Protein AF-A0A9P6MYW6-F1 (afdb_monomer_lite)

Radius of gyration: 35.15 Å; chains: 1; bounding box: 90×70×93 Å

Sequence (444 aa):
MNTSAAIPKIFWPAHLCSRHLRTGFIIGWNVRGFTACIATVVSDIELDHLVAALESLSADPQFSDMNKACGVNPVVLGVAIVPFADGMESQAVANSNARLLASRSLLEHTRKDNLWLTIEVKPTYIPSLESLHCCGYGYNNFSSEIIFYKQPDPRSFQFLSLDPLILDISTINASGALFDAAMSPISAQRRTRSSMGHSRSFMSSSGRTVMDDMNVTLQQINSSYKMENAVHAKAKNLLRRRARSRSMSEAVRESAVDLSIRVRSRLSITATTLWPMIQPFTIRPIMVILFVLRMLVEIILWSLNWKFPAWAFNGIAIKDMTTTGQQIDLRLQQACFWPWQYVMVRKRAWTNTAITRAQYISFYNSMWLVANDIIIGLVLGSFLISNNKYMGEVLQRYDYTVDSISAVLEWLTSKNEYPAGLKLNPELNPFLGQLFKWLIELWA

Secondary structure (DSSP, 8-state):
--------EEEEEGGGSSTT--SEEEEEEE-STTEEEEEEEE-SS-HHHHHHHHHHHHTSHHHHHHHHHHSS--EEEEEEE-S--TTS-HHHHHHHHHHHHT-HHHHHHHHHSS-EEEEEEPTTS-EEEEEEEETTEEEES---EEEEEPPP-TTTT----SS-----HHHHHHTSHHHHHHH-TTTHHHHTTTSTTS------TTHHHHHHHHHHHHHHHHHHHHHHHHHHHHHHHHHHHHHHTT-GGGHHHHHHHHHHHHHHHHHHHHHHHHHHHHHHHHHHHHHHHHHHHHHHHHHHHHHHTPBPPTTSGGG-BGGGG-HHHHHHHHHHHHHHHHHHHHHHHHHTTT---HHHHHHHHHHHHHHHHHHHHHHHHHHHHHHHHHTHHHHHHHHHH--TTTHHHHHHHHHHHSSSSSGGG----TTHHHHHHHHHHHHHHHH-

Organism: NCBI:txid101097

Foldseek 3Di:
DDPPQQAAEEEDEPVLLDLVNAKFWWKFDDQDSNYTYTLDGDPDDDQVLLQVLQVVVCPDPLVVVLCVLLVHRMDGQEIEQECDHPPDDSVVSVVVRVCNVPDPVRVVCLQPPQKYWYWYQDPSSRIDTAWIGGNRDIDGDGHHHYHYDHQADVVVLDADDPDDQDLPCVVVVVVVQPVVVVPDVVVSVVVVVVVVPPPDDDDDPVPPVVNVSVRSSRQRSNCSVVVVVSSVVSSVVVVVVVVVVPDPVCVVVVVVVVVVVVVVVVVVVVCVVCVVVVCCVPVVVVVVVVVVVLVVLVVLLCQQQDFDDCVPPNRDGNLNVDPVSVVSNVLSVLVVCLVVLVVLLVVCSSGSDSSSVSSVVNNVVSVVVVVVVVVVVVVVVVVCVVCVVVVVVVVVVCPCQLVVVLVVLCLQLPPPCARVNNRDDVVVSVVVSVVVNVVSVVVD

InterPro domains:
  IPR007720 Phosphatidylinositol N-acetylglucosaminyltransferase subunit Q/GPI1 [PF05024] (326-443)
  IPR007720 Phosphatidylinositol N-acetylglucosaminyltransferase subunit Q/GPI1 [PTHR21329] (9-444)

Structure (mmCIF, N/CA/C/O backbone):
data_AF-A0A9P6MYW6-F1
#
_entry.id   AF-A0A9P6MYW6-F1
#
loop_
_atom_site.group_PDB
_atom_site.id
_atom_site.type_symbol
_atom_site.label_atom_id
_atom_site.label_alt_id
_atom_site.label_comp_id
_atom_site.label_asym_id
_atom_site.label_entity_id
_atom_site.label_seq_id
_atom_site.pdbx_PDB_ins_code
_atom_site.Cartn_x
_atom_site.Cartn_y
_atom_site.Cartn_z
_atom_site.occupancy
_atom_site.B_iso_or_equiv
_atom_site.auth_seq_id
_atom_site.auth_comp_id
_atom_site.auth_asym_id
_atom_site.auth_atom_id
_atom_site.pdbx_PDB_model_num
ATOM 1 N N . MET A 1 1 ? -6.362 18.037 -42.457 1.00 32.94 1 MET A N 1
ATOM 2 C CA . MET A 1 1 ? -7.086 17.481 -41.294 1.00 32.94 1 MET A CA 1
ATOM 3 C C . MET A 1 1 ? -6.103 17.424 -40.131 1.00 32.94 1 MET A C 1
ATOM 5 O O . MET A 1 1 ? -5.215 16.587 -40.152 1.00 32.94 1 MET A O 1
ATOM 9 N N . ASN A 1 2 ? -6.185 18.376 -39.194 1.00 33.69 2 ASN A N 1
ATOM 10 C CA . ASN A 1 2 ? -5.317 18.451 -38.011 1.00 33.69 2 ASN A CA 1
ATOM 11 C C . ASN A 1 2 ? -5.772 17.415 -36.976 1.00 33.69 2 ASN A C 1
ATOM 13 O O . ASN A 1 2 ? -6.582 17.716 -36.104 1.00 33.69 2 ASN A O 1
ATOM 17 N N . THR A 1 3 ? -5.268 16.189 -37.069 1.00 37.91 3 THR A N 1
ATOM 18 C CA . THR A 1 3 ? -5.216 15.305 -35.903 1.00 37.91 3 THR A CA 1
ATOM 19 C C . THR A 1 3 ? -4.052 15.784 -35.045 1.00 37.91 3 THR A C 1
ATOM 21 O O . THR A 1 3 ? -2.904 15.697 -35.475 1.00 37.91 3 THR A O 1
ATOM 24 N N . SER A 1 4 ? -4.335 16.340 -33.868 1.00 45.44 4 SER A N 1
ATOM 25 C CA . SER A 1 4 ? -3.324 16.639 -32.851 1.00 45.44 4 SER A CA 1
ATOM 26 C C . SER A 1 4 ? -2.428 15.412 -32.661 1.00 45.44 4 SER A C 1
ATOM 28 O O . SER A 1 4 ? -2.913 14.374 -32.205 1.00 45.44 4 SER A O 1
ATOM 30 N N . ALA A 1 5 ? -1.157 15.496 -33.058 1.00 55.72 5 ALA A N 1
ATOM 31 C CA . ALA A 1 5 ? -0.203 14.415 -32.846 1.00 55.72 5 ALA A CA 1
ATOM 32 C C . ALA A 1 5 ? -0.153 14.105 -31.342 1.00 55.72 5 ALA A C 1
ATOM 34 O O . ALA A 1 5 ? 0.033 15.012 -30.529 1.00 55.72 5 ALA A O 1
ATOM 35 N N . ALA A 1 6 ? -0.398 12.850 -30.962 1.00 68.50 6 ALA A N 1
ATOM 36 C CA . ALA A 1 6 ? -0.369 12.442 -29.565 1.00 68.50 6 ALA A CA 1
ATOM 37 C C . ALA A 1 6 ? 1.066 12.586 -29.041 1.00 68.50 6 ALA A C 1
ATOM 39 O O . ALA A 1 6 ? 1.960 11.865 -29.478 1.00 68.50 6 ALA A O 1
ATOM 40 N N . ILE A 1 7 ? 1.283 13.545 -28.140 1.00 85.12 7 ILE A N 1
ATOM 41 C CA . ILE A 1 7 ? 2.577 13.769 -27.494 1.00 85.12 7 ILE A CA 1
ATOM 42 C C . ILE A 1 7 ? 2.796 12.634 -26.482 1.00 85.12 7 ILE A C 1
ATOM 44 O O . ILE A 1 7 ? 1.978 12.492 -25.569 1.00 85.12 7 ILE A O 1
ATOM 48 N N . PRO A 1 8 ? 3.861 11.827 -26.615 1.00 88.81 8 PRO A N 1
ATOM 49 C CA . PRO A 1 8 ? 4.192 10.790 -25.646 1.00 88.81 8 PRO A CA 1
ATOM 50 C C . PRO A 1 8 ? 4.456 11.377 -24.263 1.00 88.81 8 PRO A C 1
ATOM 52 O O . PRO A 1 8 ? 5.194 12.357 -24.120 1.00 88.81 8 PRO A O 1
ATOM 55 N N . LYS A 1 9 ? 3.871 10.733 -23.250 1.00 92.06 9 LYS A N 1
ATOM 56 C CA . LYS A 1 9 ? 3.971 11.124 -21.842 1.00 92.06 9 LYS A CA 1
ATOM 57 C C . LYS A 1 9 ? 4.673 10.039 -21.048 1.00 92.06 9 LYS A C 1
ATOM 59 O O . LYS A 1 9 ? 4.196 8.909 -20.966 1.00 92.06 9 LYS A O 1
ATOM 64 N N . ILE A 1 10 ? 5.802 10.377 -20.445 1.00 94.50 10 ILE A N 1
ATOM 65 C CA . ILE A 1 10 ? 6.609 9.429 -19.682 1.00 94.50 10 ILE A CA 1
ATOM 66 C C . ILE A 1 10 ? 6.639 9.870 -18.228 1.00 94.50 10 ILE A C 1
ATOM 68 O O . ILE A 1 10 ? 7.203 10.910 -17.898 1.00 94.50 10 ILE A O 1
ATOM 72 N N . PHE A 1 11 ? 6.071 9.056 -17.345 1.00 96.06 11 PHE A N 1
ATOM 73 C CA . PHE A 1 11 ? 6.181 9.257 -15.906 1.00 96.06 11 PHE A CA 1
ATOM 74 C C . PHE A 1 11 ? 7.485 8.629 -15.421 1.00 96.06 11 PHE A C 1
ATOM 76 O O . PHE A 1 11 ? 7.635 7.404 -15.439 1.00 96.06 11 PHE A O 1
ATOM 83 N N . TRP A 1 12 ? 8.433 9.470 -15.007 1.00 96.44 12 TRP A N 1
ATOM 84 C CA . TRP A 1 12 ? 9.787 9.069 -14.632 1.00 96.44 12 TRP A CA 1
ATOM 85 C C . TRP A 1 12 ? 10.022 9.208 -13.115 1.00 96.44 12 TRP A C 1
ATOM 87 O O . TRP A 1 12 ? 9.795 10.287 -12.557 1.00 96.44 12 TRP A O 1
ATOM 97 N N . PRO A 1 13 ? 10.513 8.163 -12.422 1.00 96.62 13 PRO A N 1
ATOM 98 C CA . PRO A 1 13 ? 10.846 8.256 -11.005 1.00 96.62 13 PRO A CA 1
ATOM 99 C C . PRO A 1 13 ? 12.003 9.231 -10.751 1.00 96.62 13 PRO A C 1
ATOM 101 O O . PRO A 1 13 ? 13.115 9.054 -11.252 1.00 96.62 13 PRO A O 1
ATOM 104 N N . ALA A 1 14 ? 11.775 10.246 -9.919 1.00 95.12 14 ALA A N 1
ATOM 105 C CA . ALA A 1 14 ? 12.756 11.300 -9.662 1.00 95.12 14 ALA A CA 1
ATOM 106 C C . ALA A 1 14 ? 14.069 10.780 -9.042 1.00 95.12 14 ALA A C 1
ATOM 108 O O . ALA A 1 14 ? 15.131 11.336 -9.308 1.00 95.12 14 ALA A O 1
ATOM 109 N N . HIS A 1 15 ? 14.036 9.694 -8.258 1.00 94.00 15 HIS A N 1
ATOM 110 C CA . HIS A 1 15 ? 15.235 9.131 -7.615 1.00 94.00 15 HIS A CA 1
ATOM 111 C C . HIS A 1 15 ? 16.212 8.477 -8.603 1.00 94.00 15 HIS A C 1
ATOM 113 O O . HIS A 1 15 ? 17.390 8.319 -8.280 1.00 94.00 15 HIS A O 1
ATOM 119 N N . LEU A 1 16 ? 15.753 8.132 -9.811 1.00 93.44 16 LEU A N 1
ATOM 120 C CA . LEU A 1 16 ? 16.619 7.627 -10.877 1.00 93.44 16 LEU A CA 1
ATOM 121 C C . LEU A 1 16 ? 17.461 8.734 -11.521 1.00 93.44 16 LEU A C 1
ATOM 123 O O . LEU A 1 16 ? 18.454 8.422 -12.168 1.00 93.44 16 LEU A O 1
ATOM 127 N N . CYS A 1 17 ? 17.125 10.011 -11.321 1.00 92.19 17 CYS A N 1
ATOM 128 C CA . CYS A 1 17 ? 17.941 11.144 -11.769 1.00 92.19 17 CYS A CA 1
ATOM 129 C C . CYS A 1 17 ? 19.140 11.328 -10.824 1.00 92.19 17 CYS A C 1
ATOM 131 O O . CYS A 1 17 ? 19.250 12.319 -10.103 1.00 92.19 17 CYS A O 1
ATOM 133 N N . SER A 1 18 ? 20.004 10.315 -10.751 1.00 90.50 18 SER A N 1
ATOM 134 C CA . SER A 1 18 ? 21.148 10.275 -9.845 1.00 90.50 18 SER A CA 1
ATOM 135 C C . SER A 1 18 ? 22.374 9.666 -10.513 1.00 90.50 18 SER A C 1
ATOM 137 O O . SER A 1 18 ? 22.271 8.859 -11.436 1.00 90.50 18 SER A O 1
ATOM 139 N N . ARG A 1 19 ? 23.550 9.974 -9.959 1.00 88.00 19 ARG A N 1
ATOM 140 C CA . ARG A 1 19 ? 24.848 9.401 -10.361 1.00 88.00 19 ARG A CA 1
ATOM 141 C C . ARG A 1 19 ? 24.956 7.879 -10.262 1.00 88.00 19 ARG A C 1
ATOM 143 O O . ARG A 1 19 ? 25.913 7.289 -10.748 1.00 88.00 19 ARG A O 1
ATOM 150 N N . HIS A 1 20 ? 24.012 7.239 -9.576 1.00 87.62 20 HIS A N 1
ATOM 151 C CA . HIS A 1 20 ? 24.004 5.792 -9.390 1.00 87.62 20 HIS A CA 1
ATOM 152 C C . HIS A 1 20 ? 23.294 5.056 -10.529 1.00 87.62 20 HIS A C 1
ATOM 154 O O . HIS A 1 20 ? 23.407 3.832 -10.611 1.00 87.62 20 HIS A O 1
ATOM 160 N N . LEU A 1 21 ? 22.581 5.779 -11.400 1.00 89.75 21 LEU A N 1
ATOM 161 C CA . LEU A 1 21 ? 21.935 5.197 -12.565 1.00 89.75 21 LEU A CA 1
ATOM 162 C C . LEU A 1 21 ? 22.989 4.749 -13.583 1.00 89.75 21 LEU A C 1
ATOM 164 O O . LEU A 1 21 ? 23.919 5.484 -13.906 1.00 89.75 21 LEU A O 1
ATOM 168 N N . ARG A 1 22 ? 22.827 3.533 -14.100 1.00 89.50 22 ARG A N 1
ATOM 169 C CA . ARG A 1 22 ? 23.662 2.964 -15.161 1.00 89.50 22 ARG A CA 1
ATOM 170 C C . ARG A 1 22 ? 22.791 2.593 -16.350 1.00 89.50 22 ARG A C 1
ATOM 172 O O . ARG A 1 22 ? 21.579 2.428 -16.204 1.00 89.50 22 ARG A O 1
ATOM 179 N N . THR A 1 23 ? 23.420 2.412 -17.509 1.00 91.38 23 THR A N 1
ATOM 180 C CA . THR A 1 23 ? 22.747 1.872 -18.695 1.00 91.38 23 THR A CA 1
ATOM 181 C C . THR A 1 23 ? 22.046 0.559 -18.348 1.00 91.38 23 THR A C 1
ATOM 183 O O . THR A 1 23 ? 22.616 -0.301 -17.669 1.00 91.38 23 THR A O 1
ATOM 186 N N . GLY A 1 24 ? 20.797 0.403 -18.773 1.00 92.31 24 GLY A N 1
ATOM 187 C CA . GLY A 1 24 ? 19.988 -0.752 -18.404 1.00 92.31 24 GLY A CA 1
ATOM 188 C C . GLY A 1 24 ? 18.611 -0.765 -19.051 1.00 92.31 24 GLY A C 1
ATOM 189 O O . GLY A 1 24 ? 18.260 0.107 -19.842 1.00 92.31 24 GLY A O 1
ATOM 190 N N . PHE A 1 25 ? 17.821 -1.770 -18.696 1.00 94.56 25 PHE A N 1
ATOM 191 C CA . PHE A 1 25 ? 16.467 -1.954 -19.202 1.00 94.56 25 PHE A CA 1
ATOM 192 C C . PHE A 1 25 ? 15.450 -1.221 -18.330 1.00 94.56 25 PHE A C 1
ATOM 194 O O . PHE A 1 25 ? 15.498 -1.289 -17.099 1.00 94.56 25 PHE A O 1
ATOM 201 N N . ILE A 1 26 ? 14.524 -0.525 -18.983 1.00 95.44 26 ILE A N 1
ATOM 202 C CA . ILE A 1 26 ? 13.443 0.230 -18.353 1.00 95.44 26 ILE A CA 1
ATOM 203 C C . ILE A 1 26 ? 12.290 -0.724 -18.079 1.00 95.44 26 ILE A C 1
ATOM 205 O O . ILE A 1 26 ? 11.806 -1.398 -18.987 1.00 95.44 26 ILE A O 1
ATOM 209 N N . ILE A 1 27 ? 11.814 -0.748 -16.839 1.00 95.31 27 ILE A N 1
ATOM 210 C CA . ILE A 1 27 ? 10.699 -1.598 -16.424 1.00 95.31 27 ILE A CA 1
ATOM 211 C C . ILE A 1 27 ? 9.558 -0.714 -15.960 1.00 95.31 27 ILE A C 1
ATOM 213 O O . ILE A 1 27 ? 9.751 0.208 -15.163 1.00 95.31 27 ILE A O 1
ATOM 217 N N . GLY A 1 28 ? 8.355 -1.015 -16.431 1.00 94.19 28 GLY A N 1
ATOM 218 C CA . GLY A 1 28 ? 7.173 -0.252 -16.076 1.00 94.19 28 GLY A CA 1
ATOM 219 C C . GLY A 1 28 ? 5.927 -0.755 -16.779 1.00 94.19 28 GLY A C 1
ATOM 220 O O . GLY A 1 28 ? 5.850 -1.910 -17.189 1.00 94.19 28 GLY A O 1
ATOM 221 N N . TRP A 1 29 ? 4.950 0.129 -16.916 1.00 93.06 29 TRP A N 1
ATOM 222 C CA . TRP A 1 29 ? 3.663 -0.171 -17.521 1.00 93.06 29 TRP A CA 1
ATOM 223 C C . TRP A 1 29 ? 3.427 0.689 -18.756 1.00 93.06 29 TRP A C 1
ATOM 225 O O . TRP A 1 29 ? 3.674 1.897 -18.751 1.00 93.06 29 TRP A O 1
ATOM 235 N N . ASN A 1 30 ? 2.905 0.053 -19.800 1.00 90.56 30 ASN A N 1
ATOM 236 C CA . ASN A 1 30 ? 2.327 0.745 -20.940 1.00 90.56 30 ASN A CA 1
ATOM 237 C C . ASN A 1 30 ? 0.857 1.025 -20.612 1.00 90.56 30 ASN A C 1
ATOM 239 O O . ASN A 1 30 ? 0.095 0.079 -20.406 1.00 90.56 30 ASN A O 1
ATOM 243 N N . VAL A 1 31 ? 0.482 2.302 -20.509 1.00 84.88 31 VAL A N 1
ATOM 244 C CA . VAL A 1 31 ? -0.899 2.702 -20.219 1.00 84.88 31 VAL A CA 1
ATOM 245 C C . VAL A 1 31 ? -1.681 2.652 -21.528 1.00 84.88 31 VAL A C 1
ATOM 247 O O . VAL A 1 31 ? -2.192 1.593 -21.886 1.00 84.88 31 VAL A O 1
ATOM 250 N N . ARG A 1 32 ? -1.746 3.770 -22.266 1.00 81.88 32 ARG A N 1
ATOM 251 C CA . ARG A 1 32 ? -2.348 3.923 -23.603 1.00 81.88 32 ARG A CA 1
ATOM 252 C C . ARG A 1 32 ? -1.789 5.176 -24.282 1.00 81.88 32 ARG A C 1
ATOM 254 O O . ARG A 1 32 ? -1.255 6.055 -23.613 1.00 81.88 32 ARG A O 1
ATOM 261 N N . GLY A 1 33 ? -1.914 5.274 -25.608 1.00 77.69 33 GLY A N 1
ATOM 262 C CA . GLY A 1 33 ? -1.631 6.515 -26.350 1.00 77.69 33 GLY A CA 1
ATOM 263 C C . GLY A 1 33 ? -0.213 7.063 -26.151 1.00 77.69 33 GLY A C 1
ATOM 264 O O . GLY A 1 33 ? -0.057 8.247 -25.876 1.00 77.69 33 GLY A O 1
ATOM 265 N N . PHE A 1 34 ? 0.802 6.194 -26.229 1.00 84.88 34 PHE A N 1
ATOM 266 C CA . PHE A 1 34 ? 2.211 6.521 -25.957 1.00 84.88 34 PHE A CA 1
ATOM 267 C C . PHE A 1 34 ? 2.483 7.077 -24.546 1.00 84.88 34 PHE A C 1
ATOM 269 O O . PHE A 1 34 ? 3.462 7.791 -24.327 1.00 84.88 34 PHE A O 1
ATOM 276 N N . THR A 1 35 ? 1.623 6.737 -23.580 1.00 89.12 35 THR A N 1
ATOM 277 C CA . THR A 1 35 ? 1.835 7.029 -22.161 1.00 89.12 35 THR A CA 1
ATOM 278 C C . THR A 1 35 ? 2.457 5.829 -21.458 1.00 89.12 35 THR A C 1
ATOM 280 O O . THR A 1 35 ? 1.901 4.728 -21.486 1.00 89.12 35 THR A O 1
ATOM 283 N N . ALA A 1 36 ? 3.590 6.048 -20.798 1.00 92.31 36 ALA A N 1
ATOM 284 C CA . ALA A 1 36 ? 4.325 5.017 -20.078 1.00 92.31 36 ALA A CA 1
ATOM 285 C C . ALA A 1 36 ? 4.605 5.446 -18.634 1.00 92.31 36 ALA A C 1
ATOM 287 O O . ALA A 1 36 ? 5.052 6.567 -18.383 1.00 92.31 36 ALA A O 1
ATOM 288 N N . CYS A 1 37 ? 4.385 4.535 -17.685 1.00 95.06 37 CYS A N 1
ATOM 289 C CA . CYS A 1 37 ? 4.752 4.725 -16.286 1.00 95.06 37 CYS A CA 1
ATOM 290 C C . CYS A 1 37 ? 5.963 3.864 -15.949 1.00 95.06 37 CYS A C 1
ATOM 292 O O . CYS A 1 37 ? 5.864 2.639 -15.885 1.00 95.06 37 CYS A O 1
ATOM 294 N N . ILE A 1 38 ? 7.110 4.495 -15.714 1.00 96.06 38 ILE A N 1
ATOM 295 C CA . ILE A 1 38 ? 8.361 3.794 -15.422 1.00 96.06 38 ILE A CA 1
ATOM 296 C C . ILE A 1 38 ? 8.434 3.520 -13.928 1.00 96.06 38 ILE A C 1
ATOM 298 O O . ILE A 1 38 ? 8.245 4.433 -13.132 1.00 96.06 38 ILE A O 1
ATOM 302 N N . ALA A 1 39 ? 8.722 2.279 -13.541 1.00 94.88 39 ALA A N 1
ATOM 303 C CA . ALA A 1 39 ? 8.918 1.890 -12.149 1.00 94.88 39 ALA A CA 1
ATOM 304 C C . ALA A 1 39 ? 10.392 1.980 -11.739 1.00 94.88 39 ALA A C 1
ATOM 306 O O . ALA A 1 39 ? 10.707 2.561 -10.705 1.00 94.88 39 ALA A O 1
ATOM 307 N N . THR A 1 40 ? 11.291 1.397 -12.540 1.00 95.81 40 THR A N 1
ATOM 308 C CA . THR A 1 40 ? 12.731 1.336 -12.252 1.00 95.81 40 THR A CA 1
ATOM 309 C C . THR A 1 40 ? 13.549 1.042 -13.516 1.00 95.81 40 THR A C 1
ATOM 311 O O . THR A 1 40 ? 12.992 0.686 -14.557 1.00 95.81 40 THR A O 1
ATOM 314 N N . VAL A 1 41 ? 14.874 1.156 -13.408 1.00 95.19 41 VAL A N 1
ATOM 315 C CA . VAL A 1 41 ? 15.848 0.743 -14.427 1.00 95.19 41 VAL A CA 1
ATOM 316 C C . VAL A 1 41 ? 16.759 -0.325 -13.829 1.00 95.19 41 VAL A C 1
ATOM 318 O O . VAL A 1 41 ? 17.254 -0.174 -12.710 1.00 95.19 41 VAL A O 1
ATOM 321 N N . VAL A 1 42 ? 16.976 -1.411 -14.570 1.00 93.56 42 VAL A N 1
ATOM 322 C CA . VAL A 1 42 ? 17.817 -2.537 -14.142 1.00 93.56 42 VAL A CA 1
ATOM 323 C C . VAL A 1 42 ? 18.994 -2.705 -15.088 1.00 93.56 42 VAL A C 1
ATOM 325 O O . VAL A 1 42 ? 18.817 -2.900 -16.289 1.00 93.56 42 VAL A O 1
ATOM 328 N N . SER A 1 43 ? 20.195 -2.672 -14.525 1.00 90.00 43 SER A N 1
ATOM 329 C CA . SER A 1 43 ? 21.459 -2.816 -15.250 1.00 90.00 43 SER A CA 1
ATOM 330 C C . SER A 1 43 ? 22.056 -4.218 -15.094 1.00 90.00 43 SER A C 1
ATOM 332 O O . SER A 1 43 ? 21.632 -5.000 -14.242 1.00 90.00 43 SER A O 1
ATOM 334 N N . ASP A 1 44 ? 23.062 -4.518 -15.919 1.00 85.00 44 ASP A N 1
ATOM 335 C CA . ASP A 1 44 ? 23.925 -5.708 -15.834 1.00 85.00 44 ASP A CA 1
ATOM 336 C C . ASP A 1 44 ? 23.228 -7.073 -16.023 1.00 85.00 44 ASP A C 1
ATOM 338 O O . ASP A 1 44 ? 23.792 -8.115 -15.688 1.00 85.00 44 ASP A O 1
ATOM 342 N N . ILE A 1 45 ? 22.016 -7.104 -16.586 1.00 85.75 45 ILE A N 1
ATOM 343 C CA . ILE A 1 45 ? 21.237 -8.331 -16.825 1.00 85.75 45 ILE A CA 1
ATOM 344 C C . ILE A 1 45 ? 20.896 -8.456 -18.307 1.00 85.75 45 ILE A C 1
ATOM 346 O O . ILE A 1 45 ? 20.614 -7.462 -18.958 1.00 85.75 45 ILE A O 1
ATOM 350 N N . GLU A 1 46 ? 20.915 -9.679 -18.840 1.00 86.69 46 GLU A N 1
ATOM 351 C CA . GLU A 1 46 ? 20.475 -9.964 -20.211 1.00 86.69 46 GLU A CA 1
ATOM 352 C C . GLU A 1 46 ? 18.945 -9.898 -20.321 1.00 86.69 46 GLU A C 1
ATOM 354 O O . GLU A 1 46 ? 18.231 -10.369 -19.432 1.00 86.69 46 GLU A O 1
ATOM 359 N N . LEU A 1 47 ? 18.447 -9.340 -21.428 1.00 87.56 47 LEU A N 1
ATOM 360 C CA . LEU A 1 47 ? 17.025 -9.051 -21.628 1.00 87.56 47 LEU A CA 1
ATOM 361 C C . LEU A 1 47 ? 16.128 -10.281 -21.428 1.00 87.56 47 LEU A C 1
ATOM 363 O O . LEU A 1 47 ? 15.164 -10.208 -20.674 1.00 87.56 47 LEU A O 1
ATOM 367 N N . ASP A 1 48 ? 16.484 -11.427 -22.009 1.00 86.25 48 ASP A N 1
ATOM 368 C CA . ASP A 1 48 ? 15.656 -12.642 -21.948 1.00 86.25 48 ASP A CA 1
ATOM 369 C C . ASP A 1 48 ? 15.503 -13.164 -20.509 1.00 86.25 48 ASP A C 1
ATOM 371 O O . ASP A 1 48 ? 14.430 -13.596 -20.084 1.00 86.25 48 ASP A O 1
ATOM 375 N N . HIS A 1 49 ? 16.568 -13.061 -19.707 1.00 87.44 49 HIS A N 1
ATOM 376 C CA . HIS A 1 49 ? 16.521 -13.406 -18.288 1.00 87.44 49 HIS A CA 1
ATOM 377 C C . HIS A 1 49 ? 15.667 -12.429 -17.480 1.00 87.44 49 HIS A C 1
ATOM 379 O O . HIS A 1 49 ? 15.019 -12.842 -16.516 1.00 87.44 49 HIS A O 1
ATOM 385 N N . LEU A 1 50 ? 15.665 -11.148 -17.853 1.00 89.25 50 LEU A N 1
ATOM 386 C CA . LEU A 1 50 ? 14.830 -10.139 -17.213 1.00 89.25 50 LEU A CA 1
ATOM 387 C C . LEU A 1 50 ? 13.347 -10.346 -17.543 1.00 89.25 50 LEU A C 1
ATOM 389 O O . LEU A 1 50 ? 12.523 -10.307 -16.630 1.00 89.25 50 LEU A O 1
ATOM 393 N N . VAL A 1 51 ? 13.017 -10.626 -18.805 1.00 89.44 51 VAL A N 1
ATOM 394 C CA . VAL A 1 51 ? 11.647 -10.934 -19.246 1.00 89.44 51 VAL A CA 1
ATOM 395 C C . VAL A 1 51 ? 11.120 -12.166 -18.507 1.00 89.44 51 VAL A C 1
ATOM 397 O O . VAL A 1 51 ? 10.086 -12.081 -17.846 1.00 89.44 51 VAL A O 1
ATOM 400 N N . ALA A 1 52 ? 11.888 -13.260 -18.465 1.00 87.50 52 ALA A N 1
ATOM 401 C CA . ALA A 1 52 ? 11.512 -14.457 -17.706 1.00 87.50 52 ALA A CA 1
ATOM 402 C C . ALA A 1 52 ? 11.356 -14.187 -16.192 1.00 87.50 52 ALA A C 1
ATOM 404 O O . ALA A 1 52 ? 10.507 -14.778 -15.516 1.00 87.50 52 ALA A O 1
ATOM 405 N N . ALA A 1 53 ? 12.164 -13.282 -15.626 1.00 87.94 53 ALA A N 1
ATOM 406 C CA . ALA A 1 53 ? 12.041 -12.886 -14.225 1.00 87.94 53 ALA A CA 1
ATOM 407 C C . ALA A 1 53 ? 10.750 -12.102 -13.952 1.00 87.94 53 ALA A C 1
ATOM 409 O O . ALA A 1 53 ? 10.131 -12.316 -12.907 1.00 87.94 53 ALA A O 1
ATOM 410 N N . LEU A 1 54 ? 10.350 -11.219 -14.872 1.00 90.06 54 LEU A N 1
ATOM 411 C CA . LEU A 1 54 ? 9.099 -10.464 -14.798 1.00 90.06 54 LEU A CA 1
ATOM 412 C C . LEU A 1 54 ? 7.885 -11.382 -14.960 1.00 90.06 54 LEU A C 1
ATOM 414 O O . LEU A 1 54 ? 6.945 -11.275 -14.175 1.00 90.06 54 LEU A O 1
ATOM 418 N N . GLU A 1 55 ? 7.934 -12.341 -15.885 1.00 88.44 55 GLU A N 1
ATOM 419 C CA . GLU A 1 55 ? 6.893 -13.365 -16.035 1.00 88.44 55 GLU A CA 1
ATOM 420 C C . GLU A 1 55 ? 6.736 -14.185 -14.748 1.00 88.44 55 GLU A C 1
ATOM 422 O O . GLU A 1 55 ? 5.633 -14.293 -14.206 1.00 88.44 55 GLU A O 1
ATOM 427 N N . SER A 1 56 ? 7.845 -14.666 -14.173 1.00 87.88 56 SER A N 1
ATOM 428 C CA . SER A 1 56 ? 7.835 -15.360 -12.877 1.00 87.88 56 SER A CA 1
ATOM 429 C C . SER A 1 56 ? 7.285 -14.493 -11.743 1.00 87.88 56 SER A C 1
ATOM 431 O O . SER A 1 56 ? 6.658 -15.030 -10.830 1.00 87.88 56 SER A O 1
ATOM 433 N N . LEU A 1 57 ? 7.547 -13.183 -11.759 1.00 86.62 57 LEU A N 1
ATOM 434 C CA . LEU A 1 57 ? 7.027 -12.258 -10.757 1.00 86.62 57 LEU A CA 1
ATOM 435 C C . LEU A 1 57 ? 5.519 -12.057 -10.929 1.00 86.62 57 LEU A C 1
ATOM 437 O O . LEU A 1 57 ? 4.793 -12.063 -9.945 1.00 86.62 57 LEU A O 1
ATOM 441 N N . SER A 1 58 ? 5.039 -11.938 -12.167 1.00 83.94 58 SER A N 1
ATOM 442 C CA . SER A 1 58 ? 3.615 -11.768 -12.471 1.00 83.94 58 SER A CA 1
ATOM 443 C C . SER A 1 58 ? 2.758 -12.975 -12.067 1.00 83.94 58 SER A C 1
ATOM 445 O O . SER A 1 58 ? 1.582 -12.808 -11.745 1.00 83.94 58 SER A O 1
ATOM 447 N N . ALA A 1 59 ? 3.358 -14.169 -12.028 1.00 83.81 59 ALA A N 1
ATOM 448 C CA . ALA A 1 59 ? 2.718 -15.404 -11.581 1.00 83.81 59 ALA A CA 1
ATOM 449 C C . ALA A 1 59 ? 2.634 -15.541 -10.047 1.00 83.81 59 ALA A C 1
ATOM 451 O O . ALA A 1 59 ? 1.908 -16.403 -9.548 1.00 83.81 59 ALA A O 1
ATOM 452 N N . ASP A 1 60 ? 3.365 -14.723 -9.282 1.00 82.56 60 ASP A N 1
ATOM 453 C CA . ASP A 1 60 ? 3.310 -14.745 -7.821 1.00 82.56 60 ASP A CA 1
ATOM 454 C C . ASP A 1 60 ? 1.949 -14.194 -7.337 1.00 82.56 60 ASP A C 1
ATOM 456 O O . ASP A 1 60 ? 1.562 -13.084 -7.728 1.00 82.56 60 ASP A O 1
ATOM 460 N N . PRO A 1 61 ? 1.213 -14.916 -6.466 1.00 76.81 61 PRO A N 1
ATOM 461 C CA . PRO A 1 61 ? -0.077 -14.468 -5.942 1.00 76.81 61 PRO A CA 1
ATOM 462 C C . PRO A 1 61 ? -0.056 -13.055 -5.346 1.00 76.81 61 PRO A C 1
ATOM 464 O O . PRO A 1 61 ? -1.034 -12.325 -5.485 1.00 76.81 61 PRO A O 1
ATOM 467 N N . GLN A 1 62 ? 1.055 -12.639 -4.722 1.00 71.69 62 GLN A N 1
ATOM 468 C CA . GLN A 1 62 ? 1.175 -11.299 -4.131 1.00 71.69 62 GLN A CA 1
ATOM 469 C C . GLN A 1 62 ? 1.204 -10.189 -5.191 1.00 71.69 62 GLN A C 1
ATOM 471 O O . GLN A 1 62 ? 0.700 -9.089 -4.959 1.00 71.69 62 GLN A O 1
ATOM 476 N N . PHE A 1 63 ? 1.777 -10.474 -6.362 1.00 78.62 63 PHE A N 1
ATOM 477 C CA . PHE A 1 63 ? 1.880 -9.536 -7.480 1.00 78.62 63 PHE A CA 1
ATOM 478 C C . PHE A 1 63 ? 0.660 -9.604 -8.397 1.00 78.62 63 PHE A C 1
ATOM 480 O O . PHE A 1 63 ? 0.305 -8.595 -8.998 1.00 78.62 63 PHE A O 1
ATOM 487 N N . SER A 1 64 ? -0.042 -10.741 -8.440 1.00 76.94 64 SER A N 1
ATOM 488 C CA . SER A 1 64 ? -1.293 -10.891 -9.192 1.00 76.94 64 SER A CA 1
ATOM 489 C C . SER A 1 64 ? -2.342 -9.849 -8.789 1.00 76.94 64 SER A C 1
ATOM 491 O O . SER A 1 64 ? -2.964 -9.228 -9.651 1.00 76.94 64 SER A O 1
ATOM 493 N N . ASP A 1 65 ? -2.507 -9.586 -7.491 1.00 73.06 65 ASP A N 1
ATOM 494 C CA . ASP A 1 65 ? -3.467 -8.583 -7.016 1.00 73.06 65 ASP A CA 1
ATOM 495 C C . ASP A 1 65 ? -3.019 -7.143 -7.314 1.00 73.06 65 ASP A C 1
ATOM 497 O O . ASP A 1 65 ? -3.850 -6.289 -7.629 1.00 73.06 65 ASP A O 1
ATOM 501 N N . MET A 1 66 ? -1.709 -6.876 -7.292 1.00 78.62 66 MET A N 1
ATOM 502 C CA . MET A 1 66 ? -1.145 -5.590 -7.721 1.00 78.62 66 MET A CA 1
ATOM 503 C C . MET A 1 66 ? -1.364 -5.359 -9.223 1.00 78.62 66 MET A C 1
ATOM 505 O O . MET A 1 66 ? -1.738 -4.258 -9.625 1.00 78.62 66 MET A O 1
ATOM 509 N N . ASN A 1 67 ? -1.195 -6.398 -10.041 1.00 81.25 67 ASN A N 1
ATOM 510 C CA . ASN A 1 67 ? -1.403 -6.335 -11.486 1.00 81.25 67 ASN A CA 1
ATOM 511 C C . ASN A 1 67 ? -2.875 -6.088 -11.836 1.00 81.25 67 ASN A C 1
ATOM 513 O O . ASN A 1 67 ? -3.163 -5.297 -12.730 1.00 81.25 67 ASN A O 1
ATOM 517 N N . LYS A 1 68 ? -3.817 -6.688 -11.090 1.00 78.94 68 LYS A N 1
ATOM 518 C CA . LYS A 1 68 ? -5.254 -6.390 -11.235 1.00 78.94 68 LYS A CA 1
ATOM 519 C C . LYS A 1 68 ? -5.563 -4.918 -10.969 1.00 78.94 68 LYS A C 1
ATOM 521 O O . LYS A 1 68 ? -6.372 -4.344 -11.687 1.00 78.94 68 LYS A O 1
ATOM 526 N N . ALA A 1 69 ? -4.929 -4.316 -9.961 1.00 75.25 69 ALA A N 1
ATOM 527 C CA . ALA A 1 69 ? -5.099 -2.894 -9.667 1.00 75.25 69 ALA A CA 1
ATOM 528 C C . ALA A 1 69 ? -4.476 -2.011 -10.764 1.00 75.25 69 ALA A C 1
ATOM 530 O O . ALA A 1 69 ? -5.123 -1.107 -11.270 1.00 75.25 69 ALA A O 1
ATOM 531 N N . CYS A 1 70 ? -3.258 -2.325 -11.215 1.00 80.56 70 CYS A N 1
ATOM 532 C CA . CYS A 1 70 ? -2.573 -1.564 -12.268 1.00 80.56 70 CYS A CA 1
ATOM 533 C C . CYS A 1 70 ? -3.179 -1.750 -13.675 1.00 80.56 70 CYS A C 1
ATOM 535 O O . CYS A 1 70 ? -2.724 -1.102 -14.620 1.00 80.56 70 CYS A O 1
ATOM 537 N N . GLY A 1 71 ? -4.144 -2.664 -13.835 1.00 78.12 71 GLY A N 1
ATOM 538 C CA . GLY A 1 71 ? -4.826 -3.003 -15.088 1.00 78.12 71 GLY A CA 1
ATOM 539 C C . GLY A 1 71 ? -3.985 -3.805 -16.089 1.00 78.12 71 GLY A C 1
ATOM 540 O O . GLY A 1 71 ? -4.542 -4.522 -16.919 1.00 78.12 71 GLY A O 1
ATOM 541 N N . VAL A 1 72 ? -2.655 -3.714 -16.007 1.00 84.56 72 VAL A N 1
ATOM 542 C CA . VAL A 1 72 ? -1.699 -4.331 -16.934 1.00 84.56 72 VAL A CA 1
ATOM 543 C C . VAL A 1 72 ? -0.512 -4.894 -16.151 1.00 84.56 72 VAL A C 1
ATOM 545 O O . VAL A 1 72 ? -0.114 -4.346 -15.119 1.00 84.56 72 VAL A O 1
ATOM 548 N N . ASN A 1 73 ? 0.079 -5.980 -16.651 1.00 87.88 73 ASN A N 1
ATOM 549 C CA . ASN A 1 73 ? 1.332 -6.498 -16.111 1.00 87.88 73 ASN A CA 1
ATOM 550 C C . ASN A 1 73 ? 2.499 -5.556 -16.458 1.00 87.88 73 ASN A C 1
ATOM 552 O O . ASN A 1 73 ? 2.519 -4.980 -17.548 1.00 87.88 73 ASN A O 1
ATOM 556 N N . PRO A 1 74 ? 3.484 -5.412 -15.560 1.00 90.25 74 PRO A N 1
ATOM 557 C CA . PRO A 1 74 ? 4.704 -4.684 -15.863 1.00 90.25 74 PRO A CA 1
ATOM 558 C C . PRO A 1 74 ? 5.522 -5.425 -16.924 1.00 90.25 74 PRO A C 1
ATOM 560 O O . PRO A 1 74 ? 5.667 -6.647 -16.873 1.00 90.25 74 PRO A O 1
ATOM 563 N N . VAL A 1 75 ? 6.083 -4.669 -17.859 1.00 91.56 75 VAL A N 1
ATOM 564 C CA . VAL A 1 75 ? 6.882 -5.164 -18.983 1.00 91.56 75 VAL A CA 1
ATOM 565 C C . VAL A 1 75 ? 8.194 -4.392 -19.081 1.00 91.56 75 VAL A C 1
ATOM 567 O O . VAL A 1 75 ? 8.375 -3.347 -18.444 1.00 91.56 75 VAL A O 1
ATOM 570 N N . VAL A 1 76 ? 9.122 -4.909 -19.884 1.00 92.94 76 VAL A N 1
ATOM 571 C CA . VAL A 1 76 ? 10.274 -4.120 -20.322 1.00 92.94 76 VAL A CA 1
ATOM 572 C C . VAL A 1 76 ? 9.769 -3.120 -21.357 1.00 92.94 76 VAL A C 1
ATOM 574 O O . VAL A 1 76 ? 9.210 -3.510 -22.373 1.00 92.94 76 VAL A O 1
ATOM 577 N N . LEU A 1 77 ? 9.911 -1.831 -21.064 1.00 91.75 77 LEU A N 1
ATOM 578 C CA . LEU A 1 77 ? 9.427 -0.744 -21.918 1.00 91.75 77 LEU A CA 1
ATOM 579 C C . LEU A 1 77 ? 10.503 -0.202 -22.851 1.00 91.75 77 LEU A C 1
ATOM 581 O O . LEU A 1 77 ? 10.198 0.632 -23.696 1.00 91.75 77 LEU A O 1
ATOM 585 N N . GLY A 1 78 ? 11.762 -0.588 -22.656 1.00 91.94 78 GLY A N 1
ATOM 586 C CA . GLY A 1 78 ? 12.854 -0.040 -23.436 1.00 91.94 78 GLY A CA 1
ATOM 587 C C . GLY A 1 78 ? 14.204 -0.080 -22.743 1.00 91.94 78 GLY A C 1
ATOM 588 O O . GLY A 1 78 ? 14.429 -0.847 -21.803 1.00 91.94 78 GLY A O 1
ATOM 589 N N . VAL A 1 79 ? 15.096 0.792 -23.199 1.00 93.69 79 VAL A N 1
ATOM 590 C CA . VAL A 1 79 ? 16.468 0.924 -22.710 1.00 93.69 79 VAL A CA 1
ATOM 591 C C . VAL A 1 79 ? 16.748 2.358 -22.268 1.00 93.69 79 VAL A C 1
ATOM 593 O O . VAL A 1 79 ? 16.405 3.321 -22.954 1.00 93.69 79 VAL A O 1
ATOM 596 N N . ALA A 1 80 ? 17.382 2.491 -21.106 1.00 93.75 80 ALA A N 1
ATOM 597 C CA . ALA A 1 80 ? 17.962 3.735 -20.631 1.00 93.75 80 ALA A CA 1
ATOM 598 C C . ALA A 1 80 ? 19.467 3.700 -20.909 1.00 93.75 8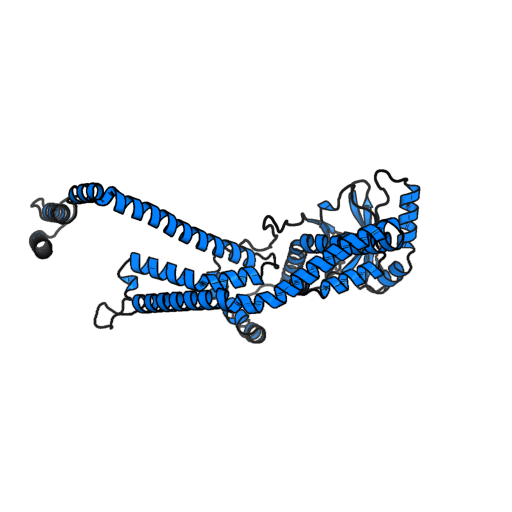0 ALA A C 1
ATOM 600 O O . ALA A 1 80 ? 20.165 2.803 -20.431 1.00 93.75 80 ALA A O 1
ATOM 601 N N . ILE A 1 81 ? 19.960 4.663 -21.682 1.00 92.62 81 ILE A N 1
ATOM 602 C CA . ILE A 1 81 ? 21.364 4.808 -22.052 1.00 92.62 81 ILE A CA 1
ATOM 603 C C . ILE A 1 81 ? 21.968 5.908 -21.194 1.00 92.62 81 ILE A C 1
ATOM 605 O O . ILE A 1 81 ? 21.507 7.047 -21.216 1.00 92.62 81 ILE A O 1
ATOM 609 N N . VAL A 1 82 ? 23.016 5.572 -20.448 1.00 90.88 82 VAL A N 1
ATOM 610 C CA . VAL A 1 82 ? 23.812 6.553 -19.713 1.00 90.88 82 VAL A CA 1
ATOM 611 C C . VAL A 1 82 ? 25.196 6.594 -20.374 1.00 90.88 82 VAL A C 1
ATOM 613 O O . VAL A 1 82 ? 25.955 5.626 -20.267 1.00 90.88 82 VAL A O 1
ATOM 616 N N . PRO A 1 83 ? 25.533 7.657 -21.130 1.00 85.75 83 PRO A N 1
ATOM 617 C CA . PRO A 1 83 ? 26.793 7.739 -21.874 1.00 85.75 83 PRO A CA 1
ATOM 618 C C . PRO A 1 83 ? 28.007 8.066 -20.989 1.00 85.75 83 PRO A C 1
ATOM 620 O O . PRO A 1 83 ? 29.140 8.054 -21.461 1.00 85.75 83 PRO A O 1
ATOM 623 N N . PHE A 1 84 ? 27.787 8.325 -19.703 1.00 83.62 84 PHE A N 1
ATOM 624 C CA . PHE A 1 84 ? 28.809 8.617 -18.703 1.00 83.62 84 PHE A CA 1
ATOM 625 C C . PHE A 1 84 ? 28.581 7.753 -17.460 1.00 83.62 84 PHE A C 1
ATOM 627 O O . PHE A 1 84 ? 27.463 7.346 -17.157 1.00 83.62 84 PHE A O 1
ATOM 634 N N . ALA A 1 85 ? 29.643 7.471 -16.715 1.00 78.31 85 ALA A N 1
ATOM 635 C CA . ALA A 1 85 ? 29.536 6.838 -15.410 1.00 78.31 85 ALA A CA 1
ATOM 636 C C . ALA A 1 85 ? 30.697 7.298 -14.530 1.00 78.31 85 ALA A C 1
ATOM 638 O O . ALA A 1 85 ? 31.857 7.207 -14.936 1.00 78.31 85 ALA A O 1
ATOM 639 N N . ASP A 1 86 ? 30.386 7.765 -13.320 1.00 73.06 86 ASP A N 1
ATOM 640 C CA . ASP A 1 86 ? 31.400 8.203 -12.362 1.00 73.06 86 ASP A CA 1
ATOM 641 C C . ASP A 1 86 ? 32.375 7.054 -12.055 1.00 73.06 86 ASP A C 1
ATOM 643 O O . ASP A 1 86 ? 31.973 5.963 -11.639 1.00 73.06 86 ASP A O 1
ATOM 647 N N . GLY A 1 87 ? 33.671 7.303 -12.262 1.00 71.69 87 GLY A N 1
ATOM 648 C CA . GLY A 1 87 ? 34.739 6.335 -11.997 1.00 71.69 87 GLY A CA 1
ATOM 649 C C . GLY A 1 87 ? 34.941 5.259 -13.073 1.00 71.69 87 GLY A C 1
ATOM 650 O O . GLY A 1 87 ? 35.676 4.306 -12.825 1.00 71.69 87 GLY A O 1
ATOM 651 N N . MET A 1 88 ? 34.320 5.387 -14.252 1.00 76.50 88 MET A N 1
ATOM 652 C CA . MET A 1 88 ? 34.567 4.517 -15.408 1.00 76.50 88 MET A CA 1
ATOM 653 C C . MET A 1 88 ? 35.121 5.317 -16.592 1.00 76.50 88 MET A C 1
ATOM 655 O O . MET A 1 88 ? 34.708 6.447 -16.837 1.00 76.50 88 MET A O 1
ATOM 659 N N . GLU A 1 89 ? 36.042 4.720 -17.350 1.00 81.44 89 GLU A N 1
ATOM 660 C CA . GLU A 1 89 ? 36.573 5.339 -18.568 1.00 81.44 89 GLU A CA 1
ATOM 661 C C . GLU A 1 89 ? 35.468 5.517 -19.620 1.00 81.44 89 GLU A C 1
ATOM 663 O O . GLU A 1 89 ? 34.734 4.572 -19.925 1.00 81.44 89 GLU A O 1
ATOM 668 N N . SER A 1 90 ? 35.390 6.701 -20.237 1.00 79.25 90 SER A N 1
ATOM 669 C CA . SER A 1 90 ? 34.373 7.028 -21.248 1.00 79.25 90 SER A CA 1
ATOM 670 C C . SER A 1 90 ? 34.338 6.022 -22.405 1.00 79.25 90 SER A C 1
ATOM 672 O O . SER A 1 90 ? 33.263 5.664 -22.884 1.00 79.25 90 SER A O 1
ATOM 674 N N . GLN A 1 91 ? 35.499 5.492 -22.809 1.00 81.44 91 GLN A N 1
ATOM 675 C CA . GLN A 1 91 ? 35.595 4.480 -23.864 1.00 81.44 91 GLN A CA 1
ATOM 676 C C . GLN A 1 91 ? 34.981 3.136 -23.439 1.00 81.44 91 GLN A C 1
ATOM 678 O O . GLN A 1 91 ? 34.342 2.457 -24.244 1.00 81.44 91 GLN A O 1
ATOM 683 N N . ALA A 1 92 ? 35.138 2.745 -22.172 1.00 80.06 92 ALA A N 1
ATOM 684 C CA . ALA A 1 92 ? 34.561 1.514 -21.640 1.00 80.06 92 ALA A CA 1
ATOM 685 C C . ALA A 1 92 ? 33.029 1.604 -21.558 1.00 80.06 92 ALA A C 1
ATOM 687 O O . ALA A 1 92 ? 32.339 0.648 -21.921 1.00 80.06 92 ALA A O 1
ATOM 688 N N . VAL A 1 93 ? 32.498 2.765 -21.156 1.00 81.94 93 VAL A N 1
ATOM 689 C CA . VAL A 1 93 ? 31.050 3.034 -21.129 1.00 81.94 93 VAL A CA 1
ATOM 690 C C . VAL A 1 93 ? 30.471 3.015 -22.543 1.00 81.94 93 VAL A C 1
ATOM 692 O O . VAL A 1 93 ? 29.493 2.310 -22.791 1.00 81.94 93 VAL A O 1
ATOM 695 N N . ALA A 1 94 ? 31.118 3.695 -23.495 1.00 81.31 94 ALA A N 1
ATOM 696 C CA . ALA A 1 94 ? 30.703 3.699 -24.897 1.00 81.31 94 ALA A CA 1
ATOM 697 C C . ALA A 1 94 ? 30.690 2.284 -25.501 1.00 81.31 94 ALA A C 1
ATOM 699 O O . ALA A 1 94 ? 29.714 1.885 -26.134 1.00 81.31 94 ALA A O 1
ATOM 700 N N . ASN A 1 95 ? 31.729 1.485 -25.238 1.00 82.56 95 ASN A N 1
ATOM 701 C CA . ASN A 1 95 ? 31.803 0.097 -25.694 1.00 82.56 95 ASN A CA 1
ATOM 702 C C . ASN A 1 95 ? 30.715 -0.787 -25.063 1.00 82.56 95 ASN A C 1
ATOM 704 O O . ASN A 1 95 ? 30.158 -1.652 -25.739 1.00 82.56 95 ASN A O 1
ATOM 708 N N . SER A 1 96 ? 30.404 -0.588 -23.779 1.00 81.19 96 SER A N 1
ATOM 709 C CA . SER A 1 96 ? 29.323 -1.305 -23.093 1.00 81.19 96 SER A CA 1
ATOM 710 C C . SER A 1 96 ? 27.959 -0.969 -23.700 1.00 81.19 96 SER A C 1
ATOM 712 O O . SER A 1 96 ? 27.195 -1.868 -24.057 1.00 81.19 96 SER A O 1
ATOM 714 N N . ASN A 1 97 ? 27.695 0.323 -23.911 1.00 84.50 97 ASN A N 1
ATOM 715 C CA . ASN A 1 97 ? 26.460 0.807 -24.522 1.00 84.50 97 ASN A CA 1
ATOM 716 C C . ASN A 1 97 ? 26.312 0.276 -25.956 1.00 84.50 97 ASN A C 1
ATOM 718 O O . ASN A 1 97 ? 25.258 -0.250 -26.306 1.00 84.50 97 ASN A O 1
ATOM 722 N N . ALA A 1 98 ? 27.381 0.309 -26.758 1.00 80.81 98 ALA A N 1
ATOM 723 C CA . ALA A 1 98 ? 27.381 -0.232 -28.116 1.00 80.81 98 ALA A CA 1
ATOM 724 C C . ALA A 1 98 ? 27.087 -1.741 -28.147 1.00 80.81 98 ALA A C 1
ATOM 726 O O . ALA A 1 98 ? 26.310 -2.203 -28.979 1.00 80.81 98 ALA A O 1
ATOM 727 N N . ARG A 1 99 ? 27.656 -2.520 -27.215 1.00 81.56 99 ARG A N 1
ATOM 728 C CA . ARG A 1 99 ? 27.366 -3.961 -27.092 1.00 81.56 99 ARG A CA 1
ATOM 729 C C . ARG A 1 99 ? 25.912 -4.231 -26.724 1.00 81.56 99 ARG A C 1
ATOM 731 O O . ARG A 1 99 ? 25.325 -5.169 -27.257 1.00 81.56 99 ARG A O 1
ATOM 738 N N . LEU A 1 100 ? 25.342 -3.431 -25.825 1.00 81.12 100 LEU A N 1
ATOM 739 C CA . LEU A 1 100 ? 23.947 -3.570 -25.417 1.00 81.12 100 LEU A CA 1
ATOM 740 C C . LEU A 1 100 ? 23.005 -3.237 -26.581 1.00 81.12 100 LEU A C 1
ATOM 742 O O . LEU A 1 100 ? 22.105 -4.022 -26.874 1.00 81.12 100 LEU A O 1
ATOM 746 N N . LEU A 1 101 ? 23.253 -2.137 -27.293 1.00 79.44 101 LEU A N 1
ATOM 747 C CA . LEU A 1 101 ? 22.457 -1.719 -28.453 1.00 79.44 101 LEU A CA 1
ATOM 748 C C . LEU A 1 101 ? 22.572 -2.686 -29.639 1.00 79.44 101 LEU A C 1
ATOM 750 O O . LEU A 1 101 ? 21.600 -2.899 -30.356 1.00 79.44 101 LEU A O 1
ATOM 754 N N . ALA A 1 102 ? 23.734 -3.318 -29.823 1.00 76.19 102 ALA A N 1
ATOM 755 C CA . ALA A 1 102 ? 23.953 -4.333 -30.853 1.00 76.19 102 ALA A CA 1
ATOM 756 C C . ALA A 1 102 ? 23.429 -5.732 -30.467 1.00 76.19 102 ALA A C 1
ATOM 758 O O . ALA A 1 102 ? 23.573 -6.682 -31.245 1.00 76.19 102 ALA A O 1
ATOM 759 N N . SER A 1 103 ? 22.853 -5.902 -29.272 1.00 80.19 103 SER A N 1
ATOM 760 C CA . SER A 1 103 ? 22.366 -7.207 -28.830 1.00 80.19 103 SER A CA 1
ATOM 761 C C . SER A 1 103 ? 21.159 -7.663 -29.660 1.00 80.19 103 SER A C 1
ATOM 763 O O . SER A 1 103 ? 20.206 -6.921 -29.899 1.00 80.19 103 SER A O 1
ATOM 765 N N . ARG A 1 104 ? 21.198 -8.921 -30.121 1.00 73.06 104 ARG A N 1
ATOM 766 C CA . ARG A 1 104 ? 20.137 -9.498 -30.966 1.00 73.06 104 ARG A CA 1
ATOM 767 C C . ARG A 1 104 ? 18.788 -9.535 -30.250 1.00 73.06 104 ARG A C 1
ATOM 769 O O . ARG A 1 104 ? 17.776 -9.220 -30.865 1.00 73.06 104 ARG A O 1
ATOM 776 N N . SER A 1 105 ? 18.792 -9.864 -28.959 1.00 73.00 105 SER A N 1
ATOM 777 C CA . SER A 1 105 ? 17.586 -9.900 -28.129 1.00 73.00 105 SER A CA 1
ATOM 778 C C . SER A 1 105 ? 16.906 -8.534 -28.063 1.00 73.00 105 SER A C 1
ATOM 780 O O . SER A 1 105 ? 15.688 -8.469 -28.207 1.00 73.00 105 SER A O 1
ATOM 782 N N . LEU A 1 106 ? 17.668 -7.442 -27.949 1.00 77.44 106 LEU A N 1
ATOM 783 C CA . LEU A 1 106 ? 17.126 -6.083 -27.989 1.00 77.44 106 LEU A CA 1
ATOM 784 C C . LEU A 1 106 ? 16.489 -5.778 -29.349 1.00 77.44 106 LEU A C 1
ATOM 786 O O . LEU A 1 106 ? 15.333 -5.378 -29.400 1.00 77.44 106 LEU A O 1
ATOM 790 N N . LEU A 1 107 ? 17.188 -6.049 -30.455 1.00 74.81 107 LEU A N 1
ATOM 791 C CA . LEU A 1 107 ? 16.685 -5.784 -31.813 1.00 74.81 107 LEU A CA 1
ATOM 792 C C . LEU A 1 107 ? 15.430 -6.592 -32.187 1.00 74.81 107 LEU A C 1
ATOM 794 O O . LEU A 1 107 ? 14.661 -6.175 -33.062 1.00 74.81 107 LEU A O 1
ATOM 798 N N . GLU A 1 108 ? 15.245 -7.767 -31.586 1.00 75.62 108 GLU A N 1
ATOM 799 C CA . GLU A 1 108 ? 14.029 -8.566 -31.733 1.00 75.62 108 GLU A CA 1
ATOM 800 C C . GLU A 1 108 ? 12.868 -8.006 -30.909 1.00 75.62 108 GLU A C 1
ATOM 802 O O . GLU A 1 108 ? 11.764 -7.879 -31.440 1.00 75.62 108 GLU A O 1
ATOM 807 N N . HIS A 1 109 ? 13.112 -7.631 -29.651 1.00 76.00 109 HIS A N 1
ATOM 808 C CA . HIS A 1 109 ? 12.089 -7.061 -28.770 1.00 76.00 109 HIS A CA 1
ATOM 809 C C . HIS A 1 109 ? 11.629 -5.682 -29.257 1.00 76.00 109 HIS A C 1
ATOM 811 O O . HIS A 1 109 ? 10.433 -5.467 -29.418 1.00 76.00 109 HIS A O 1
ATOM 817 N N . THR A 1 110 ? 12.544 -4.806 -29.688 1.00 72.12 110 THR A N 1
ATOM 818 C CA . THR A 1 110 ? 12.201 -3.503 -30.291 1.00 72.12 110 THR A CA 1
ATOM 819 C C . THR A 1 110 ? 11.267 -3.622 -31.505 1.00 72.12 110 THR A C 1
ATOM 821 O O . THR A 1 110 ? 10.496 -2.706 -31.784 1.00 72.12 110 THR A O 1
ATOM 824 N N . ARG A 1 111 ? 11.315 -4.743 -32.242 1.00 67.94 111 ARG A N 1
ATOM 825 C CA . ARG A 1 111 ? 10.434 -4.992 -33.397 1.00 67.94 111 ARG A CA 1
ATOM 826 C C . ARG A 1 111 ? 9.104 -5.651 -33.034 1.00 67.94 111 ARG A C 1
ATOM 828 O O . ARG A 1 111 ? 8.131 -5.432 -33.752 1.00 67.94 111 ARG A O 1
ATOM 835 N N . LYS A 1 112 ? 9.071 -6.475 -31.986 1.00 72.31 112 LYS A N 1
ATOM 836 C CA . LYS A 1 112 ? 7.882 -7.239 -31.570 1.00 72.31 112 LYS A CA 1
ATOM 837 C C . LYS A 1 112 ? 7.010 -6.483 -30.570 1.00 72.31 112 LYS A C 1
ATOM 839 O O . LYS A 1 112 ? 5.799 -6.688 -30.561 1.00 72.31 112 LYS A O 1
ATOM 844 N N . ASP A 1 113 ? 7.610 -5.640 -29.741 1.00 71.69 113 ASP A N 1
ATOM 845 C CA . ASP A 1 113 ? 6.916 -5.013 -28.627 1.00 71.69 113 ASP A CA 1
ATOM 846 C C . ASP A 1 113 ? 5.980 -3.891 -29.087 1.00 71.69 113 ASP A C 1
ATOM 848 O O . ASP A 1 113 ? 6.245 -3.130 -30.022 1.00 71.69 113 ASP A O 1
ATOM 852 N N . ASN A 1 114 ? 4.858 -3.768 -28.377 1.00 77.69 114 ASN A N 1
ATOM 853 C CA . ASN A 1 114 ? 3.846 -2.747 -28.650 1.00 77.69 114 ASN A CA 1
ATOM 854 C C . ASN A 1 114 ? 4.368 -1.324 -28.396 1.00 77.69 114 ASN A C 1
ATOM 856 O O . ASN A 1 114 ? 3.835 -0.371 -28.954 1.00 77.69 114 ASN A O 1
ATOM 860 N N . LEU A 1 115 ? 5.375 -1.168 -27.534 1.00 86.56 115 LEU A N 1
ATOM 861 C CA . LEU A 1 115 ? 6.018 0.106 -27.232 1.00 86.56 115 LEU A CA 1
ATOM 862 C C . LEU A 1 115 ? 7.440 -0.156 -26.733 1.00 86.56 115 LEU A C 1
ATOM 864 O O . LEU A 1 115 ? 7.615 -0.871 -25.750 1.00 86.56 115 LEU A O 1
ATOM 868 N N . TRP A 1 116 ? 8.427 0.464 -27.373 1.00 90.44 116 TRP A N 1
ATOM 869 C CA . TRP A 1 116 ? 9.829 0.410 -26.979 1.00 90.44 116 TRP A CA 1
ATOM 870 C C . TRP A 1 116 ? 10.437 1.815 -26.973 1.00 90.44 116 TRP A C 1
ATOM 872 O O . TRP A 1 116 ? 10.402 2.525 -27.976 1.00 90.44 116 TRP A O 1
ATOM 882 N N . LEU A 1 117 ? 10.986 2.226 -25.834 1.00 91.81 117 LEU A N 1
ATOM 883 C CA . LEU A 1 117 ? 11.523 3.562 -25.589 1.00 91.81 117 LEU A CA 1
ATOM 884 C C . LEU A 1 117 ? 13.052 3.522 -25.524 1.00 91.81 117 LEU A C 1
ATOM 886 O O . LEU A 1 117 ? 13.625 2.719 -24.788 1.00 91.81 117 LEU A O 1
ATOM 890 N N . THR A 1 118 ? 13.711 4.436 -26.225 1.00 92.38 118 THR A N 1
ATOM 891 C CA . THR A 1 118 ? 15.148 4.682 -26.064 1.00 92.38 118 THR A CA 1
ATOM 892 C C . THR A 1 118 ? 15.318 6.016 -25.362 1.00 92.38 118 THR A C 1
ATOM 894 O O . THR A 1 118 ? 15.013 7.067 -25.926 1.00 92.38 118 THR A O 1
ATOM 897 N N . ILE A 1 119 ? 15.741 5.976 -24.101 1.00 93.19 119 ILE A N 1
ATOM 898 C CA . ILE A 1 119 ? 15.909 7.173 -23.275 1.00 93.19 119 ILE A CA 1
ATOM 899 C C . ILE A 1 119 ? 17.391 7.376 -23.015 1.00 93.19 119 ILE A C 1
ATOM 901 O O . ILE A 1 119 ? 18.031 6.546 -22.375 1.00 93.19 119 ILE A O 1
ATOM 905 N N . GLU A 1 120 ? 17.923 8.501 -23.466 1.00 93.19 120 GLU A N 1
ATOM 906 C CA . GLU A 1 120 ? 19.277 8.930 -23.152 1.00 93.19 120 GLU A CA 1
ATOM 907 C C . GLU A 1 120 ? 19.254 9.812 -21.902 1.00 93.19 120 GLU A C 1
ATOM 909 O O . GLU A 1 120 ? 18.491 10.774 -21.807 1.00 93.19 120 GLU A O 1
ATOM 914 N N . VAL A 1 121 ? 20.091 9.498 -20.921 1.00 93.38 121 VAL A N 1
ATOM 915 C CA . VAL A 1 121 ? 20.270 10.326 -19.728 1.00 93.38 121 VAL A CA 1
ATOM 916 C C . VAL A 1 121 ? 21.377 11.329 -20.011 1.00 93.38 121 VAL A C 1
ATOM 918 O O . VAL A 1 121 ? 22.510 10.940 -20.271 1.00 93.38 121 VAL A O 1
ATOM 921 N N . LYS A 1 122 ? 21.064 12.626 -19.948 1.00 91.69 122 LYS A N 1
ATOM 922 C CA . LYS A 1 122 ? 22.037 13.710 -20.164 1.00 91.69 122 LYS A CA 1
ATOM 923 C C . LYS A 1 122 ? 22.990 13.856 -18.972 1.00 91.69 122 LYS A C 1
ATOM 925 O O . LYS A 1 122 ? 22.612 13.461 -17.873 1.00 91.69 122 LYS A O 1
ATOM 930 N N . PRO A 1 123 ? 24.161 14.513 -19.119 1.00 87.44 123 PRO A N 1
ATOM 931 C CA . PRO A 1 123 ? 25.111 14.746 -18.016 1.00 87.44 123 PRO A CA 1
ATOM 932 C C . PRO A 1 123 ? 24.524 15.444 -16.779 1.00 87.44 123 PRO A C 1
ATOM 934 O O . PRO A 1 123 ? 25.067 15.343 -15.685 1.00 87.44 123 PRO A O 1
ATOM 937 N N . THR A 1 124 ? 23.388 16.127 -16.930 1.00 89.25 124 THR A N 1
ATOM 938 C CA . THR A 1 124 ? 22.598 16.699 -15.830 1.00 89.25 124 THR A CA 1
ATOM 939 C C . THR A 1 124 ? 21.773 15.664 -15.051 1.00 89.25 124 THR A C 1
ATOM 941 O O . THR A 1 124 ? 21.010 16.042 -14.168 1.00 89.25 124 THR A O 1
ATOM 944 N N . TYR A 1 125 ? 21.896 14.374 -15.375 1.00 89.88 125 TYR A N 1
ATOM 945 C CA . TYR A 1 125 ? 21.077 13.256 -14.889 1.00 89.88 125 TYR A CA 1
ATOM 946 C C . TYR A 1 125 ? 19.592 13.346 -15.259 1.00 89.88 125 TYR A C 1
ATOM 948 O O . TYR A 1 125 ? 18.762 12.643 -14.683 1.00 89.88 125 TYR A O 1
ATOM 956 N N . ILE A 1 126 ? 19.253 14.193 -16.232 1.00 92.44 126 ILE A N 1
ATOM 957 C CA . ILE A 1 126 ? 17.886 14.365 -16.722 1.00 92.44 126 ILE A CA 1
ATOM 958 C C . ILE A 1 126 ? 17.681 13.438 -17.930 1.00 92.44 126 ILE A C 1
ATOM 960 O O . ILE A 1 126 ? 18.456 13.528 -18.889 1.00 92.44 126 ILE A O 1
ATOM 964 N N . PRO A 1 127 ? 16.662 12.559 -17.918 1.00 93.88 127 PRO A N 1
ATOM 965 C CA . PRO A 1 127 ? 16.329 11.724 -19.065 1.00 93.88 127 PRO A CA 1
ATOM 966 C C . PRO A 1 127 ? 15.782 12.571 -20.219 1.00 93.88 127 PRO A C 1
ATOM 968 O O . PRO A 1 127 ? 15.001 13.500 -20.018 1.00 93.88 127 PRO A O 1
ATOM 971 N N . SER A 1 128 ? 16.157 12.211 -21.439 1.00 92.62 128 SER A N 1
ATOM 972 C CA . SER A 1 128 ? 15.572 12.698 -22.683 1.00 92.62 128 SER A CA 1
ATOM 973 C C . SER A 1 128 ? 15.225 11.520 -23.575 1.00 92.62 128 SER A C 1
ATOM 975 O O . SER A 1 128 ? 16.022 10.602 -23.743 1.00 92.62 128 SER A O 1
ATOM 977 N N . LEU A 1 129 ? 14.024 11.539 -24.137 1.00 92.00 129 LEU A N 1
ATOM 978 C CA . LEU A 1 129 ? 13.584 10.509 -25.061 1.00 92.00 129 LEU A CA 1
ATOM 979 C C . LEU A 1 129 ? 14.216 10.753 -26.436 1.00 92.00 129 LEU A C 1
ATOM 981 O O . LEU A 1 129 ? 14.020 11.813 -27.024 1.00 92.00 129 LEU A O 1
ATOM 985 N N . GLU A 1 130 ? 14.980 9.779 -26.918 1.00 90.31 130 GLU A N 1
ATOM 986 C CA . GLU A 1 130 ? 15.714 9.854 -28.184 1.00 90.31 130 GLU A CA 1
ATOM 987 C C . GLU A 1 130 ? 14.882 9.274 -29.333 1.00 90.31 130 GLU A C 1
ATOM 989 O O . GLU A 1 130 ? 14.675 9.918 -30.364 1.00 90.31 130 GLU A O 1
ATOM 994 N N . SER A 1 131 ? 14.355 8.065 -29.132 1.00 88.75 131 SER A N 1
ATOM 995 C CA . SER A 1 131 ? 13.517 7.373 -30.108 1.00 88.75 131 SER A CA 1
ATOM 996 C C . SER A 1 131 ? 12.417 6.564 -29.433 1.00 88.75 131 SER A C 1
ATOM 998 O O . SER A 1 131 ? 12.529 6.124 -28.283 1.00 88.75 131 SER A O 1
ATOM 1000 N N . LEU A 1 132 ? 11.320 6.383 -30.163 1.00 88.31 132 LEU A N 1
ATOM 1001 C CA . LEU A 1 132 ? 10.187 5.567 -29.750 1.00 88.31 132 LEU A CA 1
ATOM 1002 C C . LEU A 1 132 ? 9.854 4.608 -30.881 1.00 88.31 132 LEU A C 1
ATOM 1004 O O . LEU A 1 132 ? 9.628 5.028 -32.008 1.00 88.31 132 LEU A O 1
ATOM 1008 N N . HIS A 1 133 ? 9.785 3.321 -30.580 1.00 87.75 133 HIS A N 1
ATOM 1009 C CA . HIS A 1 133 ? 9.336 2.303 -31.515 1.00 87.75 133 HIS A CA 1
ATOM 1010 C C . HIS A 1 133 ? 7.981 1.758 -31.066 1.00 87.75 133 HIS A C 1
ATOM 1012 O O . HIS A 1 133 ? 7.760 1.500 -29.885 1.00 87.75 133 HIS A O 1
ATOM 1018 N N . CYS A 1 134 ? 7.050 1.608 -31.999 1.00 83.69 134 CYS A N 1
ATOM 1019 C CA . CYS A 1 134 ? 5.718 1.077 -31.731 1.00 83.69 134 CYS A CA 1
ATOM 1020 C C . CYS A 1 134 ? 5.242 0.292 -32.951 1.00 83.69 134 CYS A C 1
ATOM 1022 O O . CYS A 1 134 ? 5.269 0.809 -34.071 1.00 83.69 134 CYS A O 1
ATOM 1024 N N . CYS A 1 135 ? 4.834 -0.962 -32.739 1.00 78.94 135 CYS A N 1
ATOM 1025 C CA . CYS A 1 135 ? 4.335 -1.854 -33.791 1.00 78.94 135 CYS A CA 1
ATOM 1026 C C . CYS A 1 135 ?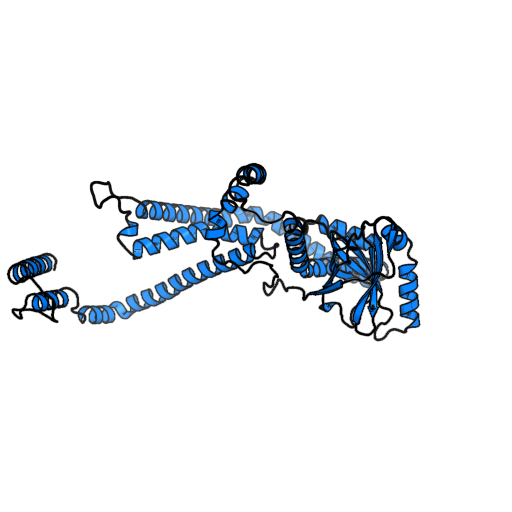 5.294 -1.975 -34.996 1.00 78.94 135 CYS A C 1
ATOM 1028 O O . CYS A 1 135 ? 4.857 -1.988 -36.145 1.00 78.94 135 CYS A O 1
ATOM 1030 N N . GLY A 1 136 ? 6.607 -2.003 -34.742 1.00 74.81 136 GLY A N 1
ATOM 1031 C CA . GLY A 1 136 ? 7.644 -2.091 -35.777 1.00 74.81 136 GLY A CA 1
ATOM 1032 C C . GLY A 1 136 ? 8.000 -0.771 -36.478 1.00 74.81 136 GLY A C 1
ATOM 1033 O O . GLY A 1 136 ? 8.949 -0.750 -37.260 1.00 74.81 136 GLY A O 1
ATOM 1034 N N . TYR A 1 137 ? 7.308 0.333 -36.179 1.00 80.31 137 TYR A N 1
ATOM 1035 C CA . TYR A 1 137 ? 7.622 1.663 -36.708 1.00 80.31 137 TYR A CA 1
ATOM 1036 C C . TYR A 1 137 ? 8.454 2.466 -35.710 1.00 80.31 137 TYR A C 1
ATOM 1038 O O . TYR A 1 137 ? 8.106 2.545 -34.534 1.00 80.31 137 TYR A O 1
ATOM 1046 N N . GLY A 1 138 ? 9.550 3.061 -36.185 1.00 81.81 138 GLY A N 1
ATOM 1047 C CA . GLY A 1 138 ? 10.377 3.985 -35.411 1.00 81.81 138 GLY A CA 1
ATOM 1048 C C . GLY A 1 138 ? 9.941 5.430 -35.620 1.00 81.81 138 GLY A C 1
ATOM 1049 O O . GLY A 1 138 ? 9.821 5.892 -36.753 1.00 81.81 138 GLY A O 1
ATOM 1050 N N . TYR A 1 139 ? 9.734 6.136 -34.520 1.00 84.50 139 TYR A N 1
ATOM 1051 C CA . TYR A 1 139 ? 9.470 7.562 -34.455 1.00 84.50 139 TYR A CA 1
ATOM 1052 C C . TYR A 1 139 ? 10.720 8.236 -33.899 1.00 84.50 139 TYR A C 1
ATOM 1054 O O . TYR A 1 139 ? 11.198 7.874 -32.824 1.00 84.50 139 TYR A O 1
ATOM 1062 N N . ASN A 1 140 ? 11.223 9.226 -34.633 1.00 82.62 140 ASN A N 1
ATOM 1063 C CA . ASN A 1 140 ? 12.376 10.045 -34.266 1.00 82.62 140 ASN A CA 1
ATOM 1064 C C . ASN A 1 140 ? 11.960 11.524 -34.348 1.00 82.62 140 ASN A C 1
ATOM 1066 O O . ASN A 1 140 ? 11.048 11.858 -35.105 1.00 82.62 140 ASN A O 1
ATOM 1070 N N . ASN A 1 141 ? 12.631 12.411 -33.607 1.00 78.31 141 ASN A N 1
ATOM 1071 C CA . ASN A 1 141 ? 12.411 13.867 -33.647 1.00 78.31 141 ASN A CA 1
ATOM 1072 C C . ASN A 1 141 ? 10.964 14.311 -33.359 1.00 78.31 141 ASN A C 1
ATOM 1074 O O . ASN A 1 141 ? 10.369 15.080 -34.113 1.00 78.31 141 ASN A O 1
ATOM 1078 N N . PHE A 1 142 ? 10.398 13.848 -32.247 1.00 81.62 142 PHE A N 1
ATOM 1079 C CA . PHE A 1 142 ? 9.082 14.271 -31.770 1.00 81.62 142 PHE A CA 1
ATOM 1080 C C . PHE A 1 142 ? 9.199 14.947 -30.401 1.00 81.62 142 PHE A C 1
ATOM 1082 O O . PHE A 1 142 ? 10.135 14.708 -29.641 1.00 81.62 142 PHE A O 1
ATOM 1089 N N . SER A 1 143 ? 8.243 15.815 -30.079 1.00 86.69 143 SER A N 1
ATOM 1090 C CA . SER A 1 143 ? 8.150 16.397 -28.741 1.00 86.69 143 SER A CA 1
ATOM 1091 C C . SER A 1 143 ? 7.635 15.346 -27.761 1.00 86.69 143 SER A C 1
ATOM 1093 O O . SER A 1 143 ? 6.665 14.655 -28.058 1.00 86.69 143 SER A O 1
ATOM 1095 N N . SER A 1 144 ? 8.259 15.243 -26.590 1.00 90.25 144 SER A N 1
ATOM 1096 C CA . SER A 1 144 ? 7.847 14.338 -25.515 1.00 90.25 144 SER A CA 1
ATOM 1097 C C . SER A 1 144 ? 7.720 15.088 -24.199 1.00 90.25 144 SER A C 1
ATOM 1099 O O . SER A 1 144 ? 8.530 15.972 -23.915 1.00 90.25 144 SER A O 1
ATOM 1101 N N . GLU A 1 145 ? 6.765 14.691 -23.369 1.00 93.75 145 GLU A N 1
ATOM 1102 C CA . GLU A 1 145 ? 6.593 15.217 -22.018 1.00 93.75 145 GLU A CA 1
ATOM 1103 C C . GLU A 1 145 ? 7.110 14.187 -21.007 1.00 93.75 145 GLU A C 1
ATOM 1105 O O . GLU A 1 145 ? 6.610 13.063 -20.942 1.00 93.75 145 GLU A O 1
ATOM 1110 N N . ILE A 1 146 ? 8.120 14.558 -20.219 1.00 94.44 146 ILE A N 1
ATOM 1111 C CA . ILE A 1 146 ? 8.626 13.722 -19.126 1.00 94.44 146 ILE A CA 1
ATOM 1112 C C . ILE A 1 146 ? 8.165 14.338 -17.809 1.00 94.44 146 ILE A C 1
ATOM 1114 O O . ILE A 1 146 ? 8.564 15.446 -17.453 1.00 94.44 146 ILE A O 1
ATOM 1118 N N . ILE A 1 147 ? 7.316 13.609 -17.091 1.00 95.38 147 ILE A N 1
ATOM 1119 C CA . ILE A 1 147 ? 6.717 14.030 -15.828 1.00 95.38 147 ILE A CA 1
ATOM 1120 C C . ILE A 1 147 ? 7.443 13.308 -14.701 1.00 95.38 147 ILE A C 1
ATOM 1122 O O . ILE A 1 147 ? 7.353 12.087 -14.558 1.00 95.38 147 ILE A O 1
ATOM 1126 N N . PHE A 1 148 ? 8.163 14.064 -13.880 1.00 96.25 148 PHE A N 1
ATOM 1127 C CA . PHE A 1 148 ? 8.855 13.501 -12.730 1.00 96.25 148 PHE A CA 1
ATOM 1128 C C . PHE A 1 148 ? 7.889 13.262 -11.579 1.00 96.25 148 PHE A C 1
ATOM 1130 O O . PHE A 1 148 ? 7.118 14.145 -11.207 1.00 96.25 148 PHE A O 1
ATOM 1137 N N . TYR A 1 149 ? 7.979 12.084 -10.971 1.00 95.44 149 TYR A N 1
ATOM 1138 C CA . TYR A 1 149 ? 7.223 11.774 -9.767 1.00 95.44 149 TYR A CA 1
ATOM 1139 C C . TYR A 1 149 ? 8.144 11.280 -8.655 1.00 95.44 149 TYR A C 1
ATOM 1141 O O . TYR A 1 149 ? 9.137 10.583 -8.882 1.00 95.44 149 TYR A O 1
ATOM 1149 N N . LYS A 1 150 ? 7.807 11.643 -7.417 1.00 94.75 150 LYS A N 1
ATOM 1150 C CA . LYS A 1 150 ? 8.450 11.080 -6.233 1.00 94.75 150 LYS A CA 1
ATOM 1151 C C . LYS A 1 150 ? 7.750 9.773 -5.897 1.00 94.75 150 LYS A C 1
ATOM 1153 O O . LYS A 1 150 ? 6.538 9.769 -5.689 1.00 94.75 150 LYS A O 1
ATOM 1158 N N . GLN A 1 151 ? 8.501 8.677 -5.847 1.00 92.62 151 GLN A N 1
ATOM 1159 C CA . GLN A 1 151 ? 7.924 7.394 -5.471 1.00 92.62 151 GLN A CA 1
ATOM 1160 C C . GLN A 1 151 ? 7.329 7.470 -4.056 1.00 92.62 151 GLN A C 1
ATOM 1162 O O . GLN A 1 151 ? 8.025 7.906 -3.132 1.00 92.62 151 GLN A O 1
ATOM 1167 N N . PRO A 1 152 ? 6.069 7.052 -3.867 1.00 91.19 152 PRO A N 1
ATOM 1168 C CA . PRO A 1 152 ? 5.463 7.018 -2.547 1.00 91.19 152 PRO A CA 1
ATOM 1169 C C . PRO A 1 152 ? 6.060 5.877 -1.722 1.00 91.19 152 PRO A C 1
ATOM 1171 O O . PRO A 1 152 ? 6.143 4.736 -2.181 1.00 91.19 152 PRO A O 1
ATOM 1174 N N . ASP A 1 153 ? 6.451 6.176 -0.482 1.00 86.31 153 ASP A N 1
ATOM 1175 C CA . ASP A 1 153 ? 6.941 5.160 0.447 1.00 86.31 153 ASP A CA 1
ATOM 1176 C C . ASP A 1 153 ? 5.770 4.417 1.126 1.00 86.31 153 ASP A C 1
ATOM 1178 O O . ASP A 1 153 ? 5.045 5.010 1.938 1.00 86.31 153 ASP A O 1
ATOM 1182 N N . PRO A 1 154 ? 5.585 3.106 0.867 1.00 81.62 154 PRO A N 1
ATOM 1183 C CA . PRO A 1 154 ? 4.528 2.332 1.502 1.00 81.62 154 PRO A CA 1
ATOM 1184 C C . PRO A 1 154 ? 4.750 2.125 3.005 1.00 81.62 154 PRO A C 1
ATOM 1186 O O . PRO A 1 154 ? 3.772 1.857 3.701 1.00 81.62 154 PRO A O 1
ATOM 1189 N N . ARG A 1 155 ? 5.984 2.242 3.525 1.00 82.94 155 ARG A N 1
ATOM 1190 C CA . ARG A 1 155 ? 6.262 2.116 4.972 1.00 82.94 155 ARG A CA 1
ATOM 1191 C C . ARG A 1 155 ? 5.737 3.320 5.744 1.00 82.94 155 ARG A C 1
ATOM 1193 O O . ARG A 1 155 ? 5.219 3.165 6.843 1.00 82.94 155 ARG A O 1
ATOM 1200 N N . SER A 1 156 ? 5.814 4.491 5.122 1.00 84.69 156 SER A N 1
ATOM 1201 C CA . SER A 1 156 ? 5.261 5.749 5.624 1.00 84.69 156 SER A CA 1
ATOM 1202 C C . SER A 1 156 ? 3.789 5.958 5.229 1.00 84.69 156 SER A C 1
ATOM 1204 O O . SER A 1 156 ? 3.271 7.063 5.356 1.00 84.69 156 SER A O 1
ATOM 1206 N N . PHE A 1 157 ? 3.111 4.920 4.714 1.00 83.00 157 PHE A N 1
ATOM 1207 C CA . PHE A 1 157 ? 1.720 4.949 4.235 1.00 83.00 157 PHE A CA 1
ATOM 1208 C C . PHE A 1 157 ? 1.413 5.977 3.129 1.00 83.00 157 PHE A C 1
ATOM 1210 O O . PHE A 1 157 ? 0.241 6.258 2.866 1.00 83.00 157 PHE A O 1
ATOM 1217 N N . GLN A 1 158 ? 2.428 6.479 2.423 1.00 88.38 158 GLN A N 1
ATOM 1218 C CA . GLN A 1 158 ? 2.253 7.468 1.359 1.00 88.38 158 GLN A CA 1
ATOM 1219 C C . GLN A 1 158 ? 1.564 6.851 0.134 1.00 88.38 158 GLN A C 1
ATOM 1221 O O . GLN A 1 158 ? 1.752 5.672 -0.182 1.00 88.38 158 GLN A O 1
ATOM 1226 N N . PHE A 1 159 ? 0.738 7.651 -0.536 1.00 87.88 159 PHE A N 1
ATOM 1227 C CA . PHE A 1 159 ? 0.091 7.332 -1.808 1.00 87.88 159 PHE A CA 1
ATOM 1228 C C . PHE A 1 159 ? -0.367 8.634 -2.481 1.00 87.88 159 PHE A C 1
ATOM 1230 O O . PHE A 1 159 ? -0.518 9.658 -1.816 1.00 87.88 159 PHE A O 1
ATOM 1237 N N . LEU A 1 160 ? -0.593 8.584 -3.789 1.00 89.38 160 LEU A N 1
ATOM 1238 C CA . LEU A 1 160 ? -1.152 9.668 -4.589 1.00 89.38 160 LEU A CA 1
ATOM 1239 C C . LEU A 1 160 ? -2.573 9.304 -5.033 1.00 89.38 160 LEU A C 1
ATOM 1241 O O . LEU A 1 160 ? -2.832 8.165 -5.427 1.00 89.38 160 LEU A O 1
ATOM 1245 N N . SER A 1 161 ? -3.492 10.263 -4.991 1.00 86.56 161 SER A N 1
ATOM 1246 C CA . SER A 1 161 ? -4.857 10.127 -5.508 1.00 86.56 161 SER A CA 1
ATOM 1247 C C . SER A 1 161 ? -5.314 11.427 -6.160 1.00 86.56 161 SER A C 1
ATOM 1249 O O . SER A 1 161 ? -4.842 12.502 -5.797 1.00 86.56 161 SER A O 1
ATOM 1251 N N . LEU A 1 162 ? -6.228 11.317 -7.128 1.00 85.75 162 LEU A N 1
ATOM 1252 C CA . LEU A 1 162 ? -6.915 12.481 -7.701 1.00 85.75 162 LEU A CA 1
ATOM 1253 C C . LEU A 1 162 ? -7.936 13.052 -6.723 1.00 85.75 162 LEU A C 1
ATOM 1255 O O . LEU A 1 162 ? -8.078 14.264 -6.604 1.00 85.75 162 LEU A O 1
ATOM 1259 N N . ASP A 1 163 ? -8.621 12.157 -6.016 1.00 80.06 163 ASP A N 1
ATOM 1260 C CA . ASP A 1 163 ? -9.651 12.526 -5.063 1.00 80.06 163 ASP A CA 1
ATOM 1261 C C . ASP A 1 163 ? -9.048 12.752 -3.671 1.00 80.06 163 ASP A C 1
ATOM 1263 O O . ASP A 1 163 ? -8.112 12.036 -3.275 1.00 80.06 163 ASP A O 1
ATOM 1267 N N . PRO A 1 164 ? -9.584 13.714 -2.900 1.00 81.88 164 PRO A N 1
ATOM 1268 C CA . PRO A 1 164 ? -9.212 13.887 -1.505 1.00 81.88 164 PRO A CA 1
ATOM 1269 C C . PRO A 1 164 ? -9.551 12.630 -0.696 1.00 81.88 164 PRO A C 1
ATOM 1271 O O . PRO A 1 164 ? -10.481 11.882 -1.005 1.00 81.88 164 PRO A O 1
ATOM 1274 N N . LEU A 1 165 ? -8.795 12.399 0.377 1.00 81.38 165 LEU A N 1
ATOM 1275 C CA . LEU A 1 165 ? -9.032 11.260 1.255 1.00 81.38 165 LEU A CA 1
ATOM 1276 C C . LEU A 1 165 ? -10.351 11.441 2.021 1.00 81.38 165 LEU A C 1
ATOM 1278 O O . LEU A 1 165 ? -10.451 12.278 2.916 1.00 81.38 165 LEU A O 1
ATOM 1282 N N . ILE A 1 166 ? -11.343 10.611 1.703 1.00 77.69 166 ILE A N 1
ATOM 1283 C CA . ILE A 1 166 ? -12.623 10.560 2.417 1.00 77.69 166 ILE A CA 1
ATOM 1284 C C . ILE A 1 166 ? -12.487 9.595 3.596 1.00 77.69 166 ILE A C 1
ATOM 1286 O O . ILE A 1 166 ? -12.265 8.401 3.404 1.00 77.69 166 ILE A O 1
ATOM 1290 N N . LEU A 1 167 ? -12.625 10.110 4.819 1.00 74.62 167 LEU A N 1
ATOM 1291 C CA . LEU A 1 167 ? -12.526 9.315 6.051 1.00 74.62 167 LEU A CA 1
ATOM 1292 C C . LEU A 1 167 ? -13.846 8.642 6.442 1.00 74.62 167 LEU A C 1
ATOM 1294 O O . LEU A 1 167 ? -13.834 7.623 7.133 1.00 74.62 167 LEU A O 1
ATOM 1298 N N . ASP A 1 168 ? -14.976 9.189 5.995 1.00 67.00 168 ASP A N 1
ATOM 1299 C CA . ASP A 1 168 ? -16.288 8.633 6.299 1.00 67.00 168 ASP A CA 1
ATOM 1300 C C . ASP A 1 168 ? -16.644 7.489 5.340 1.00 67.00 168 ASP A C 1
ATOM 1302 O O . ASP A 1 168 ? -17.210 7.680 4.263 1.00 67.00 168 ASP A O 1
ATOM 1306 N N . ILE A 1 169 ? -16.315 6.266 5.750 1.00 63.50 169 ILE A N 1
ATOM 1307 C CA . ILE A 1 169 ? -16.571 5.043 4.976 1.00 63.50 169 ILE A CA 1
ATOM 1308 C C . ILE A 1 169 ? -18.079 4.744 4.880 1.00 63.50 169 ILE A C 1
ATOM 1310 O O . ILE A 1 169 ? -18.492 3.984 4.003 1.00 63.50 169 ILE A O 1
ATOM 1314 N N . SER A 1 170 ? -18.924 5.341 5.732 1.00 58.97 170 SER A N 1
ATOM 1315 C CA . SER A 1 170 ? -20.376 5.131 5.675 1.00 58.97 170 SER A CA 1
ATOM 1316 C C . SER A 1 170 ? -20.974 5.662 4.368 1.00 58.97 170 SER A C 1
ATOM 1318 O O . SER A 1 170 ? -21.817 4.994 3.772 1.00 58.97 170 SER A O 1
ATOM 1320 N N . THR A 1 171 ? -20.442 6.769 3.841 1.00 55.62 171 THR A N 1
ATOM 1321 C CA . THR A 1 171 ? -20.813 7.321 2.525 1.00 55.62 171 THR A CA 1
ATOM 1322 C C . THR A 1 171 ? -20.461 6.370 1.373 1.00 55.62 171 THR A C 1
ATOM 1324 O O . THR A 1 171 ? -21.226 6.207 0.419 1.00 55.62 171 THR A O 1
ATOM 1327 N N . ILE A 1 172 ? -19.338 5.658 1.498 1.00 53.84 172 ILE A N 1
ATOM 1328 C CA . ILE A 1 172 ? -18.865 4.661 0.528 1.00 53.84 172 ILE A CA 1
ATOM 1329 C C . ILE A 1 172 ? -19.720 3.382 0.616 1.00 53.84 172 ILE A C 1
ATOM 1331 O O . ILE A 1 172 ? -20.034 2.766 -0.404 1.00 53.84 172 ILE A O 1
ATOM 1335 N N . ASN A 1 173 ? -20.151 3.002 1.824 1.00 49.09 173 ASN A N 1
ATOM 1336 C CA . ASN A 1 173 ? -21.024 1.852 2.077 1.00 49.09 173 ASN A CA 1
ATOM 1337 C C . ASN A 1 173 ? -22.492 2.100 1.678 1.00 49.09 173 ASN A C 1
ATOM 1339 O O . ASN A 1 173 ? -23.137 1.175 1.187 1.00 49.09 173 ASN A O 1
ATOM 1343 N N . ALA A 1 174 ? -23.009 3.326 1.825 1.00 43.38 174 ALA A N 1
ATOM 1344 C CA . ALA A 1 174 ? -24.366 3.716 1.418 1.00 43.38 174 ALA A CA 1
ATOM 1345 C C . ALA A 1 174 ? -24.602 3.560 -0.097 1.00 43.38 174 ALA A C 1
ATOM 1347 O O . ALA A 1 174 ? -25.729 3.361 -0.540 1.00 43.38 174 ALA A O 1
ATOM 1348 N N . SER A 1 175 ? -23.524 3.547 -0.887 1.00 38.72 175 SER A N 1
ATOM 1349 C CA . SER A 1 175 ? -23.548 3.241 -2.322 1.00 38.72 175 SER A CA 1
ATOM 1350 C C . SER A 1 175 ? -23.714 1.740 -2.638 1.00 38.72 175 SER A C 1
ATOM 1352 O O . SER A 1 175 ? -23.594 1.342 -3.795 1.00 38.72 175 SER A O 1
ATOM 1354 N N . GLY A 1 176 ? -23.932 0.873 -1.638 1.00 38.97 176 GLY A N 1
ATOM 1355 C CA . GLY A 1 176 ? -24.213 -0.566 -1.798 1.00 38.97 176 GLY A CA 1
ATOM 1356 C C . GLY A 1 176 ? -23.045 -1.424 -2.312 1.00 38.97 176 GLY A C 1
ATOM 1357 O O . GLY A 1 176 ? -23.081 -2.649 -2.222 1.00 38.97 176 GLY A O 1
ATOM 1358 N N . ALA A 1 177 ? -21.966 -0.808 -2.798 1.00 42.44 177 ALA A N 1
ATOM 1359 C CA . ALA A 1 177 ? -20.870 -1.494 -3.477 1.00 42.44 177 ALA A CA 1
ATOM 1360 C C . ALA A 1 177 ? -20.061 -2.441 -2.571 1.00 42.44 177 ALA A C 1
ATOM 1362 O O . ALA A 1 177 ? -19.466 -3.400 -3.058 1.00 42.44 177 ALA A O 1
ATOM 1363 N N . LEU A 1 178 ? -20.019 -2.191 -1.259 1.00 44.50 178 LEU A N 1
ATOM 1364 C CA . LEU A 1 178 ? -19.112 -2.888 -0.340 1.00 44.50 178 LEU A CA 1
ATOM 1365 C C . LEU A 1 178 ? -19.715 -4.158 0.285 1.00 44.50 178 LEU A C 1
ATOM 1367 O O . LEU A 1 178 ? -18.971 -5.094 0.577 1.00 44.50 178 LEU A O 1
ATOM 1371 N N . PHE A 1 179 ? -21.044 -4.216 0.426 1.00 39.50 179 PHE A N 1
ATOM 1372 C CA . PHE A 1 179 ? -21.768 -5.412 0.876 1.00 39.50 179 PHE A CA 1
ATOM 1373 C C . PHE A 1 179 ? -21.934 -6.420 -0.276 1.00 39.50 179 PHE A C 1
ATOM 1375 O O . PHE A 1 179 ? -21.650 -7.605 -0.112 1.00 39.50 179 PHE A O 1
ATOM 1382 N N . ASP A 1 180 ? -22.254 -5.940 -1.484 1.00 36.50 180 ASP A N 1
ATOM 1383 C CA . ASP A 1 180 ? -22.447 -6.792 -2.667 1.00 36.50 180 ASP A CA 1
ATOM 1384 C C . ASP A 1 180 ? -21.129 -7.356 -3.238 1.00 36.50 180 ASP A C 1
ATOM 1386 O O . ASP A 1 180 ? -21.090 -8.502 -3.694 1.00 36.50 180 ASP A O 1
ATOM 1390 N N . ALA A 1 181 ? -20.019 -6.608 -3.163 1.00 43.12 181 ALA A N 1
ATOM 1391 C CA . ALA A 1 181 ? -18.702 -7.091 -3.602 1.00 43.12 181 ALA A CA 1
ATOM 1392 C C . ALA A 1 181 ? -18.103 -8.174 -2.683 1.00 43.12 181 ALA A C 1
ATOM 1394 O O . ALA A 1 181 ? -17.187 -8.888 -3.093 1.00 43.12 181 ALA A O 1
ATOM 1395 N N . ALA A 1 182 ? -18.599 -8.303 -1.448 1.00 42.56 182 ALA A N 1
ATOM 1396 C CA . ALA A 1 182 ? -18.139 -9.310 -0.495 1.00 42.56 182 ALA A CA 1
ATOM 1397 C C . ALA A 1 182 ? -18.797 -10.686 -0.709 1.00 42.56 182 ALA A C 1
ATOM 1399 O O . ALA A 1 182 ? -18.199 -11.696 -0.337 1.00 42.56 182 ALA A O 1
ATOM 1400 N N . MET A 1 183 ? -19.989 -10.733 -1.321 1.00 38.91 183 MET A N 1
ATOM 1401 C CA . MET A 1 183 ? -20.792 -11.957 -1.441 1.00 38.91 183 MET A CA 1
ATOM 1402 C C . MET A 1 183 ? -20.709 -12.627 -2.826 1.00 38.91 183 MET A C 1
ATOM 1404 O O . MET A 1 183 ? -20.870 -13.841 -2.911 1.00 38.91 183 MET A O 1
ATOM 1408 N N . SER A 1 184 ? -20.454 -11.888 -3.919 1.00 35.69 184 SER A N 1
ATOM 1409 C CA . SER A 1 184 ? -20.270 -12.486 -5.256 1.00 35.69 184 SER A CA 1
ATOM 1410 C C . SER A 1 184 ? -19.650 -11.496 -6.266 1.00 35.69 184 SER A C 1
ATOM 1412 O O . SER A 1 184 ? -20.260 -10.469 -6.578 1.00 35.69 184 SER A O 1
ATOM 1414 N N . PRO A 1 185 ? -18.476 -11.799 -6.860 1.00 41.50 185 PRO A N 1
ATOM 1415 C CA . PRO A 1 185 ? -17.852 -10.943 -7.875 1.00 41.50 185 PRO A CA 1
ATOM 1416 C C . PRO A 1 185 ? -18.632 -10.886 -9.206 1.00 41.50 185 PRO A C 1
ATOM 1418 O O . PRO A 1 185 ? -18.390 -9.997 -10.016 1.00 41.50 185 PRO A O 1
ATOM 1421 N N . ILE A 1 186 ? -19.597 -11.786 -9.437 1.00 44.88 186 ILE A N 1
ATOM 1422 C CA . ILE A 1 186 ? -20.328 -11.917 -10.714 1.00 44.88 186 ILE A CA 1
ATOM 1423 C C . ILE A 1 186 ? -21.608 -11.053 -10.739 1.00 44.88 186 ILE A C 1
ATOM 1425 O O . ILE A 1 186 ? -22.048 -10.595 -11.795 1.00 44.88 186 ILE A O 1
ATOM 1429 N N . SER A 1 187 ? -22.205 -10.768 -9.578 1.00 37.06 187 SER A N 1
ATOM 1430 C CA . SER A 1 187 ? -23.477 -10.029 -9.465 1.00 37.06 187 SER A CA 1
ATOM 1431 C C . SER A 1 187 ? -23.314 -8.504 -9.481 1.00 37.06 187 SER A C 1
ATOM 1433 O O . SER A 1 187 ? -24.195 -7.806 -9.991 1.00 37.06 187 SER A O 1
ATOM 1435 N N . ALA A 1 188 ? -22.173 -7.979 -9.016 1.00 41.94 188 ALA A N 1
ATOM 1436 C CA . ALA A 1 188 ? -21.861 -6.544 -9.039 1.00 41.94 188 ALA A CA 1
ATOM 1437 C C . ALA A 1 188 ? -21.743 -5.983 -10.474 1.00 41.94 188 ALA A C 1
ATOM 1439 O O . ALA A 1 188 ? -22.129 -4.844 -10.750 1.00 41.94 188 ALA A O 1
ATOM 1440 N N . GLN A 1 189 ? -21.291 -6.810 -11.422 1.00 44.03 189 GLN A N 1
ATOM 1441 C CA . GLN A 1 189 ? -21.122 -6.429 -12.828 1.00 44.03 189 GLN A CA 1
ATOM 1442 C C . GLN A 1 189 ? -22.447 -6.388 -13.613 1.00 44.03 189 GLN A C 1
ATOM 1444 O O . GLN A 1 189 ? -22.544 -5.730 -14.649 1.00 44.03 189 GLN A O 1
ATOM 1449 N N . ARG A 1 190 ? -23.497 -7.060 -13.116 1.00 39.69 190 ARG A N 1
ATOM 1450 C CA . ARG A 1 190 ? -24.806 -7.137 -13.787 1.00 39.69 190 ARG A CA 1
ATOM 1451 C C . ARG A 1 190 ? -25.752 -5.997 -13.384 1.00 39.69 190 ARG A C 1
ATOM 1453 O O . ARG A 1 190 ? -26.545 -5.569 -14.216 1.00 39.69 190 ARG A O 1
ATOM 1460 N N . ARG A 1 191 ? -25.637 -5.459 -12.158 1.00 41.19 191 ARG A N 1
ATOM 1461 C CA . ARG A 1 191 ? -26.479 -4.346 -11.654 1.00 41.19 191 ARG A CA 1
ATOM 1462 C C . ARG A 1 191 ? -25.903 -2.945 -11.882 1.00 41.19 191 ARG A C 1
ATOM 1464 O O . ARG A 1 191 ? -26.672 -2.003 -12.048 1.00 41.19 191 ARG A O 1
ATOM 1471 N N . THR A 1 192 ? -24.583 -2.799 -12.014 1.00 42.91 192 THR A N 1
ATOM 1472 C CA . THR A 1 192 ? -23.955 -1.529 -12.450 1.00 42.91 192 THR A CA 1
ATOM 1473 C C . THR A 1 192 ? -24.388 -1.108 -13.858 1.00 42.91 192 THR A C 1
ATOM 1475 O O . THR A 1 192 ? -24.383 0.077 -14.180 1.00 42.91 192 THR A O 1
ATOM 1478 N N . ARG A 1 193 ? -24.843 -2.054 -14.692 1.00 44.25 193 ARG A N 1
ATOM 1479 C CA . ARG A 1 193 ? -25.450 -1.754 -15.997 1.00 44.25 193 ARG A CA 1
ATOM 1480 C C . ARG A 1 193 ? -26.892 -1.242 -15.915 1.00 44.25 193 ARG A C 1
ATOM 1482 O O . ARG A 1 193 ? -27.286 -0.501 -16.807 1.00 44.25 193 ARG A O 1
ATOM 1489 N N . SER A 1 194 ? -27.662 -1.590 -14.879 1.00 36.47 194 SER A N 1
ATOM 1490 C CA . SER A 1 194 ? -29.086 -1.228 -14.788 1.00 36.47 194 SER A CA 1
ATOM 1491 C C . SER A 1 194 ? -29.365 0.039 -13.972 1.00 36.47 194 SER A C 1
ATOM 1493 O O . SER A 1 194 ? -30.378 0.681 -14.221 1.00 36.47 194 SER A O 1
ATOM 1495 N N . SER A 1 195 ? -28.486 0.452 -13.045 1.00 37.69 195 SER A N 1
ATOM 1496 C CA . SER A 1 195 ? -28.663 1.717 -12.296 1.00 37.69 195 SER A CA 1
ATOM 1497 C C . SER A 1 195 ? -28.047 2.947 -12.979 1.00 37.69 195 SER A C 1
ATOM 1499 O O . SER A 1 195 ? -28.292 4.079 -12.571 1.00 37.69 195 SER A O 1
ATOM 1501 N N . MET A 1 196 ? -27.306 2.760 -14.077 1.00 42.31 196 MET A N 1
ATOM 1502 C CA . MET A 1 196 ? -26.674 3.852 -14.831 1.00 42.31 196 MET A CA 1
ATOM 1503 C C . MET A 1 196 ? -27.657 4.651 -15.719 1.00 42.31 196 MET A C 1
ATOM 1505 O O . MET A 1 196 ? -27.226 5.490 -16.513 1.00 42.31 196 MET A O 1
ATOM 1509 N N . GLY A 1 197 ? -28.964 4.380 -15.601 1.00 31.97 197 GLY A N 1
ATOM 1510 C CA . GLY A 1 197 ? -30.034 4.976 -16.405 1.00 31.97 197 GLY A CA 1
ATOM 1511 C C . GLY A 1 197 ? -30.688 6.239 -15.831 1.00 31.97 197 GLY A C 1
ATOM 1512 O O . GLY A 1 197 ? -31.341 6.945 -16.593 1.00 31.97 197 GLY A O 1
ATOM 1513 N N . HIS A 1 198 ? -30.526 6.568 -14.542 1.00 33.97 198 HIS A N 1
ATOM 1514 C CA . HIS A 1 198 ? -31.322 7.647 -13.917 1.00 33.97 198 HIS A CA 1
ATOM 1515 C C . HIS A 1 198 ? -30.549 8.804 -13.267 1.00 33.97 198 HIS A C 1
ATOM 1517 O O . HIS A 1 198 ? -31.172 9.738 -12.778 1.00 33.97 198 HIS A O 1
ATOM 1523 N N . SER A 1 199 ? -29.218 8.845 -13.388 1.00 35.97 199 SER A N 1
ATOM 1524 C CA . SER A 1 199 ? -28.413 9.999 -12.935 1.00 35.97 199 SER A CA 1
ATOM 1525 C C . SER A 1 199 ? -27.403 10.452 -13.993 1.00 35.97 199 SER A C 1
ATOM 1527 O O . SER A 1 199 ? -26.220 10.629 -13.713 1.00 35.97 199 SER A O 1
ATOM 1529 N N . ARG A 1 200 ? -27.845 10.595 -15.249 1.00 34.28 200 ARG A N 1
ATOM 1530 C CA . ARG A 1 200 ? -27.025 11.113 -16.359 1.00 34.28 200 ARG A CA 1
ATOM 1531 C C . ARG A 1 200 ? -27.503 12.499 -16.783 1.00 34.28 200 ARG A C 1
ATOM 1533 O O . ARG A 1 200 ? -28.098 12.665 -17.841 1.00 34.28 200 ARG A O 1
ATOM 1540 N N . SER A 1 201 ? -27.200 13.491 -15.951 1.00 29.89 201 SER A N 1
ATOM 1541 C CA . SER A 1 201 ? -27.188 14.893 -16.365 1.00 29.89 201 SER A CA 1
ATOM 1542 C C . SER A 1 201 ? -25.819 15.217 -16.977 1.00 29.89 201 SER A C 1
ATOM 1544 O O . SER A 1 201 ? -24.805 15.254 -16.289 1.00 29.89 201 SER A O 1
ATOM 1546 N N . PHE A 1 202 ? -25.812 15.310 -18.307 1.00 31.44 202 PHE A N 1
ATOM 1547 C CA . PHE A 1 202 ? -24.997 16.195 -19.149 1.00 31.44 202 PHE A CA 1
ATOM 1548 C C . PHE A 1 202 ? -23.544 16.514 -18.717 1.00 31.44 202 PHE A C 1
ATOM 1550 O O . PHE A 1 202 ? -23.247 17.610 -18.259 1.00 31.44 202 PHE A O 1
ATOM 1557 N N . MET A 1 203 ? -22.595 15.613 -18.998 1.00 31.17 203 MET A N 1
ATOM 1558 C CA . MET A 1 203 ? -21.188 15.988 -19.227 1.00 31.17 203 MET A CA 1
ATOM 1559 C C . MET A 1 203 ? -20.585 15.149 -20.361 1.00 31.17 203 MET A C 1
ATOM 1561 O O . MET A 1 203 ? -20.806 13.941 -20.454 1.00 31.17 203 MET A O 1
ATOM 1565 N N . SER A 1 204 ? -19.855 15.838 -21.240 1.00 29.05 204 SER A N 1
ATOM 1566 C CA . SER A 1 204 ? -19.257 15.357 -22.491 1.00 29.05 204 SER A CA 1
ATOM 1567 C C . SER A 1 204 ? -18.490 14.032 -22.355 1.00 29.05 204 SER A C 1
ATOM 1569 O O . SER A 1 204 ? -17.685 13.826 -21.446 1.00 29.05 204 SER A O 1
ATOM 1571 N N . SER A 1 205 ? -18.714 13.141 -23.320 1.00 33.12 205 SER A N 1
ATOM 1572 C CA . SER A 1 205 ? -18.162 11.785 -23.438 1.00 33.12 205 SER A CA 1
ATOM 1573 C C . SER A 1 205 ? -16.634 11.723 -23.578 1.00 33.12 205 SER A C 1
ATOM 1575 O O . SER A 1 205 ? -16.058 10.658 -23.365 1.00 33.12 205 SER A O 1
ATOM 1577 N N . SER A 1 206 ? -15.963 12.848 -23.850 1.00 36.66 206 SER A N 1
ATOM 1578 C CA . SER A 1 206 ? -14.501 12.916 -23.988 1.00 36.66 206 SER A CA 1
ATOM 1579 C C . SER A 1 206 ? -13.734 12.929 -22.654 1.00 36.66 206 SER A C 1
ATOM 1581 O O . SER A 1 206 ? -12.537 12.659 -22.650 1.00 36.66 206 SER A O 1
ATOM 1583 N N . GLY A 1 207 ? -14.382 13.243 -21.523 1.00 37.75 207 GLY A N 1
ATOM 1584 C CA . GLY A 1 207 ? -13.707 13.367 -20.217 1.00 37.75 207 GLY A CA 1
ATOM 1585 C C . GLY A 1 207 ? -13.537 12.050 -19.447 1.00 37.75 207 GLY A C 1
ATOM 1586 O O . GLY A 1 207 ? -12.703 11.958 -18.549 1.00 37.75 207 GLY A O 1
ATOM 1587 N N . ARG A 1 208 ? -14.309 11.013 -19.799 1.00 40.69 208 ARG A N 1
ATOM 1588 C CA . ARG A 1 208 ? -14.335 9.736 -19.063 1.00 40.69 208 ARG A CA 1
ATOM 1589 C C . ARG A 1 208 ? -13.081 8.882 -19.261 1.00 40.69 208 ARG A C 1
ATOM 1591 O O . ARG A 1 208 ? -12.710 8.168 -18.342 1.00 40.69 208 ARG A O 1
ATOM 1598 N N . THR A 1 209 ? -12.443 8.942 -20.429 1.00 56.69 209 THR A N 1
ATOM 1599 C CA . THR A 1 209 ? -11.251 8.134 -20.748 1.00 56.69 209 THR A CA 1
ATOM 1600 C C . THR A 1 209 ? -9.989 8.696 -20.098 1.00 56.69 209 THR A C 1
ATOM 1602 O O . THR A 1 209 ? -9.230 7.953 -19.492 1.00 56.69 209 THR A O 1
ATOM 1605 N N . VAL A 1 210 ? -9.814 10.020 -20.131 1.00 58.12 210 VAL A N 1
ATOM 1606 C CA . VAL A 1 210 ? -8.636 10.701 -19.563 1.00 58.12 210 VAL A CA 1
ATOM 1607 C C . VAL A 1 210 ? -8.570 10.556 -18.037 1.00 58.12 210 VAL A C 1
ATOM 1609 O O . VAL A 1 210 ? -7.491 10.361 -17.478 1.00 58.12 210 VAL A O 1
ATOM 1612 N N . MET A 1 211 ? -9.718 10.630 -17.353 1.00 57.22 211 MET A N 1
ATOM 1613 C CA . MET A 1 211 ? -9.776 10.489 -15.894 1.00 57.22 211 MET A CA 1
ATOM 1614 C C . MET A 1 211 ? -9.491 9.045 -15.439 1.00 57.22 211 MET A C 1
ATOM 1616 O O . MET A 1 211 ? -8.868 8.842 -14.397 1.00 57.22 211 MET A O 1
ATOM 1620 N N . ASP A 1 212 ? -9.891 8.052 -16.240 1.00 70.75 212 ASP A N 1
ATOM 1621 C CA . ASP A 1 212 ? -9.590 6.636 -15.998 1.00 70.75 212 ASP A CA 1
ATOM 1622 C C . ASP A 1 212 ? -8.092 6.344 -16.211 1.00 70.75 212 ASP A C 1
ATOM 1624 O O . ASP A 1 212 ? -7.442 5.768 -15.338 1.00 70.75 212 ASP A O 1
ATOM 1628 N N . ASP A 1 213 ? -7.498 6.857 -17.297 1.00 80.25 213 ASP A N 1
ATOM 1629 C CA . ASP A 1 213 ? -6.071 6.674 -17.611 1.00 80.25 213 ASP A CA 1
ATOM 1630 C C . ASP A 1 213 ? -5.149 7.289 -16.540 1.00 80.25 213 ASP A C 1
ATOM 1632 O O . ASP A 1 213 ? -4.141 6.689 -16.151 1.00 80.25 213 ASP A O 1
ATOM 1636 N N . MET A 1 214 ? -5.494 8.468 -16.007 1.00 86.69 214 MET A N 1
ATOM 1637 C CA . MET A 1 214 ? -4.733 9.089 -14.918 1.00 86.69 214 MET A CA 1
ATOM 1638 C C . MET A 1 214 ? -4.869 8.306 -13.605 1.00 86.69 214 MET A C 1
ATOM 1640 O O . MET A 1 214 ? -3.881 8.132 -12.895 1.00 86.69 214 MET A O 1
ATOM 1644 N N . ASN A 1 215 ? -6.057 7.788 -13.282 1.00 85.44 215 ASN A N 1
ATOM 1645 C CA . ASN A 1 215 ? -6.246 6.957 -12.091 1.00 85.44 215 ASN A CA 1
ATOM 1646 C C . ASN A 1 215 ? -5.409 5.667 -12.174 1.00 85.44 215 ASN A C 1
ATOM 1648 O O . ASN A 1 215 ? -4.714 5.317 -11.219 1.00 85.44 215 ASN A O 1
ATOM 1652 N N . VAL A 1 216 ? -5.392 5.010 -13.339 1.00 86.38 216 VAL A N 1
ATOM 1653 C CA . VAL A 1 216 ? -4.527 3.847 -13.604 1.00 86.38 216 VAL A CA 1
ATOM 1654 C C . VAL A 1 216 ? -3.049 4.220 -13.458 1.00 86.38 216 VAL A C 1
ATOM 1656 O O . VAL A 1 216 ? -2.302 3.521 -12.772 1.00 86.38 216 VAL A O 1
ATOM 1659 N N . THR A 1 217 ? -2.632 5.353 -14.025 1.00 90.69 217 THR A N 1
ATOM 1660 C CA . THR A 1 217 ? -1.249 5.845 -13.921 1.00 90.69 217 THR A CA 1
ATOM 1661 C C . THR A 1 217 ? -0.849 6.111 -12.467 1.00 90.69 217 THR A C 1
ATOM 1663 O O . THR A 1 217 ? 0.221 5.692 -12.029 1.00 90.69 217 THR A O 1
ATOM 1666 N N . LEU A 1 218 ? -1.712 6.746 -11.668 1.00 90.94 218 LEU A N 1
ATOM 1667 C CA . LEU A 1 218 ? -1.447 6.964 -10.244 1.00 90.94 218 LEU A CA 1
ATOM 1668 C C . LEU A 1 218 ? -1.364 5.650 -9.463 1.00 90.94 218 LEU A C 1
ATOM 1670 O O . LEU A 1 218 ? -0.535 5.530 -8.564 1.00 90.94 218 LEU A O 1
ATOM 1674 N N . GLN A 1 219 ? -2.174 4.644 -9.799 1.00 88.25 219 GLN A N 1
ATOM 1675 C CA . GLN A 1 219 ? -2.081 3.322 -9.172 1.00 88.25 219 GLN A CA 1
ATOM 1676 C C . GLN A 1 219 ? -0.763 2.609 -9.510 1.00 88.25 219 GLN A C 1
ATOM 1678 O O . GLN A 1 219 ? -0.178 1.958 -8.637 1.00 88.25 219 GLN A O 1
ATOM 1683 N N . GLN A 1 220 ? -0.259 2.785 -10.732 1.00 91.62 220 GLN A N 1
ATOM 1684 C CA . GLN A 1 220 ? 1.056 2.299 -11.155 1.00 91.62 220 GLN A CA 1
ATOM 1685 C C . GLN A 1 220 ? 2.186 3.027 -10.414 1.00 91.62 220 GLN A C 1
ATOM 1687 O O . GLN A 1 220 ? 3.061 2.372 -9.845 1.00 91.62 220 GLN A O 1
ATOM 1692 N N . ILE A 1 221 ? 2.116 4.359 -10.300 1.00 93.50 221 ILE A N 1
ATOM 1693 C CA . ILE A 1 221 ? 3.040 5.163 -9.481 1.00 93.50 221 ILE A CA 1
ATOM 1694 C C . ILE A 1 221 ? 3.011 4.700 -8.016 1.00 93.50 221 ILE A C 1
ATOM 1696 O O . ILE A 1 221 ? 4.052 4.470 -7.407 1.00 93.50 221 ILE A O 1
ATOM 1700 N N . ASN A 1 222 ? 1.825 4.475 -7.451 1.00 91.50 222 ASN A N 1
ATOM 1701 C CA . ASN A 1 222 ? 1.660 3.990 -6.078 1.00 91.50 222 ASN A CA 1
ATOM 1702 C C . ASN A 1 222 ? 2.221 2.582 -5.845 1.00 91.50 222 ASN A C 1
ATOM 1704 O O . ASN A 1 222 ? 2.478 2.201 -4.697 1.00 91.50 222 ASN A O 1
ATOM 1708 N N . SER A 1 223 ? 2.396 1.811 -6.917 1.00 89.00 223 SER A N 1
ATOM 1709 C CA . SER A 1 223 ? 2.925 0.448 -6.901 1.00 89.00 223 SER A CA 1
ATOM 1710 C C . SER A 1 223 ? 4.407 0.385 -7.295 1.00 89.00 223 SER A C 1
ATOM 1712 O O . SER A 1 223 ? 5.047 -0.653 -7.096 1.00 89.00 223 SER A O 1
ATOM 1714 N N . SER A 1 224 ? 4.986 1.489 -7.784 1.00 92.38 224 SER A N 1
ATOM 1715 C CA . SER A 1 224 ? 6.338 1.538 -8.350 1.00 92.38 224 SER A CA 1
ATOM 1716 C C . SER A 1 224 ? 7.411 1.098 -7.353 1.00 92.38 224 SER A C 1
ATOM 1718 O O . SER A 1 224 ? 8.267 0.293 -7.702 1.00 92.38 224 SER A O 1
ATOM 1720 N N . TYR A 1 225 ? 7.322 1.530 -6.089 1.00 91.94 225 TYR A N 1
ATOM 1721 C CA . TYR A 1 225 ? 8.289 1.178 -5.043 1.00 91.94 225 TYR A CA 1
ATOM 1722 C C . TYR A 1 225 ? 8.317 -0.330 -4.752 1.00 91.94 225 TYR A C 1
ATOM 1724 O O . TYR A 1 225 ? 9.377 -0.934 -4.560 1.00 91.94 225 TYR A O 1
ATOM 1732 N N . LYS A 1 226 ? 7.138 -0.966 -4.688 1.00 89.38 226 LYS A N 1
ATOM 1733 C CA . LYS A 1 226 ? 7.046 -2.418 -4.468 1.00 89.38 226 LYS A CA 1
ATOM 1734 C C . LYS A 1 226 ? 7.596 -3.165 -5.678 1.00 89.38 226 LYS A C 1
ATOM 1736 O O . LYS A 1 226 ? 8.355 -4.115 -5.497 1.00 89.38 226 LYS A O 1
ATOM 1741 N N . MET A 1 227 ? 7.254 -2.701 -6.880 1.00 90.75 227 MET A N 1
ATOM 1742 C CA . MET A 1 227 ? 7.741 -3.279 -8.127 1.00 90.75 227 MET A CA 1
ATOM 1743 C C . MET A 1 227 ? 9.266 -3.191 -8.233 1.00 90.75 227 MET A C 1
ATOM 1745 O O . MET A 1 227 ? 9.924 -4.198 -8.470 1.00 90.75 227 MET A O 1
ATOM 1749 N N . GLU A 1 228 ? 9.840 -2.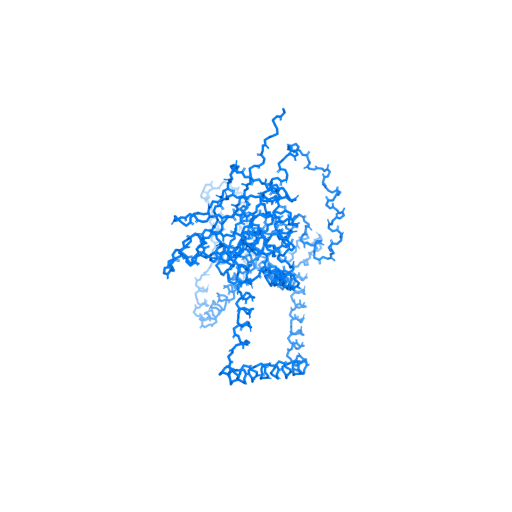020 -7.969 1.00 93.12 228 GLU A N 1
ATOM 1750 C CA . GLU A 1 228 ? 11.283 -1.790 -7.984 1.00 93.12 228 GLU A CA 1
ATOM 1751 C C . GLU A 1 228 ? 12.026 -2.759 -7.059 1.00 93.12 228 GLU A C 1
ATOM 1753 O O . GLU A 1 228 ? 12.914 -3.490 -7.500 1.00 93.12 228 GLU A O 1
ATOM 1758 N N . ASN A 1 229 ? 11.621 -2.842 -5.790 1.00 91.56 229 ASN A N 1
ATOM 1759 C CA . ASN A 1 229 ? 12.265 -3.738 -4.830 1.00 91.56 229 ASN A CA 1
ATOM 1760 C C . ASN A 1 229 ? 12.150 -5.215 -5.225 1.00 91.56 229 ASN A C 1
ATOM 1762 O O . ASN A 1 229 ? 13.094 -5.986 -5.041 1.00 91.56 229 ASN A O 1
ATOM 1766 N N . ALA A 1 230 ? 11.002 -5.618 -5.768 1.00 90.88 230 ALA A N 1
ATOM 1767 C CA . ALA A 1 230 ? 10.758 -6.988 -6.193 1.00 90.88 230 ALA A CA 1
ATOM 1768 C C . ALA A 1 230 ? 11.644 -7.392 -7.374 1.00 90.88 230 ALA A C 1
ATOM 1770 O O . ALA A 1 230 ? 12.281 -8.451 -7.357 1.00 90.88 230 ALA A O 1
ATOM 1771 N N . VAL A 1 231 ? 11.724 -6.511 -8.369 1.00 92.00 231 VAL A N 1
ATOM 1772 C CA . VAL A 1 231 ? 12.576 -6.684 -9.540 1.00 92.00 231 VAL A CA 1
ATOM 1773 C C . VAL A 1 231 ? 14.036 -6.726 -9.128 1.00 92.00 231 VAL A C 1
ATOM 1775 O O . VAL A 1 231 ? 14.720 -7.685 -9.473 1.00 92.00 231 VAL A O 1
ATOM 1778 N N . HIS A 1 232 ? 14.516 -5.754 -8.346 1.00 92.00 232 HIS A N 1
ATOM 1779 C CA . HIS A 1 232 ? 15.912 -5.725 -7.900 1.00 92.00 232 HIS A CA 1
ATOM 1780 C C . HIS A 1 232 ? 16.273 -6.952 -7.062 1.00 92.00 232 HIS A C 1
ATOM 1782 O O . HIS A 1 232 ? 17.368 -7.499 -7.203 1.00 92.00 232 HIS A O 1
ATOM 1788 N N . ALA A 1 233 ? 15.355 -7.456 -6.233 1.00 90.50 233 ALA A N 1
ATOM 1789 C CA . ALA A 1 233 ? 15.570 -8.693 -5.487 1.00 90.50 233 ALA A CA 1
ATOM 1790 C C . ALA A 1 233 ? 15.727 -9.912 -6.415 1.00 90.50 233 ALA A C 1
ATOM 1792 O O . ALA A 1 233 ? 16.638 -10.725 -6.221 1.00 90.50 233 ALA A O 1
ATOM 1793 N N . LYS A 1 234 ? 14.878 -10.042 -7.443 1.00 89.75 234 LYS A N 1
ATOM 1794 C CA . LYS A 1 234 ? 14.973 -11.117 -8.447 1.00 89.75 234 LYS A CA 1
ATOM 1795 C C . LYS A 1 234 ? 16.238 -10.980 -9.298 1.00 89.75 234 LYS A C 1
ATOM 1797 O O . LYS A 1 234 ? 17.001 -11.940 -9.395 1.00 89.75 234 LYS A O 1
ATOM 1802 N N . ALA A 1 235 ? 16.505 -9.785 -9.812 1.00 87.88 235 ALA A N 1
ATOM 1803 C CA . ALA A 1 235 ? 17.697 -9.408 -10.564 1.00 87.88 235 ALA A CA 1
ATOM 1804 C C . ALA A 1 235 ? 18.986 -9.769 -9.809 1.00 87.88 235 ALA A C 1
ATOM 1806 O O . ALA A 1 235 ? 19.821 -10.531 -10.297 1.00 87.88 235 ALA A O 1
ATOM 1807 N N . LYS A 1 236 ? 19.106 -9.332 -8.551 1.00 88.50 236 LYS A N 1
ATOM 1808 C CA . LYS A 1 236 ? 20.245 -9.648 -7.680 1.00 88.50 236 LYS A CA 1
ATOM 1809 C C . LYS A 1 236 ? 20.409 -11.149 -7.455 1.00 88.50 236 LYS A C 1
ATOM 1811 O O . LYS A 1 236 ? 21.534 -11.644 -7.398 1.00 88.50 236 LYS A O 1
ATOM 1816 N N . ASN A 1 237 ? 19.312 -11.891 -7.323 1.00 87.31 237 ASN A N 1
ATOM 1817 C CA . ASN A 1 237 ? 19.364 -13.344 -7.175 1.00 87.31 237 ASN A CA 1
ATOM 1818 C C . ASN A 1 237 ? 19.855 -14.043 -8.451 1.00 87.31 237 ASN A C 1
ATOM 1820 O O . ASN A 1 237 ? 20.627 -14.998 -8.338 1.00 87.31 237 ASN A O 1
ATOM 1824 N N . LEU A 1 238 ? 19.466 -13.561 -9.635 1.00 84.88 238 LEU A N 1
ATOM 1825 C CA . LEU A 1 238 ? 19.960 -14.061 -10.922 1.00 84.88 238 LEU A CA 1
ATOM 1826 C C . LEU A 1 238 ? 21.454 -13.776 -11.100 1.00 84.88 238 LEU A C 1
ATOM 1828 O O . LEU A 1 238 ? 22.222 -14.699 -11.367 1.00 84.88 238 LEU A O 1
ATOM 1832 N N . LEU A 1 239 ? 21.888 -12.543 -10.830 1.00 82.69 239 LEU A N 1
ATOM 1833 C CA . LEU A 1 239 ? 23.304 -12.164 -10.865 1.00 82.69 239 LEU A CA 1
ATOM 1834 C C . LEU A 1 239 ? 24.140 -13.003 -9.896 1.00 82.69 239 LEU A C 1
ATOM 1836 O O . LEU A 1 239 ? 25.193 -13.522 -10.260 1.00 82.69 239 LEU A O 1
ATOM 1840 N N . ARG A 1 240 ? 23.634 -13.229 -8.677 1.00 80.75 240 ARG A N 1
ATOM 1841 C CA . ARG A 1 240 ? 24.272 -14.125 -7.703 1.00 80.75 240 ARG A CA 1
ATOM 1842 C C . ARG A 1 240 ? 24.349 -15.567 -8.189 1.00 80.75 240 ARG A C 1
ATOM 1844 O O . ARG A 1 240 ? 25.296 -16.250 -7.828 1.00 80.75 240 ARG A O 1
ATOM 1851 N N . ARG A 1 241 ? 23.352 -16.084 -8.914 1.00 76.81 241 ARG A N 1
ATOM 1852 C CA . ARG A 1 241 ? 23.410 -17.446 -9.483 1.00 76.81 241 ARG A CA 1
ATOM 1853 C C . ARG A 1 241 ? 24.480 -17.535 -10.575 1.00 76.81 241 ARG A C 1
ATOM 1855 O O . ARG A 1 241 ? 25.252 -18.483 -10.566 1.00 76.81 241 ARG A O 1
ATOM 1862 N N . ARG A 1 242 ? 24.581 -16.518 -11.436 1.00 69.06 242 ARG A N 1
ATOM 1863 C CA . ARG A 1 242 ? 25.607 -16.430 -12.489 1.00 69.06 242 ARG A CA 1
ATOM 1864 C C . ARG A 1 242 ? 27.026 -16.286 -11.929 1.00 69.06 242 ARG A C 1
ATOM 1866 O O . ARG A 1 242 ? 27.948 -16.903 -12.442 1.00 69.06 242 ARG A O 1
ATOM 1873 N N . ALA A 1 243 ? 27.210 -15.494 -10.873 1.00 64.69 243 ALA A N 1
ATOM 1874 C CA . ALA A 1 243 ? 28.507 -15.357 -10.206 1.00 64.69 243 ALA A CA 1
ATOM 1875 C C . ALA A 1 243 ? 28.934 -16.658 -9.498 1.00 64.69 243 ALA A C 1
ATOM 1877 O O . ALA A 1 243 ? 30.107 -17.024 -9.543 1.00 64.69 243 ALA A O 1
ATOM 1878 N N . ARG A 1 244 ? 27.970 -17.388 -8.913 1.00 56.88 244 ARG A N 1
ATOM 1879 C CA . ARG A 1 244 ? 28.191 -18.669 -8.219 1.00 56.88 244 ARG A CA 1
ATOM 1880 C C . ARG A 1 244 ? 28.650 -19.807 -9.129 1.00 56.88 244 ARG A C 1
ATOM 1882 O O . ARG A 1 244 ? 29.375 -20.674 -8.666 1.00 56.88 244 ARG A O 1
ATOM 1889 N N . SER A 1 245 ? 28.321 -19.797 -10.423 1.00 55.25 245 SER A N 1
ATOM 1890 C CA . SER A 1 245 ? 28.790 -20.838 -11.350 1.00 55.25 245 SER A CA 1
ATOM 1891 C C . SER A 1 245 ? 30.286 -20.736 -11.704 1.00 55.25 245 SER A C 1
ATOM 1893 O O . SER A 1 245 ? 30.742 -21.464 -12.582 1.00 55.25 245 SER A O 1
ATOM 1895 N N . ARG A 1 246 ? 31.052 -19.815 -11.089 1.00 52.91 246 ARG A N 1
ATOM 1896 C CA . ARG A 1 246 ? 32.462 -19.534 -11.423 1.00 52.91 246 ARG A CA 1
ATOM 1897 C C . ARG A 1 246 ? 33.473 -19.671 -10.266 1.00 52.91 246 ARG A C 1
ATOM 1899 O O . ARG A 1 246 ? 34.654 -19.475 -10.529 1.00 52.91 246 ARG A O 1
ATOM 1906 N N . SER A 1 247 ? 33.089 -20.013 -9.027 1.00 53.59 247 SER A N 1
ATOM 1907 C CA . SER A 1 247 ? 34.031 -20.025 -7.882 1.00 53.59 247 SER A CA 1
ATOM 1908 C C . SER A 1 247 ? 33.950 -21.284 -7.001 1.00 53.59 247 SER A C 1
ATOM 1910 O O . SER A 1 247 ? 32.920 -21.554 -6.392 1.00 53.59 247 SER A O 1
ATOM 1912 N N . MET A 1 248 ? 35.063 -22.025 -6.874 1.00 53.44 248 MET A N 1
ATOM 1913 C CA . MET A 1 248 ? 35.184 -23.244 -6.046 1.00 53.44 248 MET A CA 1
ATOM 1914 C C . MET A 1 248 ? 35.329 -22.979 -4.534 1.00 53.44 248 MET A C 1
ATOM 1916 O O . MET A 1 248 ? 35.005 -23.854 -3.734 1.00 53.44 248 MET A O 1
ATOM 1920 N N . SER A 1 249 ? 35.758 -21.789 -4.097 1.00 54.84 249 SER A N 1
ATOM 1921 C CA . SER A 1 249 ? 35.842 -21.455 -2.659 1.00 54.84 249 SER A CA 1
ATOM 1922 C C . SER A 1 249 ? 34.467 -21.195 -2.027 1.00 54.84 249 SER A C 1
ATOM 1924 O O . SER A 1 249 ? 34.300 -21.288 -0.811 1.00 54.84 249 SER A O 1
ATOM 1926 N N . GLU A 1 250 ? 33.449 -20.942 -2.854 1.00 52.53 250 GLU A N 1
ATOM 1927 C CA . GLU A 1 250 ? 32.059 -20.817 -2.420 1.00 52.53 250 GLU A CA 1
ATOM 1928 C C . GLU A 1 250 ? 31.356 -22.160 -2.213 1.00 52.53 250 GLU A C 1
ATOM 1930 O O . GLU A 1 250 ? 30.321 -22.151 -1.560 1.00 52.53 250 GLU A O 1
ATOM 1935 N N . ALA A 1 251 ? 31.915 -23.301 -2.636 1.00 55.59 251 ALA A N 1
ATOM 1936 C CA . ALA A 1 251 ? 31.349 -24.630 -2.359 1.00 55.59 251 ALA A CA 1
ATOM 1937 C C . ALA A 1 251 ? 31.254 -24.923 -0.843 1.00 55.59 251 ALA A C 1
ATOM 1939 O O . ALA A 1 251 ? 30.308 -25.544 -0.360 1.00 55.59 251 ALA A O 1
ATOM 1940 N N . VAL A 1 252 ? 32.187 -24.379 -0.051 1.00 57.94 252 VAL A N 1
ATOM 1941 C CA . VAL A 1 252 ? 32.149 -24.443 1.422 1.00 57.94 252 VAL A CA 1
ATOM 1942 C C . VAL A 1 252 ? 31.028 -23.557 1.987 1.00 57.94 252 VAL A C 1
ATOM 1944 O O . VAL A 1 252 ? 30.361 -23.919 2.957 1.00 57.94 252 VAL A O 1
ATOM 1947 N N . ARG A 1 253 ? 30.743 -22.417 1.341 1.00 54.81 253 ARG A N 1
ATOM 1948 C CA . ARG A 1 253 ? 29.599 -21.556 1.680 1.00 54.81 253 ARG A CA 1
ATOM 1949 C C . ARG A 1 253 ? 28.278 -22.144 1.189 1.00 54.81 253 ARG A C 1
ATOM 1951 O O . ARG A 1 253 ? 27.268 -21.964 1.860 1.00 54.81 253 ARG A O 1
ATOM 1958 N N . GLU A 1 254 ? 28.274 -22.874 0.077 1.00 53.53 254 GLU A N 1
ATOM 1959 C CA . GLU A 1 254 ? 27.145 -23.693 -0.357 1.00 53.53 254 GLU A CA 1
ATOM 1960 C C . GLU A 1 254 ? 26.845 -24.772 0.675 1.00 53.53 254 GLU A C 1
ATOM 1962 O O . GLU A 1 254 ? 25.680 -24.944 0.983 1.00 53.53 254 GLU A O 1
ATOM 1967 N N . SER A 1 255 ? 27.838 -25.373 1.339 1.00 55.78 255 SER A N 1
ATOM 1968 C CA . SER A 1 255 ? 27.573 -26.275 2.470 1.00 55.78 255 SER A CA 1
ATOM 1969 C C . SER A 1 255 ? 26.899 -25.570 3.657 1.00 55.78 255 SER A C 1
ATOM 1971 O O . SER A 1 255 ? 26.053 -26.171 4.312 1.00 55.78 255 SER A O 1
ATOM 1973 N N . ALA A 1 256 ? 27.225 -24.304 3.942 1.00 55.28 256 ALA A N 1
ATOM 1974 C CA . ALA A 1 256 ? 26.605 -23.538 5.032 1.00 55.28 256 ALA A CA 1
ATOM 1975 C C . ALA A 1 256 ? 25.211 -22.990 4.664 1.00 55.28 256 ALA A C 1
ATOM 1977 O O . ALA A 1 256 ? 24.293 -22.996 5.486 1.00 55.28 256 ALA A O 1
ATOM 1978 N N . VAL A 1 257 ? 25.024 -22.542 3.419 1.00 59.28 257 VAL A N 1
ATOM 1979 C CA . VAL A 1 257 ? 23.727 -22.097 2.891 1.00 59.28 257 VAL A CA 1
ATOM 1980 C C . VAL A 1 257 ? 22.799 -23.294 2.704 1.00 59.28 257 VAL A C 1
ATOM 1982 O O . VAL A 1 257 ? 21.642 -23.208 3.102 1.00 59.28 257 VAL A O 1
ATOM 1985 N N . ASP A 1 258 ? 23.297 -24.421 2.205 1.00 60.62 258 ASP A N 1
ATOM 1986 C CA . ASP A 1 258 ? 22.556 -25.675 2.112 1.00 60.62 258 ASP A CA 1
ATOM 1987 C C . ASP A 1 258 ? 22.235 -26.220 3.503 1.00 60.62 258 ASP A C 1
ATOM 1989 O O . ASP A 1 258 ? 21.096 -26.593 3.738 1.00 60.62 258 ASP A O 1
ATOM 1993 N N . LEU A 1 259 ? 23.139 -26.129 4.489 1.00 60.22 259 LEU A N 1
ATOM 1994 C CA . LEU A 1 259 ? 22.804 -26.422 5.887 1.00 60.22 259 LEU A CA 1
ATOM 1995 C C . LEU A 1 259 ? 21.699 -25.491 6.404 1.00 60.22 259 LEU A C 1
ATOM 1997 O O . LEU A 1 259 ? 20.761 -25.967 7.028 1.00 60.22 259 LEU A O 1
ATOM 2001 N N . SER A 1 260 ? 21.740 -24.188 6.112 1.00 66.19 260 SER A N 1
ATOM 2002 C CA . SER A 1 260 ? 20.704 -23.239 6.549 1.00 66.19 260 SER A CA 1
ATOM 2003 C C . SER A 1 260 ? 19.349 -23.478 5.870 1.00 66.19 260 SER A C 1
ATOM 2005 O O . SER A 1 260 ? 18.308 -23.366 6.513 1.00 66.19 260 SER A O 1
ATOM 2007 N N . ILE A 1 261 ? 19.344 -23.867 4.592 1.00 65.75 261 ILE A N 1
ATOM 2008 C CA . ILE A 1 261 ? 18.144 -24.227 3.830 1.00 65.75 261 ILE A CA 1
ATOM 2009 C C . ILE A 1 261 ? 17.630 -25.590 4.294 1.00 65.75 261 ILE A C 1
ATOM 2011 O O . ILE A 1 261 ? 16.422 -25.771 4.421 1.00 65.75 261 ILE A O 1
ATOM 2015 N N . ARG A 1 262 ? 18.513 -26.535 4.623 1.00 63.44 262 ARG A N 1
ATOM 2016 C CA . ARG A 1 262 ? 18.182 -27.859 5.161 1.00 63.44 262 ARG A CA 1
ATOM 2017 C C . ARG A 1 262 ? 17.662 -27.758 6.593 1.00 63.44 262 ARG A C 1
ATOM 2019 O O . ARG A 1 262 ? 16.684 -28.412 6.914 1.00 63.44 262 ARG A O 1
ATOM 2026 N N . VAL A 1 263 ? 18.220 -26.882 7.426 1.00 67.88 263 VAL A N 1
ATOM 2027 C CA . VAL A 1 263 ? 17.717 -26.560 8.771 1.00 67.88 263 VAL A CA 1
ATOM 2028 C C . VAL A 1 263 ? 16.393 -25.816 8.676 1.00 67.88 263 VAL A C 1
ATOM 2030 O O . VAL A 1 263 ? 15.450 -26.197 9.353 1.00 67.88 263 VAL A O 1
ATOM 2033 N N . ARG A 1 264 ? 16.264 -24.810 7.803 1.00 69.31 264 ARG A N 1
ATOM 2034 C CA . ARG A 1 264 ? 15.003 -24.082 7.597 1.00 69.31 264 ARG A CA 1
ATOM 2035 C C . ARG A 1 264 ? 13.916 -24.971 7.005 1.00 69.31 264 ARG A C 1
ATOM 2037 O O . ARG A 1 264 ? 12.769 -24.839 7.405 1.00 69.31 264 ARG A O 1
ATOM 2044 N N . SER A 1 265 ? 14.246 -25.868 6.080 1.00 68.31 265 SER A N 1
ATOM 2045 C CA . SER A 1 265 ? 13.292 -26.832 5.525 1.00 68.31 265 SER A CA 1
ATOM 2046 C C . SER A 1 265 ? 12.956 -27.916 6.538 1.00 68.31 265 SER A C 1
ATOM 2048 O O . SER A 1 265 ? 11.785 -28.206 6.688 1.00 68.31 265 SER A O 1
ATOM 2050 N N . ARG A 1 266 ? 13.912 -28.437 7.318 1.00 64.56 266 ARG A N 1
ATOM 2051 C CA . ARG A 1 266 ? 13.636 -29.349 8.444 1.00 64.56 266 ARG A CA 1
ATOM 2052 C C . ARG A 1 266 ? 12.768 -28.682 9.505 1.00 64.56 266 ARG A C 1
ATOM 2054 O O . ARG A 1 266 ? 11.825 -29.314 9.946 1.00 64.56 266 ARG A O 1
ATOM 2061 N N . LEU A 1 267 ? 13.038 -27.423 9.855 1.00 69.44 267 LEU A N 1
ATOM 2062 C CA . LEU A 1 267 ? 12.249 -26.621 10.793 1.00 69.44 267 LEU A CA 1
ATOM 2063 C C . LEU A 1 267 ? 10.870 -26.285 10.224 1.00 69.44 267 LEU A C 1
ATOM 2065 O O . LEU A 1 267 ? 9.887 -26.301 10.947 1.00 69.44 267 LEU A O 1
ATOM 2069 N N . SER A 1 268 ? 10.780 -25.999 8.925 1.00 67.31 268 SER A N 1
ATOM 2070 C CA . SER A 1 268 ? 9.507 -25.784 8.240 1.00 67.31 268 SER A CA 1
ATOM 2071 C C . SER A 1 268 ? 8.704 -27.074 8.173 1.00 67.31 268 SER A C 1
ATOM 2073 O O . SER A 1 268 ? 7.505 -27.023 8.389 1.00 67.31 268 SER A O 1
ATOM 2075 N N . ILE A 1 269 ? 9.346 -28.213 7.907 1.00 65.75 269 ILE A N 1
ATOM 2076 C CA . ILE A 1 269 ? 8.717 -29.532 7.877 1.00 65.75 269 ILE A CA 1
ATOM 2077 C C . ILE A 1 269 ? 8.235 -29.867 9.288 1.00 65.75 269 ILE A C 1
ATOM 2079 O O . ILE A 1 269 ? 7.039 -30.053 9.457 1.00 65.75 269 ILE A O 1
ATOM 2083 N N . THR A 1 270 ? 9.089 -29.814 10.317 1.00 66.88 270 THR A N 1
ATOM 2084 C CA . THR A 1 270 ? 8.676 -30.069 11.708 1.00 66.88 270 THR A CA 1
ATOM 2085 C C . THR A 1 270 ? 7.606 -29.095 12.184 1.00 66.88 270 THR A C 1
ATOM 2087 O O . THR A 1 270 ? 6.647 -29.533 12.808 1.00 66.88 270 THR A O 1
ATOM 2090 N N . ALA A 1 271 ? 7.693 -27.806 11.847 1.00 71.31 271 ALA A N 1
ATOM 2091 C CA . ALA A 1 271 ? 6.640 -26.841 12.146 1.00 71.31 271 ALA A CA 1
ATOM 2092 C C . ALA A 1 271 ? 5.335 -27.190 11.420 1.00 71.31 271 ALA A C 1
ATOM 2094 O O . ALA A 1 271 ? 4.284 -27.159 12.046 1.00 71.31 271 ALA A O 1
ATOM 2095 N N . THR A 1 272 ? 5.370 -27.583 10.144 1.00 70.12 272 THR A N 1
ATOM 2096 C CA . THR A 1 272 ? 4.163 -27.992 9.403 1.00 70.12 272 THR A CA 1
ATOM 2097 C C . THR A 1 272 ? 3.567 -29.308 9.904 1.00 70.12 272 THR A C 1
ATOM 2099 O O . THR A 1 272 ? 2.355 -29.472 9.812 1.00 70.12 272 THR A O 1
ATOM 2102 N N . THR A 1 273 ? 4.365 -30.216 10.481 1.00 74.69 273 THR A N 1
ATOM 2103 C CA . THR A 1 273 ? 3.873 -31.467 11.085 1.00 74.69 273 THR A CA 1
ATOM 2104 C C . THR A 1 273 ? 3.360 -31.265 12.514 1.00 74.69 273 THR A C 1
ATOM 2106 O O . THR A 1 273 ? 2.385 -31.896 12.908 1.00 74.69 273 THR A O 1
ATOM 2109 N N . LEU A 1 274 ? 3.984 -30.375 13.295 1.00 76.38 274 LEU A N 1
ATOM 2110 C CA . LEU A 1 274 ? 3.607 -30.089 14.687 1.00 76.38 274 LEU A CA 1
ATOM 2111 C C . LEU A 1 274 ? 2.466 -29.068 14.798 1.00 76.38 274 LEU A C 1
ATOM 2113 O O . LEU A 1 274 ? 1.653 -29.154 15.717 1.00 76.38 274 LEU A O 1
ATOM 2117 N N . TRP A 1 275 ? 2.359 -28.126 13.857 1.00 79.81 275 TRP A N 1
ATOM 2118 C CA . TRP A 1 275 ? 1.276 -27.141 13.802 1.00 79.81 275 TRP A CA 1
ATOM 2119 C C . TRP A 1 275 ? -0.127 -27.766 13.855 1.00 79.81 275 TRP A C 1
ATOM 2121 O O . TRP A 1 275 ? -0.902 -27.342 14.710 1.00 79.81 275 TRP A O 1
ATOM 2131 N N . PRO A 1 276 ? -0.475 -28.797 13.056 1.00 79.12 276 PRO A N 1
ATOM 2132 C CA . PRO A 1 276 ? -1.793 -29.424 13.134 1.00 79.12 276 PRO A CA 1
ATOM 2133 C C . PRO A 1 276 ? -2.038 -30.187 14.447 1.00 79.12 276 PRO A C 1
ATOM 2135 O O . PRO A 1 276 ? -3.196 -30.366 14.812 1.00 79.12 276 PRO A O 1
ATOM 2138 N N . MET A 1 277 ? -0.996 -30.598 15.186 1.00 81.50 277 MET A N 1
ATOM 2139 C CA . MET A 1 277 ? -1.148 -31.193 16.525 1.00 81.50 277 MET A CA 1
ATOM 2140 C C . MET A 1 277 ? -1.385 -30.139 17.608 1.00 81.50 277 MET A C 1
ATOM 2142 O O . MET A 1 277 ? -2.173 -30.377 18.514 1.00 81.50 277 MET A O 1
ATOM 2146 N N . ILE A 1 278 ? -0.747 -28.969 17.513 1.00 80.25 278 ILE A N 1
ATOM 2147 C CA . ILE A 1 278 ? -0.878 -27.879 18.497 1.00 80.25 278 ILE A CA 1
ATOM 2148 C C . ILE A 1 278 ? -2.141 -27.040 18.242 1.00 80.25 278 ILE A C 1
ATOM 2150 O O . ILE A 1 278 ? -2.800 -26.597 19.184 1.00 80.25 278 ILE A O 1
ATOM 2154 N N . GLN A 1 279 ? -2.515 -26.858 16.972 1.00 81.12 279 GLN A N 1
ATOM 2155 C CA . GLN A 1 279 ? -3.702 -26.127 16.524 1.00 81.12 279 GLN A CA 1
ATOM 2156 C C . GLN A 1 279 ? -4.997 -26.478 17.288 1.00 81.12 279 GLN A C 1
ATOM 2158 O O . GLN A 1 279 ? -5.708 -25.546 17.674 1.00 81.12 279 GLN A O 1
ATOM 2163 N N . PRO A 1 280 ? -5.361 -27.756 17.526 1.00 82.38 280 PRO A N 1
ATOM 2164 C CA . PRO A 1 280 ? -6.581 -28.092 18.253 1.00 82.38 280 PRO A CA 1
ATOM 2165 C C . PRO A 1 280 ? -6.551 -27.678 19.726 1.00 82.38 280 PRO A C 1
ATOM 2167 O O . PRO A 1 280 ? -7.606 -27.359 20.263 1.00 82.38 280 PRO A O 1
ATOM 2170 N N . PHE A 1 281 ? -5.382 -27.644 20.367 1.00 86.62 281 PHE A N 1
ATOM 2171 C CA . PHE A 1 281 ? -5.260 -27.288 21.784 1.00 86.62 281 PHE A CA 1
ATOM 2172 C C . PHE A 1 281 ? -5.206 -25.781 22.022 1.00 86.62 281 PHE A C 1
ATOM 2174 O O . PHE A 1 281 ? -5.518 -25.332 23.116 1.00 86.62 281 PHE A O 1
ATOM 2181 N N . THR A 1 282 ? -4.832 -24.991 21.014 1.00 83.38 282 THR A N 1
ATOM 2182 C CA . THR A 1 282 ? -4.714 -23.532 21.145 1.00 83.38 282 THR A CA 1
ATOM 2183 C C . THR A 1 282 ? -5.834 -22.793 20.419 1.00 83.38 282 THR A C 1
ATOM 2185 O O . THR A 1 282 ? -6.544 -21.997 21.025 1.00 83.38 282 THR A O 1
ATOM 2188 N N . ILE A 1 283 ? -6.064 -23.077 19.135 1.00 85.94 283 ILE A N 1
ATOM 2189 C CA . ILE A 1 283 ? -7.009 -22.306 18.313 1.00 85.94 283 ILE A CA 1
ATOM 2190 C C . ILE A 1 283 ? -8.460 -22.658 18.644 1.00 85.94 283 ILE A C 1
ATOM 2192 O O . ILE A 1 283 ? -9.296 -21.761 18.710 1.00 85.94 283 ILE A O 1
ATOM 2196 N N . ARG A 1 284 ? -8.787 -23.937 18.875 1.00 85.12 284 ARG A N 1
ATOM 2197 C CA . ARG A 1 284 ? -10.172 -24.340 19.187 1.00 85.12 284 ARG A CA 1
ATOM 2198 C C . ARG A 1 284 ? -10.705 -23.729 20.488 1.00 85.12 284 ARG A C 1
ATOM 2200 O O . ARG A 1 284 ? -11.800 -23.178 20.420 1.00 85.12 284 ARG A O 1
ATOM 2207 N N . PRO A 1 285 ? -9.996 -23.748 21.637 1.00 89.94 285 PRO A N 1
ATOM 2208 C CA . PRO A 1 285 ? -10.514 -23.091 22.836 1.00 89.94 285 PRO A CA 1
ATOM 2209 C C . PRO A 1 285 ? -10.636 -21.577 22.651 1.00 89.94 285 PRO A C 1
ATOM 2211 O O . PRO A 1 285 ? -11.639 -21.007 23.065 1.00 89.94 285 PRO A O 1
ATOM 2214 N N . ILE A 1 286 ? -9.694 -20.931 21.950 1.00 89.56 286 ILE A N 1
ATOM 2215 C CA . ILE A 1 286 ? -9.807 -19.504 21.607 1.00 89.56 286 ILE A CA 1
ATOM 2216 C C . ILE A 1 286 ? -11.068 -19.244 20.771 1.00 89.56 286 ILE A C 1
ATOM 2218 O O . ILE A 1 286 ? -11.820 -18.322 21.071 1.00 89.56 286 ILE A O 1
ATOM 2222 N N . MET A 1 287 ? -11.346 -20.070 19.760 1.00 87.62 287 MET A N 1
ATOM 2223 C CA . MET A 1 287 ? -12.561 -19.954 18.945 1.00 87.62 287 MET A CA 1
ATOM 2224 C C . MET A 1 287 ? -13.836 -20.142 19.772 1.00 87.62 287 MET A C 1
ATOM 2226 O O . MET A 1 287 ? -14.791 -19.399 19.572 1.00 87.62 287 MET A O 1
ATOM 2230 N N . VAL A 1 288 ? -13.855 -21.090 20.715 1.00 90.69 288 VAL A N 1
ATOM 2231 C CA . VAL A 1 288 ? -14.997 -21.296 21.623 1.00 90.69 288 VAL A CA 1
ATOM 2232 C C . VAL A 1 288 ? -15.199 -20.081 22.528 1.00 90.69 288 VAL A C 1
ATOM 2234 O O . VAL A 1 288 ? -16.322 -19.603 22.648 1.00 90.69 288 VAL A O 1
ATOM 2237 N N . ILE A 1 289 ? -14.128 -19.530 23.107 1.00 91.06 289 ILE A N 1
ATOM 2238 C CA . ILE A 1 289 ? -14.195 -18.311 23.928 1.00 91.06 289 ILE A CA 1
ATOM 2239 C C . ILE A 1 289 ? -14.740 -17.139 23.104 1.00 91.06 289 ILE A C 1
ATOM 2241 O O . ILE A 1 289 ? -15.655 -16.449 23.548 1.00 91.06 289 ILE A O 1
ATOM 2245 N N . LEU A 1 290 ? -14.227 -16.938 21.886 1.00 87.44 290 LEU A N 1
ATOM 2246 C CA . LEU A 1 290 ? -14.708 -15.890 20.983 1.00 87.44 290 LEU A CA 1
ATOM 2247 C C . LEU A 1 290 ? -16.172 -16.104 20.579 1.00 87.44 290 LEU A C 1
ATOM 2249 O O . LEU A 1 290 ? -16.915 -15.132 20.470 1.00 87.44 290 LEU A O 1
ATOM 2253 N N . PHE A 1 291 ? -16.602 -17.354 20.388 1.00 88.75 291 PHE A N 1
ATOM 2254 C CA . PHE A 1 291 ? -17.992 -17.691 20.090 1.00 88.75 291 PHE A CA 1
ATOM 2255 C C . PHE A 1 291 ? -18.916 -17.368 21.267 1.00 88.75 291 PHE A C 1
ATOM 2257 O O . PHE A 1 291 ? -19.929 -16.702 21.076 1.00 88.75 291 PHE A O 1
ATOM 2264 N N . VAL A 1 292 ? -18.550 -17.768 22.489 1.00 91.12 292 VAL A N 1
ATOM 2265 C CA . VAL A 1 292 ? -19.318 -17.447 23.703 1.00 91.12 292 VAL A CA 1
ATOM 2266 C C . VAL A 1 292 ? -19.394 -15.937 23.906 1.00 91.12 292 VAL A C 1
ATOM 2268 O O . VAL A 1 292 ? -20.480 -15.403 24.113 1.00 91.12 292 VAL A O 1
ATOM 2271 N N . LEU A 1 293 ? -18.268 -15.232 23.772 1.00 87.81 293 LEU A N 1
ATOM 2272 C CA . LEU A 1 293 ? -18.238 -13.774 23.850 1.00 87.81 293 LEU A CA 1
ATOM 2273 C C . LEU A 1 293 ? -19.158 -13.147 22.796 1.00 87.81 293 LEU A C 1
ATOM 2275 O O . LEU A 1 293 ? -19.924 -12.242 23.110 1.00 87.81 293 LEU A O 1
ATOM 2279 N N . ARG A 1 294 ? -19.135 -13.655 21.558 1.00 85.88 294 ARG A N 1
ATOM 2280 C CA . ARG A 1 294 ? -20.005 -13.166 20.485 1.00 85.88 294 ARG A CA 1
ATOM 2281 C C . ARG A 1 294 ? -21.483 -13.403 20.786 1.00 85.88 294 ARG A C 1
ATOM 2283 O O . ARG A 1 294 ? -22.283 -12.505 20.547 1.00 85.88 294 ARG A O 1
ATOM 2290 N N . MET A 1 295 ? -21.834 -14.569 21.324 1.00 88.44 295 MET A N 1
ATOM 2291 C CA . MET A 1 295 ? -23.202 -14.876 21.749 1.00 88.44 295 MET A CA 1
ATOM 2292 C C . MET A 1 295 ? -23.671 -13.913 22.842 1.00 88.44 295 MET A C 1
ATOM 2294 O O . MET A 1 295 ? -24.773 -13.384 22.747 1.00 88.44 295 MET A O 1
ATOM 2298 N N . LEU A 1 296 ? -22.827 -13.626 23.839 1.00 89.44 296 LEU A N 1
ATOM 2299 C CA . LEU A 1 296 ? -23.144 -12.654 24.890 1.00 89.44 296 LEU A CA 1
ATOM 2300 C C . LEU A 1 296 ? -23.372 -11.251 24.320 1.00 89.44 296 LEU A C 1
ATOM 2302 O O . LEU A 1 296 ? -24.353 -10.603 24.672 1.00 89.44 296 LEU A O 1
ATOM 2306 N N . VAL A 1 297 ? -22.504 -10.800 23.410 1.00 86.94 297 VAL A N 1
ATOM 2307 C CA . VAL A 1 297 ? -22.661 -9.502 22.737 1.00 86.94 297 VAL A CA 1
ATOM 2308 C C . VAL A 1 297 ? -23.986 -9.430 21.976 1.00 86.94 297 VAL A C 1
ATOM 2310 O O . VAL A 1 297 ? -24.696 -8.436 22.092 1.00 86.94 297 VAL A O 1
ATOM 2313 N N . GLU A 1 298 ? -24.348 -10.479 21.236 1.00 87.38 298 GLU A N 1
ATOM 2314 C CA . GLU A 1 298 ? -25.596 -10.523 20.469 1.00 87.38 298 GLU A CA 1
ATOM 2315 C C . GLU A 1 298 ? -26.831 -10.507 21.384 1.00 87.38 298 GLU A C 1
ATOM 2317 O O . GLU A 1 298 ? -27.795 -9.800 21.104 1.00 87.38 298 GLU A O 1
ATOM 2322 N N . ILE A 1 299 ? -26.782 -11.214 22.519 1.00 88.88 299 ILE A N 1
ATOM 2323 C CA . ILE A 1 299 ? -27.848 -11.192 23.533 1.00 88.88 299 ILE A CA 1
ATOM 2324 C C . ILE A 1 299 ? -28.013 -9.783 24.117 1.00 88.88 299 ILE A C 1
ATOM 2326 O O . ILE A 1 299 ? -29.142 -9.321 24.277 1.00 88.88 299 ILE A O 1
ATOM 2330 N N . ILE A 1 300 ? -26.911 -9.083 24.405 1.00 87.62 300 ILE A N 1
ATOM 2331 C CA . ILE A 1 300 ? -26.953 -7.707 24.923 1.00 87.62 300 ILE A CA 1
ATOM 2332 C C . ILE A 1 300 ? -27.476 -6.735 23.856 1.00 87.62 300 ILE A C 1
ATOM 2334 O O . ILE A 1 300 ? -28.277 -5.858 24.159 1.00 87.62 300 ILE A O 1
ATOM 2338 N N . LEU A 1 301 ? -27.071 -6.882 22.594 1.00 86.38 301 LEU A N 1
ATOM 2339 C CA . LEU A 1 301 ? -27.600 -6.059 21.503 1.00 86.38 301 LEU A CA 1
ATOM 2340 C C . LEU A 1 301 ? -29.093 -6.305 21.286 1.00 86.38 301 LEU A C 1
ATOM 2342 O O . LEU A 1 301 ? -29.845 -5.361 21.045 1.00 86.38 301 LEU A O 1
ATOM 2346 N N . TRP A 1 302 ? -29.529 -7.558 21.379 1.00 87.06 302 TRP A N 1
ATOM 2347 C CA . TRP A 1 302 ? -30.934 -7.921 21.279 1.00 87.06 302 TRP A CA 1
ATOM 2348 C C . TRP A 1 302 ? -31.751 -7.340 22.433 1.00 87.06 302 TRP A C 1
ATOM 2350 O O . TRP A 1 302 ? -32.814 -6.771 22.188 1.00 87.06 302 TRP A O 1
ATOM 2360 N N . SER A 1 303 ? -31.239 -7.401 23.667 1.00 87.00 303 SER A N 1
ATOM 2361 C CA . SER A 1 303 ? -31.911 -6.794 24.818 1.00 87.00 303 SER A CA 1
ATOM 2362 C C . SER A 1 303 ? -31.960 -5.267 24.705 1.00 87.00 303 SER A C 1
ATOM 2364 O O . SER A 1 303 ? -33.012 -4.678 24.916 1.00 87.00 303 SER A O 1
ATOM 2366 N N . LEU A 1 304 ? -30.879 -4.611 24.277 1.00 84.69 304 LEU A N 1
ATOM 2367 C CA . LEU A 1 304 ? -30.835 -3.155 24.092 1.00 84.69 304 LEU A CA 1
ATOM 2368 C C . LEU A 1 304 ? -31.732 -2.655 22.947 1.00 84.69 304 LEU A C 1
ATOM 2370 O O . LEU A 1 304 ? -32.297 -1.564 23.042 1.00 84.69 304 LEU A O 1
ATOM 2374 N N . ASN A 1 305 ? -31.882 -3.437 21.874 1.00 85.81 305 ASN A N 1
ATOM 2375 C CA . ASN A 1 305 ? -32.758 -3.116 20.741 1.00 85.81 305 ASN A CA 1
ATOM 2376 C C . ASN A 1 305 ? -34.197 -3.616 20.924 1.00 85.81 305 ASN A C 1
ATOM 2378 O O . ASN A 1 305 ? -35.024 -3.442 20.023 1.00 85.81 305 ASN A O 1
ATOM 2382 N N . TRP A 1 306 ? -34.513 -4.212 22.075 1.00 86.06 306 TRP A N 1
ATOM 2383 C CA . TRP A 1 306 ? -35.878 -4.572 22.412 1.00 86.06 306 TRP A CA 1
ATOM 2384 C C . TRP A 1 306 ? -36.735 -3.305 22.465 1.00 86.06 306 TRP A C 1
ATOM 2386 O O . TRP A 1 306 ? -36.420 -2.347 23.175 1.00 86.06 306 TRP A O 1
ATOM 2396 N N . LYS A 1 307 ? -37.814 -3.291 21.681 1.00 85.56 307 LYS A N 1
ATOM 2397 C CA . LYS A 1 307 ? -38.763 -2.178 21.625 1.00 85.56 307 LYS A CA 1
ATOM 2398 C C . LYS A 1 307 ? -39.926 -2.461 22.553 1.00 85.56 307 LYS A C 1
ATOM 2400 O O . LYS A 1 307 ? -40.459 -3.572 22.557 1.00 85.56 307 LYS A O 1
ATOM 2405 N N . PHE A 1 308 ? -40.343 -1.455 23.310 1.00 81.88 308 PHE A N 1
ATOM 2406 C CA . PHE A 1 308 ? -41.557 -1.592 24.101 1.00 81.88 308 PHE A CA 1
ATOM 2407 C C . PHE A 1 308 ? -42.792 -1.725 23.190 1.00 81.88 308 PHE A C 1
ATOM 2409 O O . PHE A 1 308 ? -42.792 -1.227 22.060 1.00 81.88 308 PHE A O 1
ATOM 2416 N N . PRO A 1 309 ? -43.849 -2.421 23.638 1.00 80.94 309 PRO A N 1
ATOM 2417 C CA . PRO A 1 309 ? -45.113 -2.467 22.910 1.00 80.94 309 PRO A CA 1
ATOM 2418 C C . PRO A 1 309 ? -45.662 -1.055 22.671 1.00 80.94 309 PRO A C 1
ATOM 2420 O O . PRO A 1 309 ? -45.513 -0.202 23.531 1.00 80.94 309 PRO A O 1
ATOM 2423 N N . ALA A 1 310 ? -46.362 -0.797 21.562 1.00 73.56 310 ALA A N 1
ATOM 2424 C CA . ALA A 1 310 ? -46.841 0.556 21.222 1.00 73.56 310 ALA A CA 1
ATOM 2425 C C . ALA A 1 310 ? -47.711 1.228 22.311 1.00 73.56 310 ALA A C 1
ATOM 2427 O O . ALA A 1 310 ? -47.770 2.451 22.387 1.00 73.56 310 ALA A O 1
ATOM 2428 N N . TRP A 1 311 ? -48.350 0.434 23.175 1.00 77.94 311 TRP A N 1
ATOM 2429 C CA . TRP A 1 311 ? -49.151 0.902 24.309 1.00 77.94 311 TRP A CA 1
ATOM 2430 C C . TRP A 1 311 ? -48.324 1.324 25.541 1.00 77.94 311 TRP A C 1
ATOM 2432 O O . TRP A 1 311 ? -48.857 1.988 26.424 1.00 77.94 311 TRP A O 1
ATOM 2442 N N . ALA A 1 312 ? -47.033 0.981 25.605 1.00 67.81 312 ALA A N 1
ATOM 2443 C CA . ALA A 1 312 ? -46.100 1.374 26.659 1.00 67.81 312 ALA A CA 1
ATOM 2444 C C . ALA A 1 312 ? -44.887 2.093 26.043 1.00 67.81 312 ALA A C 1
ATOM 2446 O O . ALA A 1 312 ? -44.171 1.535 25.219 1.00 67.81 312 ALA A O 1
ATOM 2447 N N . PHE A 1 313 ? -44.641 3.346 26.433 1.00 69.94 313 PHE A N 1
ATOM 2448 C CA . PHE A 1 313 ? -43.493 4.146 25.965 1.00 69.94 313 PHE A CA 1
ATOM 2449 C C . PHE A 1 313 ? -43.369 4.308 24.436 1.00 69.94 313 PHE A C 1
ATOM 2451 O O . PHE A 1 313 ? -42.276 4.532 23.921 1.00 69.94 313 PHE A O 1
ATOM 2458 N N . ASN A 1 314 ? -44.480 4.223 23.696 1.00 75.69 314 ASN A N 1
ATOM 2459 C CA . ASN A 1 314 ? -44.571 4.596 22.279 1.00 75.69 314 ASN A CA 1
ATOM 2460 C C . ASN A 1 314 ? -43.561 3.887 21.340 1.00 75.69 314 ASN A C 1
ATOM 2462 O O . ASN A 1 314 ? -43.160 4.442 20.319 1.00 75.69 314 ASN A O 1
ATOM 2466 N N . GLY A 1 315 ? -43.121 2.667 21.677 1.00 76.94 315 GLY A N 1
ATOM 2467 C CA . GLY A 1 315 ? -42.205 1.888 20.830 1.00 76.94 315 GLY A CA 1
ATOM 2468 C C . GLY A 1 315 ? -40.719 2.260 20.918 1.00 76.94 315 GLY A C 1
ATOM 2469 O O . GLY A 1 315 ? -39.943 1.827 20.060 1.00 76.94 315 GLY A O 1
ATOM 2470 N N . ILE A 1 316 ? -40.314 3.042 21.925 1.00 82.94 316 ILE A N 1
ATOM 2471 C CA . ILE A 1 316 ? -38.909 3.398 22.179 1.00 82.94 316 ILE A CA 1
ATOM 2472 C C . ILE A 1 316 ? -38.099 2.122 22.488 1.00 82.94 316 ILE A C 1
ATOM 2474 O O . ILE A 1 316 ? -38.598 1.196 23.133 1.00 82.94 316 ILE A O 1
ATOM 2478 N N . ALA A 1 317 ? -36.863 2.033 21.986 1.00 83.69 317 ALA A N 1
ATOM 2479 C CA . ALA A 1 317 ? -35.958 0.929 22.308 1.00 83.69 317 ALA A CA 1
ATOM 2480 C C . ALA A 1 317 ? -35.293 1.153 23.673 1.00 83.69 317 ALA A C 1
ATOM 2482 O O . ALA A 1 317 ? -35.035 2.294 24.050 1.00 83.69 317 ALA A O 1
ATOM 2483 N N . ILE A 1 318 ? -34.950 0.079 24.393 1.00 82.12 318 ILE A N 1
ATOM 2484 C CA . ILE A 1 318 ? -34.310 0.174 25.722 1.00 82.12 318 ILE A CA 1
ATOM 2485 C C . ILE A 1 318 ? -33.049 1.047 25.683 1.00 82.12 318 ILE A C 1
ATOM 2487 O O . ILE A 1 318 ? -32.815 1.855 26.583 1.00 82.12 318 ILE A O 1
ATOM 2491 N N . LYS A 1 319 ? -32.260 0.944 24.611 1.00 82.50 319 LYS A N 1
ATOM 2492 C CA . LYS A 1 319 ? -31.069 1.778 24.435 1.00 82.50 319 LYS A CA 1
ATOM 2493 C C . LYS A 1 319 ? -31.367 3.274 24.392 1.00 82.50 319 LYS A C 1
ATOM 2495 O O . LYS A 1 319 ? -30.570 4.039 24.909 1.00 82.50 319 LYS A O 1
ATOM 2500 N N . ASP A 1 320 ? -32.497 3.690 23.827 1.00 84.38 320 ASP A N 1
ATOM 2501 C CA . ASP A 1 320 ? -32.827 5.104 23.612 1.00 84.38 320 ASP A CA 1
ATOM 2502 C C . ASP A 1 320 ? -33.368 5.782 24.877 1.00 84.38 320 ASP A C 1
ATOM 2504 O O . ASP A 1 320 ? -33.552 6.996 24.902 1.00 84.38 320 ASP A O 1
ATOM 2508 N N . MET A 1 321 ? -33.573 5.016 25.952 1.00 82.56 321 MET A N 1
ATOM 2509 C CA . MET A 1 321 ? -33.935 5.558 27.260 1.00 82.56 321 MET A CA 1
ATOM 2510 C C . MET A 1 321 ? -32.745 6.182 27.994 1.00 82.56 321 MET A C 1
ATOM 2512 O O . MET A 1 321 ? -32.941 7.046 28.845 1.00 82.56 321 MET A O 1
ATOM 2516 N N . THR A 1 322 ? -31.514 5.736 27.712 1.00 84.31 322 THR A N 1
ATOM 2517 C CA . THR A 1 322 ? -30.319 6.185 28.439 1.00 84.31 322 THR A CA 1
ATOM 2518 C C . THR A 1 322 ? -29.156 6.456 27.495 1.00 84.31 322 THR A C 1
ATOM 2520 O O . THR A 1 322 ? -28.877 5.691 26.574 1.00 84.31 322 THR A O 1
ATOM 2523 N N . THR A 1 323 ? -28.396 7.513 27.770 1.00 82.25 323 THR A N 1
ATOM 2524 C CA . THR A 1 323 ? -27.154 7.802 27.036 1.00 82.25 323 THR A CA 1
ATOM 2525 C C . THR A 1 323 ? -26.134 6.671 27.191 1.00 82.25 323 THR A C 1
ATOM 2527 O O . THR A 1 323 ? -25.433 6.332 26.239 1.00 82.25 323 THR A O 1
ATOM 2530 N N . THR A 1 324 ? -26.090 6.021 28.358 1.00 82.75 324 THR A N 1
ATOM 2531 C CA . THR A 1 324 ? -25.248 4.845 28.616 1.00 82.75 324 THR A CA 1
ATOM 2532 C C . THR A 1 324 ? -25.644 3.652 27.745 1.00 82.75 324 THR A C 1
ATOM 2534 O O . THR A 1 324 ? -24.772 3.005 27.170 1.00 82.75 324 THR A O 1
ATOM 2537 N N . GLY A 1 325 ? -26.943 3.379 27.589 1.00 81.19 325 GLY A N 1
ATOM 2538 C CA . GLY A 1 325 ? -27.448 2.323 26.709 1.00 81.19 325 GLY A CA 1
ATOM 2539 C C . GLY A 1 325 ? -27.070 2.556 25.247 1.00 81.19 325 GLY A C 1
ATOM 2540 O O . GLY A 1 325 ? -26.595 1.633 24.584 1.00 81.19 325 GLY A O 1
ATOM 2541 N N . GLN A 1 326 ? -27.181 3.800 24.769 1.00 83.00 326 GLN A N 1
ATOM 2542 C CA . GLN A 1 326 ? -26.715 4.182 23.430 1.00 83.00 326 GLN A CA 1
ATOM 2543 C C . GLN A 1 326 ? -25.202 3.987 23.267 1.00 83.00 326 GLN A C 1
ATOM 2545 O O . GLN A 1 326 ? -24.755 3.457 22.251 1.00 83.00 326 GLN A O 1
ATOM 2550 N N . GLN A 1 327 ? -24.398 4.367 24.265 1.00 82.50 327 GLN A N 1
ATOM 2551 C CA . GLN A 1 327 ? -22.946 4.175 24.210 1.00 82.50 327 GLN A CA 1
ATOM 2552 C C . GLN A 1 327 ? -22.560 2.692 24.186 1.00 82.50 327 GLN A C 1
ATOM 2554 O O . GLN A 1 327 ? -21.700 2.302 23.396 1.00 82.50 327 GLN A O 1
ATOM 2559 N N . ILE A 1 328 ? -23.214 1.849 24.990 1.00 83.25 328 ILE A N 1
ATOM 2560 C CA . ILE A 1 328 ? -22.967 0.402 24.989 1.00 83.25 328 ILE A CA 1
ATOM 2561 C C . ILE A 1 328 ? -23.353 -0.210 23.634 1.00 83.25 328 ILE A C 1
ATOM 2563 O O . ILE A 1 328 ? -22.548 -0.949 23.067 1.00 83.25 328 ILE A O 1
ATOM 2567 N N . ASP A 1 329 ? -24.521 0.132 23.075 1.00 83.69 329 ASP A N 1
ATOM 2568 C CA . ASP A 1 329 ? -24.951 -0.327 21.742 1.00 83.69 329 ASP A CA 1
ATOM 2569 C C . ASP A 1 329 ? -23.912 0.039 20.668 1.00 83.69 329 ASP A C 1
ATOM 2571 O O . ASP A 1 329 ? -23.449 -0.829 19.924 1.00 83.69 329 ASP A O 1
ATOM 2575 N N . LEU A 1 330 ? -23.450 1.295 20.652 1.00 80.62 330 LEU A N 1
ATOM 2576 C CA . LEU A 1 330 ? -22.424 1.760 19.715 1.00 80.62 330 LEU A CA 1
ATOM 2577 C C . LEU A 1 330 ? -21.111 0.975 19.845 1.00 80.62 330 LEU A C 1
ATOM 2579 O O . LEU A 1 330 ? -20.532 0.565 18.835 1.00 80.62 330 LEU A O 1
ATOM 2583 N N . ARG A 1 331 ? -20.627 0.743 21.071 1.00 82.50 331 ARG A N 1
ATOM 2584 C CA . ARG A 1 331 ? -19.361 0.029 21.305 1.00 82.50 331 ARG A CA 1
ATOM 2585 C C . ARG A 1 331 ? -19.459 -1.457 20.967 1.00 82.50 331 ARG A C 1
ATOM 2587 O O . ARG A 1 331 ? -18.535 -2.002 20.362 1.00 82.50 331 ARG A O 1
ATOM 2594 N N . LEU A 1 332 ? -20.578 -2.105 21.283 1.00 80.12 332 LEU A N 1
ATOM 2595 C CA . LEU A 1 332 ? -20.816 -3.509 20.942 1.00 80.12 332 LEU A CA 1
ATOM 2596 C C . LEU A 1 332 ? -20.934 -3.713 19.430 1.00 80.12 332 LEU A C 1
ATOM 2598 O O . LEU A 1 332 ? -20.333 -4.646 18.891 1.00 80.12 332 LEU A O 1
ATOM 2602 N N . GLN A 1 333 ? -21.627 -2.815 18.725 1.00 79.19 333 GLN A N 1
ATOM 2603 C CA . GLN A 1 333 ? -21.665 -2.830 17.264 1.00 79.19 333 GLN A CA 1
ATOM 2604 C C . GLN A 1 333 ? -20.256 -2.663 16.680 1.00 79.19 333 GLN A C 1
ATOM 2606 O O . GLN A 1 333 ? -19.841 -3.472 15.851 1.00 79.19 333 GLN A O 1
ATOM 2611 N N . GLN A 1 334 ? -19.470 -1.689 17.154 1.00 76.19 334 GLN A N 1
ATOM 2612 C CA . GLN A 1 334 ? -18.078 -1.503 16.714 1.00 76.19 334 GLN A CA 1
ATOM 2613 C C . GLN A 1 334 ? -17.225 -2.765 16.928 1.00 76.19 334 GLN A C 1
ATOM 2615 O O . GLN A 1 334 ? -16.545 -3.205 15.997 1.00 76.19 334 GLN A O 1
ATOM 2620 N N . ALA A 1 335 ? -17.325 -3.403 18.098 1.00 78.81 335 ALA A N 1
ATOM 2621 C CA . ALA A 1 335 ? -16.629 -4.656 18.394 1.00 78.81 335 ALA A CA 1
ATOM 2622 C C . ALA A 1 335 ? -17.039 -5.793 17.440 1.00 78.81 335 ALA A C 1
ATOM 2624 O O . ALA A 1 335 ? -16.202 -6.589 17.010 1.00 78.81 335 ALA A O 1
ATOM 2625 N N . CYS A 1 336 ? -18.314 -5.839 17.049 1.00 77.69 336 CYS A N 1
ATOM 2626 C CA . CYS A 1 336 ? -18.834 -6.792 16.074 1.00 77.69 336 CYS A CA 1
ATOM 2627 C C . CYS A 1 336 ? -18.299 -6.565 14.653 1.00 77.69 336 CYS A C 1
ATOM 2629 O O . CYS A 1 336 ? -18.127 -7.536 13.913 1.00 77.69 336 CYS A O 1
ATOM 2631 N N . PHE A 1 337 ? -18.044 -5.312 14.269 1.00 75.44 337 PHE A N 1
ATOM 2632 C CA . PHE A 1 337 ? -17.539 -4.945 12.942 1.00 75.44 337 PHE A CA 1
ATOM 2633 C C . PHE A 1 337 ? -16.017 -5.092 12.801 1.00 75.44 337 PHE A C 1
ATOM 2635 O O . PHE A 1 337 ? -15.523 -5.289 11.685 1.00 75.44 337 PHE A O 1
ATOM 2642 N N . TRP A 1 338 ? -15.257 -5.043 13.897 1.00 76.75 338 TRP A N 1
ATOM 2643 C CA . TRP A 1 338 ? -13.793 -5.102 13.858 1.00 76.75 338 TRP A CA 1
ATOM 2644 C C . TRP A 1 338 ? -13.189 -6.336 13.183 1.00 76.75 338 TRP A C 1
ATOM 2646 O O . TRP A 1 338 ? -12.278 -6.139 12.379 1.00 76.75 338 TRP A O 1
ATOM 2656 N N . PRO A 1 339 ? -13.641 -7.586 13.425 1.00 78.94 339 PRO A N 1
ATOM 2657 C CA . PRO A 1 339 ? -13.052 -8.752 12.765 1.00 78.94 339 PRO A CA 1
ATOM 2658 C C . PRO A 1 339 ? -13.141 -8.645 11.243 1.00 78.94 339 PRO A C 1
ATOM 2660 O O . PRO A 1 339 ? -12.186 -8.939 10.524 1.00 78.94 339 PRO A O 1
ATOM 2663 N N . TRP A 1 340 ? -14.279 -8.159 10.750 1.00 73.94 340 TRP A N 1
ATOM 2664 C CA . TRP A 1 340 ? -14.488 -7.930 9.331 1.00 73.94 340 TRP A CA 1
ATOM 2665 C C . TRP A 1 340 ? -13.606 -6.788 8.806 1.00 73.94 340 TRP A C 1
ATOM 2667 O O . TRP A 1 340 ? -12.914 -6.977 7.803 1.00 73.94 340 TRP A O 1
ATOM 2677 N N . GLN A 1 341 ? -13.552 -5.643 9.499 1.00 74.00 341 GLN A N 1
ATOM 2678 C CA . GLN A 1 341 ? -12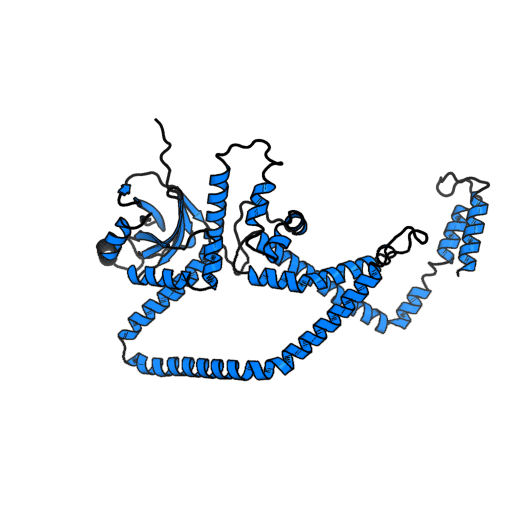.685 -4.520 9.115 1.00 74.00 341 GLN A CA 1
ATOM 2679 C C . GLN A 1 341 ? -11.208 -4.934 9.078 1.00 74.00 341 GLN A C 1
ATOM 2681 O O . GLN A 1 341 ? -10.508 -4.643 8.109 1.00 74.00 341 GLN A O 1
ATOM 2686 N N . TYR A 1 342 ? -10.753 -5.692 10.075 1.00 80.75 342 TYR A N 1
ATOM 2687 C CA . TYR A 1 342 ? -9.400 -6.232 10.144 1.00 80.75 342 TYR A CA 1
ATOM 2688 C C . TYR A 1 342 ? -9.084 -7.136 8.946 1.00 80.75 342 TYR A C 1
ATOM 2690 O O . TYR A 1 342 ? -8.043 -6.984 8.300 1.00 80.75 342 TYR A O 1
ATOM 2698 N N . VAL A 1 343 ? -9.995 -8.052 8.599 1.00 75.38 343 VAL A N 1
ATOM 2699 C CA . VAL A 1 343 ? -9.836 -8.912 7.418 1.00 75.38 343 VAL A CA 1
ATOM 2700 C C . VAL A 1 343 ? -9.772 -8.079 6.137 1.00 75.38 343 VAL A C 1
ATOM 2702 O O . VAL A 1 343 ? -8.951 -8.378 5.270 1.00 75.38 343 VAL A O 1
ATOM 2705 N N . MET A 1 344 ? -10.582 -7.026 6.008 1.00 68.44 344 MET A N 1
ATOM 2706 C CA . MET A 1 344 ? -10.550 -6.146 4.834 1.00 68.44 344 MET A CA 1
ATOM 2707 C C . MET A 1 344 ? -9.234 -5.378 4.718 1.00 68.44 344 MET A C 1
ATOM 2709 O O . MET A 1 344 ? -8.628 -5.380 3.644 1.00 68.44 344 MET A O 1
ATOM 2713 N N . VAL A 1 345 ? -8.742 -4.809 5.821 1.00 71.94 345 VAL A N 1
ATOM 2714 C CA . VAL A 1 345 ? -7.431 -4.144 5.875 1.00 71.94 345 VAL A CA 1
ATO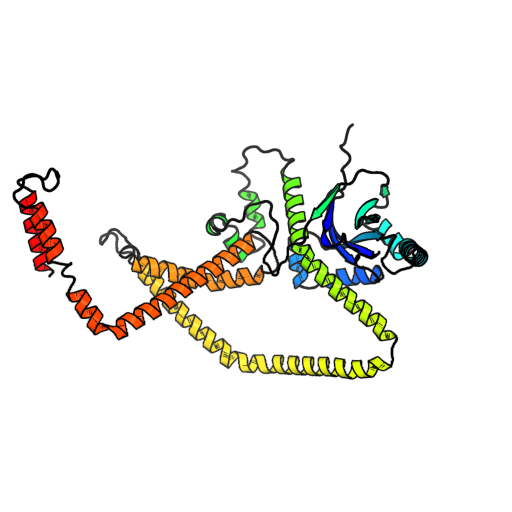M 2715 C C . VAL A 1 345 ? -6.315 -5.123 5.495 1.00 71.94 345 VAL A C 1
ATOM 2717 O O . VAL A 1 345 ? -5.434 -4.775 4.714 1.00 71.94 345 VAL A O 1
ATOM 2720 N N . ARG A 1 346 ? -6.375 -6.377 5.966 1.00 73.19 346 ARG A N 1
ATOM 2721 C CA . ARG A 1 346 ? -5.382 -7.423 5.652 1.00 73.19 346 ARG A CA 1
ATOM 2722 C C . ARG A 1 346 ? -5.429 -7.875 4.193 1.00 73.19 346 ARG A C 1
ATOM 2724 O O . ARG A 1 346 ? -4.378 -7.992 3.570 1.00 73.19 346 ARG A O 1
ATOM 2731 N N . LYS A 1 347 ? -6.621 -8.110 3.636 1.00 66.12 347 LYS A N 1
ATOM 2732 C CA . LYS A 1 347 ? -6.794 -8.532 2.233 1.00 66.12 347 LYS A CA 1
ATOM 2733 C C . LYS A 1 347 ? -6.366 -7.441 1.250 1.00 66.12 347 LYS A C 1
ATOM 2735 O O . LYS A 1 347 ? -5.834 -7.753 0.193 1.00 66.12 347 LYS A O 1
ATOM 2740 N N . ARG A 1 348 ? -6.570 -6.168 1.603 1.00 63.16 348 ARG A N 1
ATOM 2741 C CA . ARG A 1 348 ? -6.293 -5.011 0.738 1.00 63.16 348 ARG A CA 1
ATOM 2742 C C . ARG A 1 348 ? -5.039 -4.221 1.125 1.00 63.16 348 ARG A C 1
ATOM 2744 O O . ARG A 1 348 ? -4.807 -3.145 0.578 1.00 63.16 348 ARG A O 1
ATOM 2751 N N . ALA A 1 349 ? -4.197 -4.758 2.012 1.00 58.91 349 ALA A N 1
ATOM 2752 C CA . ALA A 1 349 ? -2.930 -4.138 2.424 1.00 58.91 349 ALA A CA 1
ATOM 2753 C C . ALA A 1 349 ? -1.985 -3.857 1.237 1.00 58.91 349 ALA A C 1
ATOM 2755 O O . ALA A 1 349 ? -1.072 -3.032 1.315 1.00 58.91 349 ALA A O 1
ATOM 2756 N N . TRP A 1 350 ? -2.199 -4.559 0.125 1.00 56.81 350 TRP A N 1
ATOM 2757 C CA . TRP A 1 350 ? -1.380 -4.465 -1.073 1.00 56.81 350 TRP A CA 1
ATOM 2758 C C . TRP A 1 350 ? -1.727 -3.264 -1.948 1.00 56.81 350 TRP A C 1
ATOM 2760 O O . TRP A 1 350 ? -0.811 -2.647 -2.494 1.00 56.81 350 TRP A O 1
ATOM 2770 N N . THR A 1 351 ? -3.008 -2.903 -2.016 1.00 62.25 351 THR A N 1
ATOM 2771 C CA . THR A 1 351 ? -3.531 -1.796 -2.820 1.00 62.25 351 THR A CA 1
ATOM 2772 C C . THR A 1 351 ? -3.377 -0.473 -2.072 1.00 62.25 351 THR A C 1
ATOM 2774 O O . THR A 1 351 ? -4.034 -0.243 -1.056 1.00 62.25 351 THR A O 1
ATOM 2777 N N . ASN A 1 352 ? -2.510 0.404 -2.576 1.00 68.06 352 ASN A N 1
ATOM 2778 C CA . ASN A 1 352 ? -2.290 1.756 -2.059 1.00 68.06 352 ASN A CA 1
ATOM 2779 C C . ASN A 1 352 ? -3.337 2.716 -2.654 1.00 68.06 352 ASN A C 1
ATOM 2781 O O . ASN A 1 352 ? -3.030 3.516 -3.533 1.00 68.06 352 ASN A O 1
ATOM 2785 N N . THR A 1 353 ? -4.590 2.592 -2.215 1.00 72.06 353 THR A N 1
ATOM 2786 C CA . THR A 1 353 ? -5.712 3.425 -2.685 1.00 72.06 353 THR A CA 1
ATOM 2787 C C . THR A 1 353 ? -6.254 4.287 -1.553 1.00 72.06 353 THR A C 1
ATOM 2789 O O . THR A 1 353 ? -6.120 3.928 -0.382 1.00 72.06 353 THR A O 1
ATOM 2792 N N . ALA A 1 354 ? -6.935 5.383 -1.887 1.00 74.56 354 ALA A N 1
ATOM 2793 C CA . ALA A 1 354 ? -7.587 6.232 -0.890 1.00 74.56 354 ALA A CA 1
ATOM 2794 C C . ALA A 1 354 ? -8.557 5.432 0.002 1.00 74.56 354 ALA A C 1
ATOM 2796 O O . ALA A 1 354 ? -8.534 5.565 1.222 1.00 74.56 354 ALA A O 1
ATOM 2797 N N . ILE A 1 355 ? -9.337 4.518 -0.588 1.00 73.62 355 ILE A N 1
ATOM 2798 C CA . ILE A 1 355 ? -10.327 3.698 0.129 1.00 73.62 355 ILE A CA 1
ATOM 2799 C C . ILE A 1 355 ? -9.655 2.792 1.164 1.00 73.62 355 ILE A C 1
ATOM 2801 O O . ILE A 1 355 ? -10.097 2.705 2.307 1.00 73.62 355 ILE A O 1
ATOM 2805 N N . THR A 1 356 ? -8.577 2.107 0.788 1.00 74.50 356 THR A N 1
ATOM 2806 C CA . THR A 1 356 ? -7.888 1.180 1.699 1.00 74.50 356 THR A CA 1
ATOM 2807 C C . THR A 1 356 ? -7.173 1.910 2.823 1.00 74.50 356 THR A C 1
ATOM 2809 O O . THR A 1 356 ? -7.115 1.408 3.946 1.00 74.50 356 THR A O 1
ATOM 2812 N N . ARG A 1 357 ? -6.684 3.123 2.554 1.00 81.00 357 ARG A N 1
ATOM 2813 C CA . ARG A 1 357 ? -6.111 4.006 3.572 1.00 81.00 357 ARG A CA 1
ATOM 2814 C C . ARG A 1 357 ? -7.167 4.553 4.523 1.00 81.00 357 ARG A C 1
ATOM 2816 O O . ARG A 1 357 ? -6.945 4.512 5.728 1.00 81.00 357 ARG A O 1
ATOM 2823 N N . ALA A 1 358 ? -8.329 4.957 4.019 1.00 80.56 358 ALA A N 1
ATOM 2824 C CA . ALA A 1 358 ? -9.458 5.348 4.858 1.00 80.56 358 ALA A CA 1
ATOM 2825 C C . ALA A 1 358 ? -9.906 4.195 5.773 1.00 80.56 358 ALA A C 1
ATOM 2827 O O . ALA A 1 358 ? -10.066 4.391 6.975 1.00 80.56 358 ALA A O 1
ATOM 2828 N N . GLN A 1 359 ? -10.012 2.974 5.234 1.00 77.25 359 GLN A N 1
ATOM 2829 C CA . GLN A 1 359 ? -10.335 1.763 6.003 1.00 77.25 359 GLN A CA 1
ATOM 2830 C C . GLN A 1 359 ? -9.318 1.480 7.110 1.00 77.25 359 GLN A C 1
ATOM 2832 O O . GLN A 1 359 ? -9.709 1.180 8.236 1.00 77.25 359 GLN A O 1
ATOM 2837 N N . TYR A 1 360 ? -8.025 1.608 6.804 1.00 82.44 360 TYR A N 1
ATOM 2838 C CA . TYR A 1 360 ? -6.962 1.488 7.798 1.00 82.44 360 TYR A CA 1
ATOM 2839 C C . TYR A 1 360 ? -7.121 2.538 8.908 1.00 82.44 360 TYR A C 1
ATOM 2841 O O . TYR A 1 360 ? -7.183 2.178 10.081 1.00 82.44 360 TYR A O 1
ATOM 2849 N N . ILE A 1 361 ? -7.242 3.821 8.552 1.00 84.25 361 ILE A N 1
ATOM 2850 C CA . ILE A 1 361 ? -7.347 4.921 9.523 1.00 84.25 361 ILE A CA 1
ATOM 2851 C C . ILE A 1 361 ? -8.576 4.744 10.414 1.00 84.25 361 ILE A C 1
ATOM 2853 O O . ILE A 1 361 ? -8.461 4.825 11.633 1.00 84.25 361 ILE A O 1
ATOM 2857 N N . SER A 1 362 ? -9.738 4.459 9.822 1.00 80.88 362 SER A N 1
ATOM 2858 C CA . SER A 1 362 ? -10.981 4.252 10.565 1.00 80.88 362 SER A CA 1
ATOM 2859 C C . SER A 1 362 ? -10.863 3.094 11.554 1.00 80.88 362 SER A C 1
ATOM 2861 O O . SER A 1 362 ? -11.187 3.273 12.725 1.00 80.88 362 SER A O 1
ATOM 2863 N N . PHE A 1 363 ? -10.320 1.948 11.125 1.00 82.56 363 PHE A N 1
ATOM 2864 C CA . PHE A 1 363 ? -10.140 0.784 11.992 1.00 82.56 363 PHE A CA 1
ATOM 2865 C C . PHE A 1 363 ? -9.261 1.104 13.210 1.00 82.56 363 PHE A C 1
ATOM 2867 O O . PHE A 1 363 ? -9.670 0.866 14.349 1.00 82.56 363 PHE A O 1
ATOM 2874 N N . TYR A 1 364 ? -8.076 1.683 12.990 1.00 85.62 364 TYR A N 1
ATOM 2875 C CA . TYR A 1 364 ? -7.152 1.996 14.083 1.00 85.62 364 TYR A CA 1
ATOM 2876 C C . TYR A 1 364 ? -7.658 3.132 14.977 1.00 85.62 364 TYR A C 1
ATOM 2878 O O . TYR A 1 364 ? -7.463 3.066 16.188 1.00 85.62 364 TYR A O 1
ATOM 2886 N N . ASN A 1 365 ? -8.359 4.126 14.427 1.00 86.06 365 ASN A N 1
ATOM 2887 C CA . ASN A 1 365 ? -8.987 5.178 15.225 1.00 86.06 365 ASN A CA 1
ATOM 2888 C C . ASN A 1 365 ? -10.092 4.611 16.131 1.00 86.06 365 ASN A C 1
ATOM 2890 O O . ASN A 1 365 ? -10.142 4.919 17.319 1.00 86.06 365 ASN A O 1
ATOM 2894 N N . SER A 1 366 ? -10.944 3.726 15.605 1.00 80.69 366 SER A N 1
ATOM 2895 C CA . SER A 1 366 ? -11.957 3.042 16.413 1.00 80.69 366 SER A CA 1
ATOM 2896 C C . SER A 1 366 ? -11.326 2.183 17.509 1.00 80.69 366 SER A C 1
ATOM 2898 O O . SER A 1 366 ? -11.777 2.229 18.650 1.00 80.69 366 SER A O 1
ATOM 2900 N N . MET A 1 367 ? -10.267 1.433 17.190 1.00 84.56 367 MET A N 1
ATOM 2901 C CA . MET A 1 367 ? -9.548 0.616 18.171 1.00 84.56 367 MET A CA 1
ATOM 2902 C C . MET A 1 367 ? -8.912 1.475 19.271 1.00 84.56 367 MET A C 1
ATOM 2904 O O . MET A 1 367 ? -9.002 1.132 20.448 1.00 84.56 367 MET A O 1
ATOM 2908 N N . TRP A 1 368 ? -8.319 2.611 18.896 1.00 88.62 368 TRP A N 1
ATOM 2909 C CA . TRP A 1 368 ? -7.713 3.565 19.821 1.00 88.62 368 TRP A CA 1
ATOM 2910 C C . TRP A 1 368 ? -8.732 4.179 20.782 1.00 88.62 368 TRP A C 1
ATOM 2912 O O . TRP A 1 368 ? -8.493 4.221 21.984 1.00 88.62 368 TRP A O 1
ATOM 2922 N N . LEU A 1 369 ? -9.892 4.607 20.275 1.00 84.62 369 LEU A N 1
ATOM 2923 C CA . LEU A 1 369 ? -10.954 5.170 21.111 1.00 84.62 369 LEU A CA 1
ATOM 2924 C C . LEU A 1 369 ? -11.438 4.171 22.165 1.00 84.62 369 LEU A C 1
ATOM 2926 O O . LEU A 1 369 ? -11.558 4.529 23.330 1.00 84.62 369 LEU A O 1
ATOM 2930 N N . VAL A 1 370 ? -11.651 2.909 21.787 1.00 83.56 370 VAL A N 1
ATOM 2931 C CA . VAL A 1 370 ? -12.063 1.882 22.757 1.00 83.56 370 VAL A CA 1
ATOM 2932 C C . VAL A 1 370 ? -10.943 1.551 23.743 1.00 83.56 370 VAL A C 1
ATOM 2934 O O . VAL A 1 370 ? -11.213 1.349 24.923 1.00 83.56 370 VAL A O 1
ATOM 2937 N N . ALA A 1 371 ? -9.685 1.527 23.296 1.00 88.00 371 ALA A N 1
ATOM 2938 C CA . ALA A 1 371 ? -8.556 1.349 24.204 1.00 88.00 371 ALA A CA 1
ATOM 2939 C C . ALA A 1 371 ? -8.501 2.472 25.254 1.00 88.00 371 ALA A C 1
ATOM 2941 O O . ALA A 1 371 ? -8.320 2.184 26.435 1.00 88.00 371 ALA A O 1
ATOM 2942 N N . ASN A 1 372 ? -8.732 3.725 24.852 1.00 90.00 372 ASN A N 1
ATOM 2943 C CA . ASN A 1 372 ? -8.807 4.852 25.780 1.00 90.00 372 ASN A CA 1
ATOM 2944 C C . ASN A 1 372 ? -9.971 4.713 26.760 1.00 90.00 372 ASN A C 1
ATOM 2946 O O . ASN A 1 372 ? -9.760 4.908 27.953 1.00 90.00 372 ASN A O 1
ATOM 2950 N N . ASP A 1 373 ? -11.160 4.326 26.292 1.00 87.69 373 ASP A N 1
ATOM 2951 C CA . ASP A 1 373 ? -12.319 4.097 27.164 1.00 87.69 373 ASP A CA 1
ATOM 2952 C C . ASP A 1 373 ? -12.011 3.031 28.229 1.00 87.69 373 ASP A C 1
ATOM 2954 O O . ASP A 1 373 ? -12.337 3.209 29.401 1.00 87.69 373 ASP A O 1
ATOM 2958 N N . ILE A 1 374 ? -11.331 1.943 27.847 1.00 87.31 374 ILE A N 1
ATOM 2959 C CA . ILE A 1 374 ? -10.927 0.879 28.776 1.00 87.31 374 ILE A CA 1
ATOM 2960 C C . ILE A 1 374 ? -9.878 1.389 29.767 1.00 87.31 374 ILE A C 1
ATOM 2962 O O . ILE A 1 374 ? -10.007 1.145 30.964 1.00 87.31 374 ILE A O 1
ATOM 2966 N N . ILE A 1 375 ? -8.845 2.097 29.299 1.00 91.88 375 ILE A N 1
ATOM 2967 C CA . ILE A 1 375 ? -7.773 2.610 30.164 1.00 91.88 375 ILE A CA 1
ATOM 2968 C C . ILE A 1 375 ? -8.341 3.618 31.165 1.00 91.88 375 ILE A C 1
ATOM 2970 O O . ILE A 1 375 ? -8.128 3.472 32.367 1.00 91.88 375 ILE A O 1
ATOM 2974 N N . ILE A 1 376 ? -9.097 4.608 30.688 1.00 93.38 376 ILE A N 1
ATOM 2975 C CA . ILE A 1 376 ? -9.714 5.633 31.536 1.00 93.38 376 ILE A CA 1
ATOM 2976 C C . ILE A 1 376 ? -10.722 4.982 32.484 1.00 93.38 376 ILE A C 1
ATOM 2978 O O . ILE A 1 376 ? -10.715 5.289 33.673 1.00 93.38 376 ILE A O 1
ATOM 2982 N N . GLY A 1 377 ? -11.538 4.045 31.995 1.00 91.31 377 GLY A N 1
ATOM 2983 C CA . GLY A 1 377 ? -12.507 3.313 32.807 1.00 91.31 377 GLY A CA 1
ATOM 2984 C C . GLY A 1 377 ? -11.854 2.498 33.923 1.00 91.31 377 GLY A C 1
ATOM 2985 O O . GLY A 1 377 ? -12.321 2.536 35.058 1.00 91.31 377 GLY A O 1
ATOM 2986 N N . LEU A 1 378 ? -10.742 1.813 33.642 1.00 93.44 378 LEU A N 1
ATOM 2987 C CA . LEU A 1 378 ? -9.984 1.068 34.651 1.00 93.44 378 LEU A CA 1
ATOM 2988 C C . LEU A 1 378 ? -9.321 1.996 35.671 1.00 93.44 378 LEU A C 1
ATOM 2990 O O . LEU A 1 378 ? -9.380 1.716 36.867 1.00 93.44 378 LEU A O 1
ATOM 2994 N N . VAL A 1 379 ? -8.715 3.099 35.223 1.00 96.44 379 VAL A N 1
ATOM 2995 C CA . VAL A 1 379 ? -8.076 4.080 36.114 1.00 96.44 379 VAL A CA 1
ATOM 2996 C C . VAL A 1 379 ? -9.113 4.731 37.025 1.00 96.44 379 VAL A C 1
ATOM 2998 O O . VAL A 1 379 ? -8.931 4.752 38.241 1.00 96.44 379 VAL A O 1
ATOM 3001 N N . LEU A 1 380 ? -10.222 5.210 36.462 1.00 94.31 380 LEU A N 1
ATOM 3002 C CA . LEU A 1 380 ? -11.299 5.842 37.217 1.00 94.31 380 LEU A CA 1
ATOM 3003 C C . LEU A 1 380 ? -11.993 4.839 38.144 1.00 94.31 380 LEU A C 1
ATOM 3005 O O . LEU A 1 380 ? -12.213 5.139 39.314 1.00 94.31 380 LEU A O 1
ATOM 3009 N N . GLY A 1 381 ? -12.265 3.623 37.666 1.00 93.62 381 GLY A N 1
ATOM 3010 C CA . GLY A 1 381 ? -12.839 2.552 38.479 1.00 93.62 381 GLY A CA 1
ATOM 3011 C C . GLY A 1 381 ? -11.937 2.174 39.653 1.00 93.62 381 GLY A C 1
ATOM 3012 O O . GLY A 1 381 ? -12.391 2.130 40.794 1.00 93.62 381 GLY A O 1
ATOM 3013 N N . SER A 1 382 ? -10.639 1.983 39.406 1.00 95.50 382 SER A N 1
ATOM 3014 C CA . SER A 1 382 ? -9.672 1.707 40.471 1.00 95.50 382 SER A CA 1
ATOM 3015 C C . SER A 1 382 ? -9.561 2.871 41.453 1.00 95.50 382 SER A C 1
ATOM 3017 O O . SER A 1 382 ? -9.464 2.637 42.655 1.00 95.50 382 SER A O 1
ATOM 3019 N N . PHE A 1 383 ? -9.588 4.113 40.969 1.00 95.06 383 PHE A N 1
ATOM 3020 C CA . PHE A 1 383 ? -9.554 5.296 41.820 1.00 95.06 383 PHE A CA 1
ATOM 3021 C C . PHE A 1 383 ? -10.777 5.364 42.742 1.00 95.06 383 PHE A C 1
ATOM 3023 O O . PHE A 1 383 ? -10.615 5.577 43.944 1.00 95.06 383 PHE A O 1
ATOM 3030 N N . LEU A 1 384 ? -11.979 5.133 42.205 1.00 93.25 384 LEU A N 1
ATOM 3031 C CA . LEU A 1 384 ? -13.223 5.139 42.976 1.00 93.25 384 LEU A CA 1
ATOM 3032 C C . LEU A 1 384 ? -13.257 4.022 44.021 1.00 93.25 384 LEU A C 1
ATOM 3034 O O . LEU A 1 384 ? -13.664 4.266 45.152 1.00 93.25 384 LEU A O 1
ATOM 3038 N N . ILE A 1 385 ? -12.799 2.816 43.672 1.00 94.06 385 ILE A N 1
ATOM 3039 C CA . ILE A 1 385 ? -12.755 1.682 44.605 1.00 94.06 385 ILE A CA 1
ATOM 3040 C C . ILE A 1 385 ? -11.774 1.965 45.748 1.00 94.06 385 ILE A C 1
ATOM 3042 O O . ILE A 1 385 ? -12.122 1.783 46.913 1.00 94.06 385 ILE A O 1
ATOM 3046 N N . SER A 1 386 ? -10.572 2.451 45.431 1.00 95.56 386 SER A N 1
ATOM 3047 C CA . SER A 1 386 ? -9.540 2.737 46.433 1.00 95.56 386 SER A CA 1
ATOM 3048 C C . SER A 1 386 ? -9.906 3.899 47.354 1.00 95.56 386 SER A C 1
ATOM 3050 O O . SER A 1 386 ? -9.543 3.890 48.527 1.00 95.56 386 SER A O 1
ATOM 3052 N N . ASN A 1 387 ? -10.636 4.890 46.840 1.00 94.38 387 ASN A N 1
ATOM 3053 C CA . ASN A 1 387 ? -11.034 6.080 47.590 1.00 94.38 387 ASN A CA 1
ATOM 3054 C C . ASN A 1 387 ? -12.518 6.059 47.972 1.00 94.38 387 ASN A C 1
ATOM 3056 O O . ASN A 1 387 ? -13.097 7.117 48.201 1.00 94.38 387 ASN A O 1
ATOM 3060 N N . ASN A 1 388 ? -13.148 4.883 48.043 1.00 92.94 388 ASN A N 1
ATOM 3061 C CA . ASN A 1 388 ? -14.602 4.760 48.173 1.00 92.94 388 ASN A CA 1
ATOM 3062 C C . ASN A 1 388 ? -15.192 5.525 49.372 1.00 92.94 388 ASN A C 1
ATOM 3064 O O . ASN A 1 388 ? -16.237 6.148 49.229 1.00 92.94 388 ASN A O 1
ATOM 3068 N N . LYS A 1 389 ? -14.511 5.539 50.523 1.00 92.88 389 LYS A N 1
ATOM 3069 C CA . LYS A 1 389 ? -14.939 6.265 51.728 1.00 92.88 389 LYS A CA 1
ATOM 3070 C C . LYS A 1 389 ? -14.894 7.774 51.515 1.00 92.88 389 LYS A C 1
ATOM 3072 O O . LYS A 1 389 ? -15.895 8.445 51.718 1.00 92.88 389 LYS A O 1
ATOM 3077 N N . TYR A 1 390 ? -13.761 8.282 51.029 1.00 90.19 390 TYR A N 1
ATOM 3078 C CA . TYR A 1 390 ? -13.586 9.704 50.738 1.00 90.19 390 TYR A CA 1
ATOM 3079 C C . TYR A 1 390 ? -14.549 10.177 49.639 1.00 90.19 390 TYR A C 1
ATOM 3081 O O . TYR A 1 390 ? -15.175 11.221 49.766 1.00 90.19 390 TYR A O 1
ATOM 3089 N N . MET A 1 391 ? -14.729 9.381 48.582 1.00 86.56 391 MET A N 1
ATOM 3090 C CA . MET A 1 391 ? -15.709 9.658 47.531 1.00 86.56 391 MET A CA 1
ATOM 3091 C C . MET A 1 391 ? -17.140 9.620 48.065 1.00 86.56 391 MET A C 1
ATOM 3093 O O . MET A 1 391 ? -17.929 10.479 47.695 1.00 86.56 391 MET A O 1
ATOM 3097 N N . GLY A 1 392 ? -17.463 8.690 48.965 1.00 85.06 392 GLY A N 1
ATOM 3098 C CA . GLY A 1 392 ? -18.755 8.639 49.648 1.00 85.06 392 GLY A CA 1
ATOM 3099 C C . GLY A 1 392 ? -19.035 9.901 50.464 1.00 85.06 392 GLY A C 1
ATOM 3100 O O . GLY A 1 392 ? -20.099 10.489 50.314 1.00 85.06 392 GLY A O 1
ATOM 3101 N N . GLU A 1 393 ? -18.065 10.370 51.253 1.00 86.75 393 GLU A N 1
ATOM 3102 C CA . GLU A 1 393 ? -18.176 11.620 52.023 1.00 86.75 393 GLU A CA 1
ATOM 3103 C C . GLU A 1 393 ? -18.310 12.853 51.119 1.00 86.75 393 GLU A C 1
ATOM 3105 O O . GLU A 1 393 ? -19.100 13.755 51.398 1.00 86.75 393 GLU A O 1
ATOM 3110 N N . VAL A 1 394 ? -17.562 12.896 50.012 1.00 83.38 394 VAL A N 1
ATOM 3111 C CA . VAL A 1 394 ? -17.661 13.970 49.017 1.00 83.38 394 VAL A CA 1
ATOM 3112 C C . VAL A 1 394 ? -19.036 13.964 48.350 1.00 83.38 394 VAL A C 1
ATOM 3114 O O . VAL A 1 394 ? -19.656 15.019 48.269 1.00 83.38 394 VAL A O 1
ATOM 3117 N N . LEU A 1 395 ? -19.539 12.803 47.918 1.00 78.25 395 LEU A N 1
ATOM 3118 C CA . LEU A 1 395 ? -20.883 12.680 47.346 1.00 78.25 395 LEU A CA 1
ATOM 3119 C C . LEU A 1 395 ? -21.963 13.075 48.355 1.00 78.25 395 LEU A C 1
ATOM 3121 O O . LEU A 1 395 ? -22.880 13.799 47.990 1.00 78.25 395 LEU A O 1
ATOM 3125 N N . GLN A 1 396 ? -21.828 12.663 49.616 1.00 76.00 396 GLN A N 1
ATOM 3126 C CA . GLN A 1 396 ? -22.761 13.028 50.681 1.00 76.00 396 GLN A CA 1
ATOM 3127 C C . GLN A 1 396 ? -22.745 14.535 50.983 1.00 76.00 396 GLN A C 1
ATOM 3129 O O . GLN A 1 396 ? -23.764 15.094 51.368 1.00 76.00 396 GLN A O 1
ATOM 3134 N N . ARG A 1 397 ? -21.607 15.214 50.789 1.00 71.12 397 ARG A N 1
ATOM 3135 C CA . ARG A 1 397 ? -21.497 16.674 50.939 1.00 71.12 397 ARG A CA 1
ATOM 3136 C C . ARG A 1 397 ? -22.209 17.445 49.819 1.00 71.12 397 ARG A C 1
ATOM 3138 O O . ARG A 1 397 ? -22.536 18.615 50.012 1.00 71.12 397 ARG A O 1
ATOM 3145 N N . TYR A 1 398 ? -22.444 16.830 48.663 1.00 63.81 398 TYR A N 1
ATOM 3146 C CA . TYR A 1 398 ? -23.237 17.427 47.594 1.00 63.81 398 TYR A CA 1
ATOM 3147 C C . TYR A 1 398 ? -24.724 17.096 47.799 1.00 63.81 398 TYR A C 1
ATOM 3149 O O . TYR A 1 398 ? -25.243 16.150 47.217 1.00 63.81 398 TYR A O 1
ATOM 3157 N N . ASP A 1 399 ? -25.421 17.938 48.568 1.00 58.84 399 ASP A N 1
ATOM 3158 C CA . ASP A 1 399 ? -26.874 17.899 48.857 1.00 58.84 399 ASP A CA 1
ATOM 3159 C C . ASP A 1 399 ? -27.766 18.238 47.629 1.00 58.84 399 ASP A C 1
ATOM 3161 O O . ASP A 1 399 ? -28.839 18.839 47.700 1.00 58.84 399 ASP A O 1
ATOM 3165 N N . TYR A 1 400 ? -27.276 17.931 46.426 1.00 59.59 400 TYR A N 1
ATOM 3166 C CA . TYR A 1 400 ? -27.775 18.479 45.163 1.00 59.59 400 TYR A CA 1
ATOM 3167 C C . TYR A 1 400 ? -28.973 17.742 44.561 1.00 59.59 400 TYR A C 1
ATOM 3169 O O . TYR A 1 400 ? -29.337 18.018 43.419 1.00 59.59 400 TYR A O 1
ATOM 3177 N N . THR A 1 401 ? -29.608 16.817 45.278 1.00 65.19 401 THR A N 1
ATOM 3178 C CA . THR A 1 401 ? -30.690 16.014 44.688 1.00 65.19 401 THR A CA 1
ATOM 3179 C C . THR A 1 401 ? -32.070 16.493 45.115 1.00 65.19 401 THR A C 1
ATOM 3181 O O . THR A 1 401 ? -32.825 16.952 44.266 1.00 65.19 401 THR A O 1
ATOM 3184 N N . VAL A 1 402 ? -32.398 16.463 46.403 1.00 67.50 402 VAL A N 1
ATOM 3185 C CA . VAL A 1 402 ? -33.754 16.803 46.873 1.00 67.50 402 VAL A CA 1
ATOM 3186 C C . VAL A 1 402 ? -33.851 18.267 47.292 1.00 67.50 402 VAL A C 1
ATOM 3188 O O . VAL A 1 402 ? -34.728 18.991 46.812 1.00 67.50 402 VAL A O 1
ATOM 3191 N N . ASP A 1 403 ? -32.903 18.739 48.098 1.00 71.25 403 ASP A N 1
ATOM 3192 C CA . ASP A 1 403 ? -32.943 20.085 48.676 1.00 71.25 403 ASP A CA 1
ATOM 3193 C C . ASP A 1 403 ? -32.693 21.171 47.632 1.00 71.25 403 ASP A C 1
ATOM 3195 O O . ASP A 1 403 ? -33.341 22.215 47.646 1.00 71.25 403 ASP A O 1
ATOM 3199 N N . SER A 1 404 ? -31.828 20.907 46.650 1.00 70.69 404 SER A N 1
ATOM 3200 C CA . SER A 1 404 ? -31.577 21.851 45.553 1.00 70.69 404 SER A CA 1
ATOM 3201 C C . SER A 1 404 ? -32.766 21.980 44.596 1.00 70.69 404 SER A C 1
ATOM 3203 O O . SER A 1 404 ? -33.092 23.089 44.173 1.00 70.69 404 SER A O 1
ATOM 3205 N N . ILE A 1 405 ? -33.452 20.877 44.268 1.00 75.12 405 ILE A N 1
ATOM 3206 C CA . ILE A 1 405 ? -34.665 20.923 43.432 1.00 75.12 405 ILE A CA 1
ATOM 3207 C C . ILE A 1 405 ? -35.808 21.584 44.210 1.00 75.12 405 ILE A C 1
ATOM 3209 O O . ILE A 1 405 ? -36.526 22.416 43.654 1.00 75.12 405 ILE A O 1
ATOM 3213 N N . SER A 1 406 ? -35.931 21.281 45.504 1.00 75.94 406 SER A N 1
ATOM 3214 C CA . SER A 1 406 ? -36.904 21.917 46.395 1.00 75.94 406 SER A CA 1
ATOM 3215 C C . SER A 1 406 ? -36.652 23.419 46.530 1.00 75.94 406 SER A C 1
ATOM 3217 O O . SER A 1 406 ? -37.592 24.197 46.409 1.00 75.94 406 SER A O 1
ATOM 3219 N N . ALA A 1 407 ? -35.395 23.852 46.656 1.00 77.50 407 ALA A N 1
ATOM 3220 C CA . ALA A 1 407 ? -35.023 25.265 46.699 1.00 77.50 407 ALA A CA 1
ATOM 3221 C C . ALA A 1 407 ? -35.331 25.995 45.381 1.00 77.50 407 ALA A C 1
ATOM 3223 O O . ALA A 1 407 ? -35.775 27.142 45.400 1.00 77.50 407 ALA A O 1
ATOM 3224 N N . VAL A 1 408 ? -35.146 25.342 44.227 1.00 78.75 408 VAL A N 1
ATOM 3225 C CA . VAL A 1 408 ? -35.527 25.911 42.922 1.00 78.75 408 VAL A CA 1
ATOM 3226 C C . VAL A 1 408 ? -37.050 26.002 42.779 1.00 78.75 408 VAL A C 1
ATOM 3228 O O . VAL A 1 408 ? -37.551 27.018 42.300 1.00 78.75 408 VAL A O 1
ATOM 3231 N N . LEU A 1 409 ? -37.799 24.986 43.218 1.00 78.44 409 LEU A N 1
ATOM 3232 C CA . LEU A 1 409 ? -39.268 25.007 43.229 1.00 78.44 409 LEU A CA 1
ATOM 3233 C C . LEU A 1 409 ? -39.817 26.086 44.165 1.00 78.44 409 LEU A C 1
ATOM 3235 O O . LEU A 1 409 ? -40.742 26.808 43.792 1.00 78.44 409 LEU A O 1
ATOM 3239 N N . GLU A 1 410 ? -39.233 26.241 45.351 1.00 78.81 410 GLU A N 1
ATOM 3240 C CA . GLU A 1 410 ? -39.563 27.314 46.290 1.00 78.81 410 GLU A CA 1
ATOM 3241 C C . GLU A 1 410 ? -39.205 28.688 45.730 1.00 78.81 410 GLU A C 1
ATOM 3243 O O . GLU A 1 410 ? -40.003 29.612 45.836 1.00 78.81 410 GLU A O 1
ATOM 3248 N N . TRP A 1 411 ? -38.062 28.836 45.059 1.00 79.06 411 TRP A N 1
ATOM 3249 C CA . TRP A 1 411 ? -37.704 30.081 44.383 1.00 79.06 411 TRP A CA 1
ATOM 3250 C C . TRP A 1 411 ? -38.697 30.432 43.262 1.00 79.06 411 TRP A C 1
ATOM 3252 O O . TRP A 1 411 ? -39.144 31.579 43.183 1.00 79.06 411 TRP A O 1
ATOM 3262 N N . LEU A 1 412 ? -39.111 29.445 42.456 1.00 73.81 412 LEU A N 1
ATOM 3263 C CA . LEU A 1 412 ? -40.091 29.609 41.374 1.00 73.81 412 LEU A CA 1
ATOM 3264 C C . LEU A 1 412 ? -41.516 29.898 41.873 1.00 73.81 412 LEU A C 1
ATOM 3266 O O . LEU A 1 412 ? -42.253 30.614 41.199 1.00 73.81 412 LEU A O 1
ATOM 3270 N N . THR A 1 413 ? -41.910 29.356 43.029 1.00 72.94 413 THR A N 1
ATOM 3271 C CA . THR A 1 413 ? -43.239 29.561 43.645 1.00 72.94 413 THR A CA 1
ATOM 3272 C C . THR A 1 413 ? -43.293 30.677 44.679 1.00 72.94 413 THR A C 1
ATOM 3274 O O . THR A 1 413 ? -44.390 31.055 45.102 1.00 72.94 413 THR A O 1
ATOM 3277 N N . SER A 1 414 ? -42.141 31.211 45.097 1.00 67.44 414 SER A N 1
ATOM 3278 C CA . SER A 1 414 ? -42.078 32.303 46.063 1.00 67.44 414 SER A CA 1
ATOM 3279 C C . SER A 1 414 ? -42.906 33.487 45.564 1.00 67.44 414 SER A C 1
ATOM 3281 O O . SER A 1 414 ? -42.901 33.811 44.380 1.00 67.44 414 SER A O 1
ATOM 3283 N N . LYS A 1 415 ? -43.630 34.132 46.485 1.00 57.00 415 LYS A N 1
ATOM 3284 C CA . LYS A 1 415 ? -44.606 35.223 46.271 1.00 57.00 415 LYS A CA 1
ATOM 3285 C C . LYS A 1 415 ? -44.099 36.469 45.513 1.00 57.00 415 LYS A C 1
ATOM 3287 O O . LYS A 1 415 ? -44.824 37.457 45.438 1.00 57.00 415 LYS A O 1
ATOM 3292 N N . ASN A 1 416 ? -42.886 36.463 44.973 1.00 58.56 416 ASN A N 1
ATOM 3293 C CA . ASN A 1 416 ? -42.423 37.504 44.070 1.00 58.56 416 ASN A CA 1
ATOM 3294 C C . ASN A 1 416 ? -43.064 37.266 42.707 1.00 58.56 416 ASN A C 1
ATOM 3296 O O . ASN A 1 416 ? -42.841 36.227 42.096 1.00 58.56 416 ASN A O 1
ATOM 3300 N N . GLU A 1 417 ? -43.852 38.226 42.230 1.00 57.16 417 GLU A N 1
ATOM 3301 C CA . GLU A 1 417 ? -44.731 38.032 41.073 1.00 57.16 417 GLU A CA 1
ATOM 3302 C C . GLU A 1 417 ? -44.015 37.547 39.801 1.00 57.16 417 GLU A C 1
ATOM 3304 O O . GLU A 1 417 ? -44.687 36.966 38.960 1.00 57.16 417 GLU A O 1
ATOM 3309 N N . TYR A 1 418 ? -42.684 37.679 39.670 1.00 63.97 418 TYR A N 1
ATOM 3310 C CA . TYR A 1 418 ? -41.911 37.178 38.525 1.00 63.97 418 TYR A CA 1
ATOM 3311 C C . TYR A 1 418 ? -40.449 36.844 38.902 1.00 63.97 418 TYR A C 1
ATOM 3313 O O . TYR A 1 418 ? -39.576 37.711 38.758 1.00 63.97 418 TYR A O 1
ATOM 3321 N N . PRO A 1 419 ? -40.113 35.620 39.363 1.00 65.25 419 PRO A N 1
ATOM 3322 C CA . PRO A 1 419 ? -38.718 35.247 39.600 1.00 65.25 419 PRO A CA 1
ATOM 3323 C C . PRO A 1 419 ? -37.919 35.385 38.293 1.00 65.25 419 PRO A C 1
ATOM 3325 O O . PRO A 1 419 ? -38.288 34.837 37.255 1.00 65.25 419 PRO A O 1
ATOM 3328 N N . ALA A 1 420 ? -36.863 36.206 38.322 1.00 66.06 420 ALA A N 1
ATOM 3329 C CA . ALA A 1 420 ? -36.036 36.559 37.160 1.00 66.06 420 ALA A CA 1
ATOM 3330 C C . ALA A 1 420 ? -36.807 37.083 35.920 1.00 66.06 420 ALA A C 1
A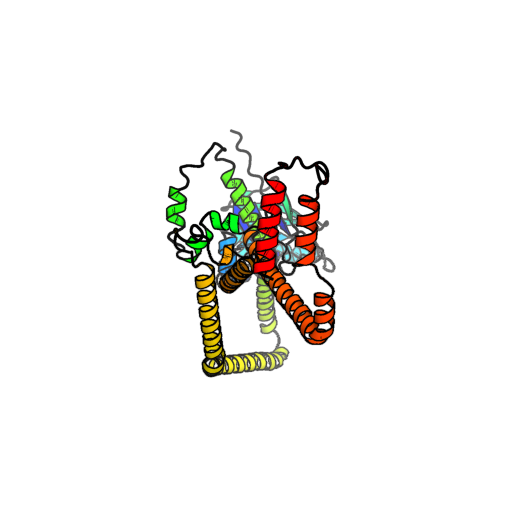TOM 3332 O O . ALA A 1 420 ? -36.316 36.976 34.798 1.00 66.06 420 ALA A O 1
ATOM 3333 N N . GLY A 1 421 ? -38.005 37.660 36.100 1.00 67.19 421 GLY A N 1
ATOM 3334 C CA . GLY A 1 421 ? -38.816 38.203 34.999 1.00 67.19 421 GLY A CA 1
ATOM 3335 C C . GLY A 1 421 ? -39.633 37.164 34.215 1.00 67.19 421 GLY A C 1
ATOM 3336 O O . GLY A 1 421 ? -40.207 37.495 33.177 1.00 67.19 421 GLY A O 1
ATOM 3337 N N . LEU A 1 422 ? -39.714 35.918 34.693 1.00 69.00 422 LEU A N 1
ATOM 3338 C CA . LEU A 1 422 ? -40.551 34.875 34.096 1.00 69.00 422 LEU A CA 1
ATOM 3339 C C . LEU A 1 422 ? -42.026 35.107 34.440 1.00 69.00 422 LEU A C 1
ATOM 3341 O O . LEU A 1 422 ? -42.410 34.986 35.601 1.00 69.00 422 LEU A O 1
ATOM 3345 N N . LYS A 1 423 ? -42.858 35.401 33.428 1.00 68.12 423 LYS A N 1
ATOM 3346 C CA . LYS A 1 423 ? -44.314 35.581 33.568 1.00 68.12 423 LYS A CA 1
ATOM 3347 C C . LYS A 1 423 ? -45.017 34.260 33.884 1.00 68.12 423 LYS A C 1
ATOM 3349 O O . LYS A 1 423 ? -45.455 33.558 32.976 1.00 68.12 423 LYS A O 1
ATOM 3354 N N . LEU A 1 424 ? -45.125 33.932 35.168 1.00 72.31 424 LEU A N 1
ATOM 3355 C CA . LEU A 1 424 ? -45.839 32.753 35.655 1.00 72.31 424 LEU A CA 1
ATOM 3356 C C . LEU A 1 424 ? -47.285 33.110 36.017 1.00 72.31 424 LEU A C 1
ATOM 3358 O O . LEU A 1 424 ? -47.597 34.244 36.375 1.00 72.31 424 LEU A O 1
ATOM 3362 N N . ASN A 1 425 ? -48.192 32.144 35.872 1.00 77.69 425 ASN A N 1
ATOM 3363 C CA . ASN A 1 425 ? -49.595 32.334 36.232 1.00 77.69 425 ASN A CA 1
ATOM 3364 C C . ASN A 1 425 ? -49.733 32.298 37.769 1.00 77.69 425 ASN A C 1
ATOM 3366 O O . ASN A 1 425 ? -49.350 31.287 38.363 1.00 77.69 425 ASN A O 1
ATOM 3370 N N . PRO A 1 426 ? -50.280 33.350 38.406 1.00 72.25 426 PRO A N 1
ATOM 3371 C CA . PRO A 1 426 ? -50.281 33.496 39.863 1.00 72.25 426 PRO A CA 1
ATOM 3372 C C . PRO A 1 426 ? -51.097 32.423 40.595 1.00 72.25 426 PRO A C 1
ATOM 3374 O O . PRO A 1 426 ? -50.765 32.090 41.727 1.00 72.25 426 PRO A O 1
ATOM 3377 N N . GLU A 1 427 ? -52.108 31.841 39.948 1.00 75.56 427 GLU A N 1
ATOM 3378 C CA . GLU A 1 427 ? -52.969 30.817 40.556 1.00 75.56 427 GLU A CA 1
ATOM 3379 C C . GLU A 1 427 ? -52.440 29.398 40.308 1.00 75.56 427 GLU A C 1
ATOM 3381 O O . GLU A 1 427 ? -52.516 28.518 41.165 1.00 75.56 427 GLU A O 1
ATOM 3386 N N . LEU A 1 428 ? -51.865 29.160 39.125 1.00 78.75 428 LEU A N 1
ATOM 3387 C CA . LEU A 1 428 ? -51.403 27.828 38.726 1.00 78.75 428 LEU A CA 1
ATOM 3388 C C . LEU A 1 428 ? -50.000 27.504 39.258 1.00 78.75 428 LEU A C 1
ATOM 3390 O O . LEU A 1 428 ? -49.696 26.345 39.533 1.00 78.75 428 LEU A O 1
ATOM 3394 N N . ASN A 1 429 ? -49.138 28.513 39.394 1.00 79.75 429 ASN A N 1
ATOM 3395 C CA . ASN A 1 429 ? -47.743 28.331 39.788 1.00 79.75 429 ASN A CA 1
ATOM 3396 C C . ASN A 1 429 ? -47.586 27.775 41.220 1.00 79.75 429 ASN A C 1
ATOM 3398 O O . ASN A 1 429 ? -46.895 26.765 41.377 1.00 79.75 429 ASN A O 1
ATOM 3402 N N . PRO A 1 430 ? -48.269 28.315 42.254 1.00 78.56 430 PRO A N 1
ATOM 3403 C CA . PRO A 1 430 ? -48.199 27.755 43.605 1.00 78.56 430 PRO A CA 1
ATOM 3404 C C . PRO A 1 430 ? -48.772 26.336 43.682 1.00 78.56 430 PRO A C 1
ATOM 3406 O O . PRO A 1 430 ? -48.204 25.488 44.365 1.00 78.56 430 PRO A O 1
ATOM 3409 N N . PHE A 1 431 ? -49.853 26.056 42.943 1.00 83.06 431 PHE A N 1
ATOM 3410 C CA . PHE A 1 431 ? -50.457 24.724 42.876 1.00 83.06 431 PHE A CA 1
ATOM 3411 C C . PHE A 1 431 ? -49.494 23.688 42.279 1.00 83.06 431 PHE A C 1
ATOM 3413 O O . PHE A 1 431 ? -49.257 22.643 42.884 1.00 83.06 431 PHE A O 1
ATOM 3420 N N . LEU A 1 432 ? -48.898 23.981 41.117 1.00 83.12 432 LEU A N 1
ATOM 3421 C CA . LEU A 1 432 ? -47.952 23.073 40.464 1.00 83.12 432 LEU A CA 1
ATOM 3422 C C . LEU A 1 432 ? -46.683 22.873 41.292 1.00 83.12 432 LEU A C 1
ATOM 3424 O O . LEU A 1 432 ? -46.224 21.743 41.416 1.00 83.12 432 LEU A O 1
ATOM 3428 N N . GLY A 1 433 ? -46.116 23.929 41.880 1.00 83.75 433 GLY A N 1
ATOM 3429 C CA . GLY A 1 433 ? -44.906 23.763 42.682 1.00 83.75 433 GLY A CA 1
ATOM 3430 C C . GLY A 1 433 ? -45.148 23.015 43.993 1.00 83.75 433 GLY A C 1
ATOM 3431 O O . GLY A 1 433 ? -44.294 22.225 44.380 1.00 83.75 433 GLY A O 1
ATOM 3432 N N . GLN A 1 434 ? -46.321 23.154 44.625 1.00 83.50 434 GLN A N 1
ATOM 3433 C CA . GLN A 1 434 ? -46.705 22.294 45.754 1.00 83.50 434 GLN A CA 1
ATOM 3434 C C . GLN A 1 434 ? -46.897 20.835 45.324 1.00 83.50 434 GLN A C 1
ATOM 3436 O O . GLN A 1 434 ? -46.420 19.936 46.010 1.00 83.50 434 GLN A O 1
ATOM 3441 N N . LEU A 1 435 ? -47.538 20.590 44.177 1.00 84.06 435 LEU A N 1
ATOM 3442 C CA . LEU A 1 435 ? -47.714 19.244 43.628 1.00 84.06 435 LEU A CA 1
ATOM 3443 C C . LEU A 1 435 ? -46.367 18.576 43.309 1.00 84.06 435 LEU A C 1
ATOM 3445 O O . LEU A 1 435 ? -46.160 17.415 43.655 1.00 84.06 435 LEU A O 1
ATOM 3449 N N . PHE A 1 436 ? -45.445 19.299 42.668 1.00 83.88 436 PHE A N 1
ATOM 3450 C CA . PHE A 1 436 ? -44.113 18.785 42.352 1.00 83.88 436 PHE A CA 1
ATOM 3451 C C . PHE A 1 436 ? -43.252 18.602 43.598 1.00 83.88 436 PHE A C 1
ATOM 3453 O O . PHE A 1 436 ? -42.557 17.595 43.687 1.00 83.88 436 PHE A O 1
ATOM 3460 N N . LYS A 1 437 ? -43.329 19.513 44.576 1.00 83.44 437 LYS A N 1
ATOM 3461 C CA . LYS A 1 437 ? -42.646 19.351 45.864 1.00 83.44 437 LYS A CA 1
ATOM 3462 C C . LYS A 1 437 ? -43.152 18.113 46.605 1.00 83.44 437 LYS A C 1
ATOM 3464 O O . LYS A 1 437 ? -42.345 17.295 47.024 1.00 83.44 437 LYS A O 1
ATOM 3469 N N . TRP A 1 438 ? -44.470 17.919 46.663 1.00 83.88 438 TRP A N 1
ATOM 3470 C CA . TRP A 1 438 ? -45.073 16.718 47.242 1.00 83.88 438 TRP A CA 1
ATOM 3471 C C . TRP A 1 438 ? -44.640 15.440 46.515 1.00 83.88 438 TRP A C 1
ATOM 3473 O O . TRP A 1 438 ? -44.324 14.441 47.152 1.00 83.88 438 TRP A O 1
ATOM 3483 N N . LEU A 1 439 ? -44.579 15.467 45.180 1.00 81.94 439 LEU A N 1
ATOM 3484 C CA . LEU A 1 439 ? -44.081 14.333 44.406 1.00 81.94 439 LEU A CA 1
ATOM 3485 C C . LEU A 1 439 ? -42.607 14.053 44.727 1.00 81.94 439 LEU A C 1
ATOM 3487 O O . LEU A 1 439 ? -42.236 12.904 44.886 1.00 81.94 439 LEU A O 1
ATOM 3491 N N . ILE A 1 440 ? -41.765 15.073 44.858 1.00 78.38 440 ILE A N 1
ATOM 3492 C CA . ILE A 1 440 ? -40.355 14.880 45.215 1.00 78.38 440 ILE A CA 1
ATOM 3493 C C . ILE A 1 440 ? -40.225 14.283 46.621 1.00 78.38 440 ILE A C 1
ATOM 3495 O O . ILE A 1 440 ? -39.488 13.318 46.786 1.00 78.38 440 ILE A O 1
ATOM 3499 N N . GLU A 1 441 ? -40.980 14.785 47.600 1.00 79.19 441 GLU A N 1
ATOM 3500 C CA . GLU A 1 441 ? -41.004 14.254 48.974 1.00 79.19 441 GLU A CA 1
ATOM 3501 C C . GLU A 1 441 ? -41.543 12.816 49.055 1.00 79.19 441 GLU A C 1
ATOM 3503 O O . GLU A 1 441 ? -41.148 12.065 49.937 1.00 79.19 441 GLU A O 1
ATOM 3508 N N . LEU A 1 442 ? -42.429 12.410 48.141 1.00 78.25 442 LEU A N 1
ATOM 3509 C CA . LEU A 1 442 ? -42.938 11.035 48.065 1.00 78.25 442 LEU A CA 1
ATOM 3510 C C . LEU A 1 442 ? -41.872 10.037 47.570 1.00 78.25 442 LEU A C 1
ATOM 3512 O O . LEU A 1 442 ? -41.957 8.847 47.871 1.00 78.25 442 LEU A O 1
ATOM 3516 N N . TRP A 1 443 ? -40.928 10.504 46.748 1.00 63.22 443 TRP A N 1
ATOM 3517 C CA . TRP A 1 443 ? -39.896 9.678 46.109 1.00 63.22 443 TRP A CA 1
ATOM 3518 C C . TRP A 1 443 ? -38.514 9.775 46.782 1.00 63.22 443 TRP A C 1
ATOM 3520 O O . TRP A 1 443 ? -37.646 8.963 46.450 1.00 63.22 443 TRP A O 1
ATOM 3530 N N . ALA A 1 444 ? -38.309 10.755 47.667 1.00 57.47 444 ALA A N 1
ATOM 3531 C CA . ALA A 1 444 ? -37.143 10.894 48.545 1.00 57.47 444 ALA A CA 1
ATOM 3532 C C . ALA A 1 444 ? -37.240 9.936 49.741 1.00 57.47 444 ALA A C 1
ATOM 3534 O O . ALA A 1 444 ? -36.179 9.397 50.137 1.00 57.47 444 ALA A O 1
#

pLDDT: mean 77.19, std 15.92, range [29.05, 96.62]